Protein AF-A0A945QI14-F1 (afdb_monomer_lite)

Sequence (398 aa):
MTNYIFDSDNTSSIIKPHGGILIDRLCLINEDKSYYKDLQSVTLKENQQLDLEKIATGVYSPLKGFMDKKDLESVLNNMRLPNNIIWTIPILLDISKEVAANIRERDKVVLLDINNEIIGLLHVSEKFQYDKHIIINRVYGDVGIDHPGAKLIDIMNPVFLGGEIELYKLKQSDYSQYDLTPKQTRRLFNEKNWTKVIGFHTRNPIHMAHEFIQVSGMKKGDCEGLFLHPVVGMKKTNDYTSSIIIKSYEIMQKEYYEEDKTAFGVFSTYSRYAGPREAVFTAICRQNYGCSHFIVGRDHTGIGNKNINNKKDIFASFNDLAIKIVKFNKVYYSKSSKKYIEQSNDLDIKDDDMMEISGTETRELFQSGKCPPKWFMRPKISKMIMDSINNKMDVFVK

Foldseek 3Di:
DPPVVPPPVVPALFFAAQVRDQAAQEPQDPDDCVVCPPAAEDEDDQQLLLLLVCLRLRLQPPDQWADDPQQLVCLLPPCAGPVRGHHNAHRWDFDAPVSVVPDDQQGKYFYAYPVRDGFWIWRFHDKDFDDLVSVLCSQQNPDDCPQQLSVVSVPGHGMTTTGGMHGNDDDDDPQPVQADGLVRLSVVCVVLVWNAEEEEEDQAQDKPQSVVLQVVVCVVSVGQAYEDEYEAEDDDFFGFHPVLNVVSVVCCCVPPDDVSRYDGHYSHHDQSQSWLSVVLSVLSSVVSSRHQEYEDEQRPSHPPPPVSSDPDNPVVVDPPRRRHYDYFYFWWQFQVVRDIDTDDPPDPDDPVRTHHQDPVVCSVCVVVLHFDDCSTGPVVSSVVSSVCVVVVHRGTDD

Radius of gyration: 21.92 Å; chains: 1; bounding box: 64×45×59 Å

Secondary structure (DSSP, 8-state):
---TTS-TTTT--SPPPTTSS----B------GGGGTTS-EEEPPHHHHHHHHHHHTTTTTT--EE--HHHHHHHHHHSB-TTS-B--S---EEE-HHHHTT--TT-EEEEE-TT--EEEEEEEEEEEE--HHHHHHHHH-S--TT-HHHHHHHTS-SEEEEEEEEES-PPP-TTGGG---HHHHHHHHHHTT-SSEEEEEESS---HHHHHHHHHHHHHTT-SEEEEEEEES---TTSBPHHHHHHHHHHHHHHTS-GGGEEE--EE------HHHHHHHHHHHHHHTT-SEEEEETTTT--S-TTTS-SS-GGGG-SS--SEEEEE--EEEETTTTEEEE--TT----GGGEEE--HHHHHHHHHTT-PPPTTTS-HHHHHHHHHHHHTT---B--

pLDDT: mean 89.98, std 12.89, range [37.16, 98.81]

Structure (mmCIF, N/CA/C/O backbone):
data_AF-A0A945QI14-F1
#
_entry.id   AF-A0A945QI14-F1
#
loop_
_atom_site.group_PDB
_atom_site.id
_atom_site.type_symbol
_atom_site.label_atom_id
_atom_site.label_alt_id
_atom_site.label_comp_id
_atom_site.label_asym_id
_atom_site.label_entity_id
_atom_site.label_seq_id
_atom_site.pdbx_PDB_ins_code
_atom_site.Cartn_x
_atom_site.Cartn_y
_atom_site.Cartn_z
_atom_site.occupancy
_atom_site.B_iso_or_equiv
_atom_site.auth_seq_id
_atom_site.auth_comp_id
_atom_site.auth_asym_id
_atom_site.auth_atom_id
_atom_site.pdbx_PDB_model_num
ATOM 1 N N . MET A 1 1 ? -34.571 -12.481 -3.698 1.00 38.19 1 MET A N 1
ATOM 2 C CA . MET A 1 1 ? -34.380 -11.876 -5.032 1.00 38.19 1 MET A CA 1
ATOM 3 C C . MET A 1 1 ? -33.828 -10.480 -4.817 1.00 38.19 1 MET A C 1
ATOM 5 O O . MET A 1 1 ? -34.558 -9.619 -4.347 1.00 38.19 1 MET A O 1
ATOM 9 N N . THR A 1 2 ? -32.528 -10.286 -5.019 1.00 39.91 2 THR A N 1
ATOM 10 C CA . THR A 1 2 ? -31.888 -8.965 -4.974 1.00 39.91 2 THR A CA 1
ATOM 11 C C . THR A 1 2 ? -32.303 -8.176 -6.214 1.00 39.91 2 THR A C 1
ATOM 13 O O . THR A 1 2 ? -32.326 -8.712 -7.321 1.00 39.91 2 THR A O 1
ATOM 16 N N . ASN A 1 3 ? -32.713 -6.927 -6.012 1.00 37.16 3 ASN A N 1
ATOM 17 C CA . ASN A 1 3 ? -33.284 -6.065 -7.042 1.00 37.16 3 ASN A CA 1
ATOM 18 C C . ASN A 1 3 ? -32.151 -5.558 -7.957 1.00 37.16 3 ASN A C 1
ATOM 20 O O . ASN A 1 3 ? -31.580 -4.497 -7.725 1.00 37.16 3 ASN A O 1
ATOM 24 N N . TYR A 1 4 ? -31.791 -6.361 -8.963 1.00 50.28 4 TYR A N 1
ATOM 25 C CA . TYR A 1 4 ? -30.632 -6.180 -9.855 1.00 50.28 4 TYR A CA 1
ATOM 26 C C . TYR A 1 4 ? -30.584 -4.830 -10.594 1.00 50.28 4 TYR A C 1
ATOM 28 O O . TYR A 1 4 ? -29.544 -4.461 -11.125 1.00 50.28 4 TYR A O 1
ATOM 36 N N . ILE A 1 5 ? -31.694 -4.089 -10.627 1.00 48.12 5 ILE A N 1
ATOM 37 C CA . ILE A 1 5 ? -31.810 -2.781 -11.286 1.00 48.12 5 ILE A CA 1
ATOM 38 C C . ILE A 1 5 ? -31.095 -1.667 -10.495 1.00 48.12 5 ILE A C 1
ATOM 40 O O . ILE A 1 5 ? -30.667 -0.684 -11.090 1.00 48.12 5 ILE A O 1
ATOM 44 N N . PHE A 1 6 ? -30.931 -1.814 -9.175 1.00 48.16 6 PHE A N 1
ATOM 45 C CA . PHE A 1 6 ? -30.326 -0.782 -8.315 1.00 48.16 6 PHE A CA 1
ATOM 46 C C . PHE A 1 6 ? -28.904 -1.112 -7.852 1.00 48.16 6 PHE A C 1
ATOM 48 O O . PHE A 1 6 ? -28.280 -0.313 -7.158 1.00 48.16 6 PHE A O 1
ATOM 55 N N . ASP A 1 7 ? -28.391 -2.282 -8.225 1.00 48.31 7 ASP A N 1
ATOM 56 C CA . ASP A 1 7 ? -27.072 -2.749 -7.825 1.00 48.31 7 ASP A CA 1
ATOM 57 C C . ASP A 1 7 ? -26.057 -2.377 -8.914 1.00 48.31 7 ASP A C 1
ATOM 59 O O . ASP A 1 7 ? -25.743 -3.172 -9.801 1.00 48.31 7 ASP A O 1
ATOM 63 N N . SER A 1 8 ? -25.579 -1.128 -8.885 1.00 50.59 8 SER A N 1
ATOM 64 C CA . SER A 1 8 ? -24.602 -0.602 -9.854 1.00 50.59 8 SER A CA 1
ATOM 65 C C . SER A 1 8 ? -23.279 -1.381 -9.881 1.00 50.59 8 SER A C 1
ATOM 67 O O . SER A 1 8 ? -22.487 -1.213 -10.807 1.00 50.59 8 SER A O 1
ATOM 69 N N . ASP A 1 9 ? -23.039 -2.238 -8.885 1.00 49.31 9 ASP A N 1
ATOM 70 C CA . ASP A 1 9 ? -21.852 -3.087 -8.789 1.00 49.31 9 ASP A CA 1
ATOM 71 C C . ASP A 1 9 ? -21.975 -4.385 -9.609 1.00 49.31 9 ASP A C 1
ATOM 73 O O . ASP A 1 9 ? -20.959 -5.003 -9.934 1.00 49.31 9 ASP A O 1
ATOM 77 N N . ASN A 1 10 ? -23.188 -4.799 -10.004 1.00 49.50 10 ASN A N 1
ATOM 78 C CA . ASN A 1 10 ? -23.413 -6.076 -10.698 1.00 49.50 10 ASN A CA 1
ATOM 79 C C . ASN A 1 10 ? -23.189 -6.033 -12.222 1.00 49.50 10 ASN A C 1
ATOM 81 O O . ASN A 1 10 ? -23.250 -7.075 -12.874 1.00 49.50 10 ASN A O 1
ATOM 85 N N . THR A 1 11 ? -22.903 -4.865 -12.804 1.00 58.03 11 THR A N 1
ATOM 86 C CA . THR A 1 11 ? -22.656 -4.715 -14.253 1.00 58.03 11 THR A CA 1
ATOM 87 C C . THR A 1 11 ? -21.187 -4.490 -14.610 1.00 58.03 11 THR A C 1
ATOM 89 O O . THR A 1 11 ? -20.849 -4.433 -15.791 1.00 58.03 11 THR A O 1
ATOM 92 N N . SER A 1 12 ? -20.295 -4.342 -13.625 1.00 71.75 12 SER A N 1
ATOM 93 C CA . SER A 1 12 ? -18.872 -4.130 -13.895 1.00 71.75 12 SER A CA 1
ATOM 94 C C . SER A 1 12 ? -18.171 -5.454 -14.202 1.00 71.75 12 SER A C 1
ATOM 96 O O . SER A 1 12 ? -18.252 -6.412 -13.438 1.00 71.75 12 SER A O 1
ATOM 98 N N . SER A 1 13 ? -17.432 -5.488 -15.312 1.00 85.38 13 SER A N 1
ATOM 99 C CA . SER A 1 13 ? -16.578 -6.628 -15.684 1.00 85.38 13 SER A CA 1
ATOM 100 C C . SER A 1 13 ? -15.228 -6.634 -14.943 1.00 85.38 13 SER A C 1
ATOM 102 O O . SER A 1 13 ? -14.376 -7.483 -15.203 1.00 85.38 13 SER A O 1
ATOM 104 N N . ILE A 1 14 ? -15.019 -5.690 -14.020 1.00 93.19 14 ILE A N 1
ATOM 105 C CA . ILE A 1 14 ? -13.826 -5.598 -13.176 1.00 93.19 14 ILE A CA 1
ATOM 106 C C . ILE A 1 14 ? -13.908 -6.640 -12.054 1.00 93.19 14 ILE A C 1
ATOM 108 O O . ILE A 1 14 ? -14.978 -6.952 -11.534 1.00 93.19 14 ILE A O 1
ATOM 112 N N . ILE A 1 15 ? -12.751 -7.155 -11.630 1.00 96.31 15 ILE A N 1
ATOM 113 C CA . ILE A 1 15 ? -12.638 -8.098 -10.510 1.00 96.31 15 ILE A CA 1
ATOM 114 C C . ILE A 1 15 ? -13.397 -7.623 -9.261 1.00 96.31 15 ILE A C 1
ATOM 116 O O . ILE A 1 15 ? -13.304 -6.459 -8.848 1.00 96.31 15 ILE A O 1
ATOM 120 N N . LYS A 1 16 ? -14.111 -8.545 -8.609 1.00 96.56 16 LYS A N 1
ATOM 121 C CA . LYS A 1 16 ? -14.795 -8.254 -7.346 1.00 96.56 16 LYS A CA 1
ATOM 122 C C . LYS A 1 16 ? -13.793 -7.844 -6.253 1.00 96.56 16 LYS A C 1
ATOM 124 O O . LYS A 1 16 ? -12.673 -8.367 -6.220 1.00 96.56 16 LYS A O 1
ATOM 129 N N . PRO A 1 17 ? -14.176 -6.930 -5.346 1.00 97.81 17 PRO A N 1
ATOM 130 C CA . PRO A 1 17 ? -13.390 -6.619 -4.155 1.00 97.81 17 PRO A CA 1
ATOM 131 C C . PRO A 1 17 ? -13.049 -7.880 -3.356 1.00 97.81 17 PRO A C 1
ATOM 133 O O . PRO A 1 17 ? -13.747 -8.895 -3.430 1.00 97.81 17 PRO A O 1
ATOM 136 N N . HIS A 1 18 ? -11.967 -7.828 -2.591 1.00 98.25 18 HIS A N 1
ATOM 137 C CA . HIS A 1 18 ? -11.572 -8.927 -1.723 1.00 98.25 18 HIS A CA 1
ATOM 138 C C . HIS A 1 18 ? -12.617 -9.138 -0.622 1.00 98.25 18 HIS A C 1
ATOM 140 O O . HIS A 1 18 ? -13.060 -8.190 0.020 1.00 98.25 18 HIS A O 1
ATOM 146 N N . GLY A 1 19 ? -13.064 -10.382 -0.445 1.00 96.38 19 GLY A N 1
ATOM 147 C CA . GLY A 1 19 ? -14.240 -10.697 0.377 1.00 96.38 19 GLY A CA 1
ATOM 148 C C . GLY A 1 19 ? -15.594 -10.382 -0.277 1.00 96.38 19 GLY A C 1
ATOM 149 O O . GLY A 1 19 ? -16.628 -10.524 0.367 1.00 96.38 19 GLY A O 1
ATOM 150 N N . GLY A 1 20 ? -15.607 -9.993 -1.554 1.00 95.19 20 GLY A N 1
ATOM 151 C CA . GLY A 1 20 ? -16.804 -9.852 -2.387 1.00 95.19 20 GLY A CA 1
ATOM 152 C C . GLY A 1 20 ? -17.472 -8.478 -2.352 1.00 95.19 20 GLY A C 1
ATOM 153 O O . GLY A 1 20 ? -18.148 -8.135 -3.318 1.00 95.19 20 GLY A O 1
ATOM 154 N N . ILE A 1 21 ? -17.261 -7.689 -1.296 1.00 95.25 21 ILE A N 1
ATOM 155 C CA . ILE A 1 21 ? -17.882 -6.371 -1.098 1.00 95.25 21 ILE A CA 1
ATOM 156 C C . ILE A 1 21 ? -16.791 -5.339 -0.822 1.00 95.25 21 ILE A C 1
ATOM 158 O O . ILE A 1 21 ? -15.898 -5.578 -0.008 1.00 95.25 21 ILE A O 1
ATOM 162 N N . LEU A 1 22 ? -16.869 -4.188 -1.494 1.00 97.44 22 LEU A N 1
ATOM 163 C CA . LEU A 1 22 ? -15.998 -3.056 -1.205 1.00 97.44 22 LEU A CA 1
ATOM 164 C C . LEU A 1 22 ? -16.539 -2.346 0.034 1.00 97.44 22 LEU A C 1
ATOM 166 O O . LEU A 1 22 ? -17.647 -1.815 0.012 1.00 97.44 22 LEU A O 1
ATOM 170 N N . ILE A 1 23 ? -15.765 -2.349 1.111 1.00 97.56 23 ILE A N 1
ATOM 171 C CA . ILE A 1 23 ? -16.125 -1.635 2.330 1.00 97.56 23 ILE A CA 1
ATOM 172 C C . ILE A 1 23 ? -16.040 -0.129 2.080 1.00 97.56 23 ILE A C 1
ATOM 174 O O . ILE A 1 23 ? -15.099 0.355 1.461 1.00 97.56 23 ILE A O 1
ATOM 178 N N . ASP A 1 24 ? -17.022 0.611 2.580 1.00 94.81 24 ASP A N 1
ATOM 179 C CA . ASP A 1 24 ? -16.979 2.065 2.657 1.00 94.81 24 ASP A CA 1
ATOM 180 C C . ASP A 1 24 ? -17.412 2.491 4.057 1.00 94.81 24 ASP A C 1
ATOM 182 O O . ASP A 1 24 ? -18.504 2.141 4.507 1.00 94.81 24 ASP A O 1
ATOM 186 N N . ARG A 1 25 ? -16.525 3.195 4.756 1.00 96.44 25 ARG A N 1
ATOM 187 C CA . ARG A 1 25 ? -16.767 3.791 6.077 1.00 96.44 25 ARG A CA 1
ATOM 188 C C . ARG A 1 25 ? -16.519 5.299 6.062 1.00 96.44 25 ARG A C 1
ATOM 190 O O . ARG A 1 25 ? -16.268 5.887 7.113 1.00 96.44 25 ARG A O 1
ATOM 197 N N . LEU A 1 26 ? -16.530 5.916 4.880 1.00 92.75 26 LEU A N 1
ATOM 198 C CA . LEU A 1 26 ? -16.517 7.364 4.750 1.00 92.75 26 LEU A CA 1
ATOM 199 C C . LEU A 1 26 ? -17.895 7.916 5.121 1.00 92.75 26 LEU A C 1
ATOM 201 O O . LEU A 1 26 ? -18.877 7.724 4.407 1.00 92.75 26 LEU A O 1
ATOM 205 N N . CYS A 1 27 ? -17.946 8.661 6.217 1.00 87.19 27 CYS A N 1
ATOM 206 C CA . CYS A 1 27 ? -19.120 9.384 6.684 1.00 87.19 27 CYS A CA 1
ATOM 207 C C . CYS A 1 27 ? -18.836 10.887 6.554 1.00 87.19 27 CYS A C 1
ATOM 209 O O . CYS A 1 27 ? -18.526 11.558 7.530 1.00 87.19 27 CYS A O 1
ATOM 211 N N . LEU A 1 28 ? -18.909 11.440 5.338 1.00 70.00 28 LEU A N 1
ATOM 212 C CA . LEU A 1 28 ? -18.572 12.853 5.065 1.00 70.00 28 LEU A CA 1
ATOM 213 C C . LEU A 1 28 ? -19.628 13.864 5.570 1.00 70.00 28 LEU A C 1
ATOM 215 O O . LEU A 1 28 ? -19.743 14.968 5.036 1.00 70.00 28 LEU A O 1
ATOM 219 N N . ILE A 1 29 ? -20.438 13.498 6.562 1.00 61.50 29 ILE A N 1
ATOM 220 C CA . ILE A 1 29 ? -21.533 14.336 7.048 1.00 61.50 29 ILE A CA 1
ATOM 221 C C . ILE A 1 29 ? -21.013 15.268 8.147 1.00 61.50 29 ILE A C 1
ATOM 223 O O . ILE A 1 29 ? -20.301 14.857 9.059 1.00 61.50 29 ILE A O 1
ATOM 227 N N . ASN A 1 30 ? -21.402 16.542 8.052 1.00 54.91 30 ASN A N 1
ATOM 228 C CA . ASN A 1 30 ? -21.245 17.550 9.100 1.00 54.91 30 ASN A CA 1
ATOM 229 C C . ASN A 1 30 ? -22.150 17.182 10.290 1.00 54.91 30 ASN A C 1
ATOM 231 O O . ASN A 1 30 ? -23.257 17.703 10.420 1.00 54.91 30 ASN A O 1
ATOM 235 N N . GLU A 1 31 ? -21.715 16.252 11.137 1.00 59.47 31 GLU A N 1
ATOM 236 C CA . GLU A 1 31 ? -22.353 16.064 12.437 1.00 59.47 31 GLU A CA 1
ATOM 237 C C . GLU A 1 31 ? -22.071 17.276 13.333 1.00 59.47 31 GLU A C 1
ATOM 239 O O . GLU A 1 31 ? -21.006 17.903 13.271 1.00 59.47 31 GLU A O 1
ATOM 244 N N . ASP A 1 32 ? -23.050 17.623 14.169 1.00 68.81 32 ASP A N 1
ATOM 245 C CA . ASP A 1 32 ? -22.863 18.619 15.213 1.00 68.81 32 ASP A CA 1
ATOM 246 C C . ASP A 1 32 ? -21.738 18.149 16.146 1.00 68.81 32 ASP A C 1
ATOM 248 O O . ASP A 1 32 ? -21.873 17.170 16.884 1.00 68.81 32 ASP A O 1
ATOM 252 N N . LYS A 1 33 ? -20.611 18.872 16.117 1.00 68.06 33 LYS A N 1
ATOM 253 C CA . LYS A 1 33 ? -19.427 18.578 16.935 1.00 68.06 33 LYS A CA 1
ATOM 254 C C . LYS A 1 33 ? -19.729 18.559 18.436 1.00 68.06 33 LYS A C 1
ATOM 256 O O . LYS A 1 33 ? -18.892 18.082 19.201 1.00 68.06 33 LYS A O 1
ATOM 261 N N . SER A 1 34 ? -20.879 19.084 18.869 1.00 72.06 34 SER A N 1
ATOM 262 C CA . SER A 1 34 ? -21.343 19.001 20.253 1.00 72.06 34 SER A CA 1
ATOM 263 C C . SER A 1 34 ? -21.474 17.555 20.749 1.00 72.06 34 SER A C 1
ATOM 265 O O . SER A 1 34 ? -21.073 17.295 21.880 1.00 72.06 34 SER A O 1
ATOM 267 N N . TYR A 1 35 ? -21.904 16.609 19.899 1.00 78.25 35 TYR A N 1
ATOM 268 C CA . TYR A 1 35 ? -22.067 15.191 20.259 1.00 78.25 35 TYR A CA 1
ATOM 269 C C . TYR A 1 35 ? -20.754 14.535 20.714 1.00 78.25 35 TYR A C 1
ATOM 271 O O . TYR A 1 35 ? -20.748 13.666 21.582 1.00 78.25 35 TYR A O 1
ATOM 279 N N . TYR A 1 36 ? -19.626 14.969 20.149 1.00 82.06 36 TYR A N 1
ATOM 280 C CA . TYR A 1 36 ? -18.319 14.363 20.404 1.00 82.06 36 TYR A CA 1
ATOM 281 C C . TYR A 1 36 ? -17.601 14.922 21.633 1.00 82.06 36 TYR A C 1
ATOM 283 O O . TYR A 1 36 ? -16.623 14.321 22.071 1.00 82.06 36 TYR A O 1
ATOM 291 N N . LYS A 1 37 ? -18.041 16.065 22.179 1.00 77.56 37 LYS A N 1
ATOM 292 C CA . LYS A 1 37 ? -17.332 16.749 23.277 1.00 77.56 37 LYS A CA 1
ATOM 293 C C . LYS A 1 37 ? -17.241 15.909 24.548 1.00 77.56 37 LYS A C 1
ATOM 295 O O . LYS A 1 37 ? -16.249 16.017 25.262 1.00 77.56 37 LYS A O 1
ATOM 300 N N . ASP A 1 38 ? -18.253 15.086 24.799 1.00 84.56 38 ASP A N 1
ATOM 301 C CA . ASP A 1 38 ? -18.352 14.278 26.015 1.00 84.56 38 ASP A CA 1
ATOM 302 C C . ASP A 1 38 ? -17.764 12.866 25.843 1.00 84.56 38 ASP A C 1
ATOM 304 O O . ASP A 1 38 ? -17.717 12.084 26.794 1.00 84.56 38 ASP A O 1
ATOM 308 N N . LEU A 1 39 ? -17.307 12.521 24.634 1.00 91.19 39 LEU A N 1
ATOM 309 C CA . LEU A 1 39 ? -16.699 11.227 24.348 1.00 91.19 39 LEU A CA 1
ATOM 310 C C . LEU A 1 39 ? -15.200 11.233 24.660 1.00 91.19 39 LEU A C 1
ATOM 312 O O . LEU A 1 39 ? -14.500 12.233 24.501 1.00 91.19 39 LEU A O 1
ATOM 316 N N . GLN A 1 40 ? -14.688 10.065 25.053 1.00 94.88 40 GLN A N 1
ATOM 317 C CA . GLN A 1 40 ? -13.245 9.852 25.138 1.00 94.88 40 GLN A CA 1
ATOM 318 C C . GLN A 1 40 ? -12.618 9.982 23.749 1.00 94.88 40 GLN A C 1
ATOM 320 O O . GLN A 1 40 ? -13.229 9.612 22.743 1.00 94.88 40 GLN A O 1
ATOM 325 N N . SER A 1 41 ? -11.383 10.477 23.696 1.00 95.38 41 SER A N 1
ATOM 326 C CA . SER A 1 41 ? -10.657 10.669 22.443 1.00 95.38 41 SER A CA 1
ATOM 327 C C . SER A 1 41 ? -9.294 9.986 22.451 1.00 95.38 41 SER A C 1
ATOM 329 O O . SER A 1 41 ? -8.666 9.805 23.495 1.00 95.38 41 SER A O 1
ATOM 331 N N . VAL A 1 42 ? -8.848 9.590 21.261 1.00 97.25 42 VAL A N 1
ATOM 332 C CA . VAL A 1 42 ? -7.533 9.006 21.005 1.00 97.25 42 VAL A CA 1
ATOM 333 C C . VAL A 1 42 ? -6.893 9.762 19.849 1.00 97.25 42 VAL A C 1
ATOM 335 O O . VAL A 1 42 ? -7.420 9.776 18.737 1.00 97.25 42 VAL A O 1
ATOM 338 N N . THR A 1 43 ? -5.731 10.359 20.105 1.00 97.31 43 THR A N 1
ATOM 339 C CA . THR A 1 43 ? -4.890 10.957 19.064 1.00 97.31 43 THR A CA 1
ATOM 340 C C . THR A 1 43 ? -4.120 9.871 18.328 1.00 97.31 43 THR A C 1
ATOM 342 O O . THR A 1 43 ? -3.340 9.131 18.931 1.00 97.31 43 THR A O 1
ATOM 345 N N . LEU A 1 44 ? -4.338 9.779 17.018 1.00 97.62 44 LEU A N 1
ATOM 346 C CA . LEU A 1 44 ? -3.696 8.797 16.160 1.00 97.62 44 LEU A CA 1
ATOM 347 C C . LEU A 1 44 ? -2.280 9.222 15.775 1.00 97.62 44 LEU A C 1
ATOM 349 O O . LEU A 1 44 ? -2.009 10.368 15.414 1.00 97.62 44 LEU A O 1
ATOM 353 N N . LYS A 1 45 ? -1.378 8.241 15.772 1.00 95.88 45 LYS A N 1
ATOM 354 C CA . LYS A 1 45 ? -0.085 8.338 15.087 1.00 95.88 45 LYS A CA 1
ATOM 355 C C . LYS A 1 45 ? -0.310 8.356 13.571 1.00 95.88 45 LYS A C 1
ATOM 357 O O . LYS A 1 45 ? -1.310 7.840 13.072 1.00 95.88 45 LYS A O 1
ATOM 362 N N . GLU A 1 46 ? 0.663 8.865 12.815 1.00 93.19 46 GLU A N 1
ATOM 363 C CA . GLU A 1 46 ? 0.556 8.963 11.351 1.00 93.19 46 GLU A CA 1
ATOM 364 C C . GLU A 1 46 ? 0.253 7.613 10.675 1.00 93.19 46 GLU A C 1
ATOM 366 O O . GLU A 1 46 ? -0.610 7.536 9.803 1.00 93.19 46 GLU A O 1
ATOM 371 N N . ASN A 1 47 ? 0.909 6.532 11.100 1.00 94.56 47 ASN A N 1
ATOM 372 C CA . ASN A 1 47 ? 0.667 5.190 10.568 1.00 94.56 47 ASN A CA 1
ATOM 373 C C . ASN A 1 47 ? -0.743 4.664 10.894 1.00 94.56 47 ASN A C 1
ATOM 375 O O . ASN A 1 47 ? -1.361 4.020 10.049 1.00 94.56 47 ASN A O 1
ATOM 379 N N . GLN A 1 48 ? -1.264 4.967 12.086 1.00 97.50 48 GLN A N 1
ATOM 380 C CA . GLN A 1 48 ? -2.617 4.585 12.500 1.00 97.50 48 GLN A CA 1
ATOM 381 C C . GLN A 1 48 ? -3.678 5.354 11.704 1.00 97.50 48 GLN A C 1
ATOM 383 O O . GLN A 1 48 ? -4.667 4.760 11.283 1.00 97.50 48 GLN A O 1
ATOM 388 N N . GLN A 1 49 ? -3.456 6.647 11.438 1.00 96.88 49 GLN A N 1
ATOM 389 C CA . GLN A 1 49 ? -4.329 7.438 10.568 1.00 96.88 49 GLN A CA 1
ATOM 390 C C . GLN A 1 49 ? -4.319 6.907 9.127 1.00 96.88 49 GLN A C 1
ATOM 392 O O . GLN A 1 49 ? -5.381 6.748 8.534 1.00 96.88 49 GLN A O 1
ATOM 397 N N . LEU A 1 50 ? -3.146 6.569 8.575 1.00 95.88 50 LEU A N 1
ATOM 398 C CA . LEU A 1 50 ? -3.064 5.948 7.247 1.00 95.88 50 LEU A CA 1
ATOM 399 C C . LEU A 1 50 ? -3.859 4.635 7.199 1.00 95.88 50 LEU A C 1
ATOM 401 O O . LEU A 1 50 ? -4.587 4.394 6.240 1.00 95.88 50 LEU A O 1
ATOM 405 N N . ASP A 1 51 ? -3.768 3.797 8.232 1.00 98.00 51 ASP A N 1
ATOM 406 C CA . ASP A 1 51 ? -4.533 2.549 8.282 1.00 98.00 51 ASP A CA 1
ATOM 407 C C . ASP A 1 51 ? -6.040 2.777 8.437 1.00 98.00 51 ASP A C 1
ATOM 409 O O . ASP A 1 51 ? -6.812 2.126 7.732 1.00 98.00 51 ASP A O 1
ATOM 413 N N . LEU A 1 52 ? -6.458 3.744 9.261 1.00 98.19 52 LEU A N 1
ATOM 414 C CA . LEU A 1 52 ? -7.853 4.181 9.362 1.00 98.19 52 LEU A CA 1
ATOM 415 C C . LEU A 1 52 ? -8.412 4.564 7.983 1.00 98.19 52 LEU A C 1
ATOM 417 O O . LEU A 1 52 ? -9.477 4.091 7.590 1.00 98.19 52 LEU A O 1
ATOM 421 N N . GLU A 1 53 ? -7.677 5.372 7.217 1.00 96.88 53 GLU A N 1
ATOM 422 C CA . GLU A 1 53 ? -8.095 5.812 5.884 1.00 96.88 53 GLU A CA 1
ATOM 423 C C . GLU A 1 53 ? -8.204 4.658 4.889 1.00 96.88 53 GLU A C 1
ATOM 425 O O . GLU A 1 53 ? -9.136 4.612 4.080 1.00 96.88 53 GLU A O 1
ATOM 430 N N . LYS A 1 54 ? -7.279 3.694 4.939 1.00 98.06 54 LYS A N 1
ATOM 431 C CA . LYS A 1 54 ? -7.300 2.533 4.039 1.00 98.06 54 LYS A CA 1
ATOM 432 C C . LYS A 1 54 ? -8.370 1.507 4.414 1.00 98.06 54 LYS A C 1
ATOM 434 O O . LYS A 1 54 ? -8.913 0.868 3.511 1.00 98.06 54 LYS A O 1
ATOM 439 N N . ILE A 1 55 ? -8.756 1.409 5.685 1.00 98.62 55 ILE A N 1
ATOM 440 C CA . ILE A 1 55 ? -9.993 0.720 6.080 1.00 98.62 55 ILE A CA 1
ATOM 441 C C . ILE A 1 55 ? -11.197 1.472 5.508 1.00 98.62 55 ILE A C 1
ATOM 443 O O . ILE A 1 55 ? -11.999 0.887 4.782 1.00 98.62 55 ILE A O 1
ATOM 447 N N . ALA A 1 56 ? -11.301 2.775 5.783 1.00 97.81 56 ALA A N 1
ATOM 448 C CA . ALA A 1 56 ? -12.501 3.547 5.481 1.00 97.81 56 ALA A CA 1
ATOM 449 C C . ALA A 1 56 ? -12.809 3.657 3.987 1.00 97.81 56 ALA A C 1
ATOM 451 O O . ALA A 1 56 ? -13.966 3.599 3.589 1.00 97.81 56 ALA A O 1
ATOM 452 N N . THR A 1 57 ? -11.778 3.769 3.155 1.00 97.06 57 THR A N 1
ATOM 453 C CA . THR A 1 57 ? -11.909 3.860 1.692 1.00 97.06 57 THR A CA 1
ATOM 454 C C . THR A 1 57 ? -12.068 2.499 1.004 1.00 97.06 57 THR A C 1
ATOM 456 O O . THR A 1 57 ? -12.168 2.439 -0.224 1.00 97.06 57 THR A O 1
ATOM 459 N N . GLY A 1 58 ? -12.052 1.396 1.760 1.00 98.12 58 GLY A N 1
ATOM 460 C CA . GLY A 1 58 ? -12.216 0.042 1.229 1.00 98.12 58 GLY A CA 1
ATOM 461 C C . GLY A 1 58 ? -10.950 -0.591 0.671 1.00 98.12 58 GLY A C 1
ATOM 462 O O . GLY A 1 58 ? -10.999 -1.706 0.147 1.00 98.12 58 GLY A O 1
ATOM 463 N N . VAL A 1 59 ? -9.797 0.066 0.795 1.00 98.56 59 VAL A N 1
ATOM 464 C CA . VAL A 1 59 ? -8.508 -0.485 0.349 1.00 98.56 59 VAL A CA 1
ATOM 465 C C . VAL A 1 59 ? -8.174 -1.756 1.120 1.00 98.56 59 VAL A C 1
ATOM 467 O O . VAL A 1 59 ? -7.628 -2.698 0.543 1.00 98.56 59 VAL A O 1
ATOM 470 N N . TYR A 1 60 ? -8.562 -1.811 2.395 1.00 98.75 60 TYR A N 1
ATOM 471 C CA . TYR A 1 60 ? -8.404 -2.972 3.266 1.00 98.75 60 TYR A CA 1
ATOM 472 C C . TYR A 1 60 ? -9.659 -3.848 3.368 1.00 98.75 60 TYR A C 1
ATOM 474 O O . TYR A 1 60 ? -9.779 -4.629 4.311 1.00 98.75 60 TYR A O 1
ATOM 482 N N . SER A 1 61 ? -10.584 -3.775 2.402 1.00 98.69 61 SER A N 1
ATOM 483 C CA . SER A 1 61 ? -11.721 -4.710 2.354 1.00 98.69 61 SER A CA 1
ATOM 484 C C . SER A 1 61 ? -11.223 -6.162 2.459 1.00 98.69 61 SER A C 1
ATOM 486 O O . SER A 1 61 ? -10.246 -6.511 1.781 1.00 98.69 61 SER A O 1
ATOM 488 N N . PRO A 1 62 ? -11.847 -7.000 3.311 1.00 98.38 62 PRO A N 1
ATOM 489 C CA . PRO A 1 62 ? -13.166 -6.814 3.932 1.00 98.38 62 PRO A CA 1
ATOM 490 C C . PRO A 1 62 ? -13.163 -6.168 5.333 1.00 98.38 62 PRO A C 1
ATOM 492 O O . PRO A 1 62 ? -14.194 -6.196 6.007 1.00 98.38 62 PRO A O 1
ATOM 495 N N . LEU A 1 63 ? -12.036 -5.626 5.811 1.00 98.75 63 LEU A N 1
ATOM 496 C CA . LEU A 1 63 ? -11.979 -5.008 7.137 1.00 98.75 63 LEU A CA 1
ATOM 497 C C . LEU A 1 63 ? -12.910 -3.796 7.222 1.00 98.75 63 LEU A C 1
ATOM 499 O O . LEU A 1 63 ? -12.911 -2.938 6.342 1.00 98.75 63 LEU A O 1
ATOM 503 N N . LYS A 1 64 ? -13.667 -3.717 8.319 1.00 98.38 64 LYS A N 1
ATOM 504 C CA . LYS A 1 64 ? -14.559 -2.592 8.657 1.00 98.38 64 LYS A CA 1
ATOM 505 C C . LYS A 1 64 ? -14.009 -1.699 9.769 1.00 98.38 64 LYS A C 1
ATOM 507 O O . LYS A 1 64 ? -14.662 -0.738 10.169 1.00 98.38 64 LYS A O 1
ATOM 512 N N . GLY A 1 65 ? -12.841 -2.047 10.294 1.00 98.62 65 GLY A N 1
ATOM 513 C CA . GLY A 1 65 ? -12.262 -1.441 11.477 1.00 98.62 65 GLY A CA 1
ATOM 514 C C . GLY A 1 65 ? -10.926 -2.066 11.854 1.00 98.62 65 GLY A C 1
ATOM 515 O O . GLY A 1 65 ? -10.384 -2.879 11.099 1.00 98.62 65 GLY A O 1
ATOM 516 N N . PHE A 1 66 ? -10.400 -1.664 13.008 1.00 98.81 66 PHE A N 1
ATOM 517 C CA . PHE A 1 66 ? -9.181 -2.246 13.565 1.00 98.81 66 PHE A CA 1
ATOM 518 C C . PHE A 1 66 ? -9.472 -3.633 14.136 1.00 98.81 66 PHE A C 1
ATOM 520 O O . PHE A 1 66 ? -10.551 -3.874 14.682 1.00 98.81 66 PHE A O 1
ATOM 527 N N . MET A 1 67 ? -8.507 -4.539 13.984 1.00 98.81 67 MET A N 1
ATOM 528 C CA . MET A 1 67 ? -8.664 -5.944 14.349 1.00 98.81 67 MET A CA 1
ATOM 529 C C . MET A 1 67 ? -8.847 -6.133 15.851 1.00 98.81 67 MET A C 1
ATOM 531 O O . MET A 1 67 ? -8.139 -5.529 16.660 1.00 98.81 67 MET A O 1
ATOM 535 N N . ASP A 1 68 ? -9.754 -7.038 16.197 1.00 98.62 68 ASP A N 1
ATOM 536 C CA . ASP A 1 68 ? -9.878 -7.578 17.543 1.00 98.62 68 ASP A CA 1
ATOM 537 C C . ASP A 1 68 ? -8.819 -8.678 17.797 1.00 98.62 68 ASP A C 1
ATOM 539 O O . ASP A 1 68 ? -7.975 -8.987 16.939 1.00 98.62 68 ASP A O 1
ATOM 543 N N . LYS A 1 69 ? -8.816 -9.272 18.994 1.00 98.69 69 LYS A N 1
ATOM 544 C CA . LYS A 1 69 ? -7.828 -10.296 19.350 1.00 98.69 69 LYS A CA 1
ATOM 545 C C . LYS A 1 69 ? -7.971 -11.553 18.491 1.00 98.69 69 LYS A C 1
ATOM 547 O O . LYS A 1 69 ? -6.968 -12.175 18.132 1.00 98.69 69 LYS A O 1
ATOM 552 N N . LYS A 1 70 ? -9.203 -11.933 18.149 1.00 98.62 70 LYS A N 1
ATOM 553 C CA . LYS A 1 70 ? -9.504 -13.131 17.358 1.00 98.62 70 LYS A CA 1
ATOM 554 C C . LYS A 1 70 ? -9.025 -12.970 15.916 1.00 98.62 70 LYS A C 1
ATOM 556 O O . LYS A 1 70 ? -8.430 -13.898 15.361 1.00 98.62 70 LYS A O 1
ATOM 561 N N . ASP A 1 71 ? -9.248 -11.799 15.329 1.00 98.75 71 ASP A N 1
ATOM 562 C CA . ASP A 1 71 ? -8.724 -11.420 14.021 1.00 98.75 71 ASP A CA 1
ATOM 563 C C . ASP A 1 71 ? -7.195 -11.474 14.016 1.00 98.75 71 ASP A C 1
ATOM 565 O O . ASP A 1 71 ? -6.605 -12.130 13.151 1.00 98.75 71 ASP A O 1
ATOM 569 N N . LEU A 1 72 ? -6.550 -10.858 15.017 1.00 98.75 72 LEU A N 1
ATOM 570 C CA . LEU A 1 72 ? -5.096 -10.868 15.165 1.00 98.75 72 LEU A CA 1
ATOM 571 C C . LEU A 1 72 ? -4.547 -12.299 15.213 1.00 98.75 72 LEU A C 1
ATOM 573 O O . LEU A 1 72 ? -3.687 -12.659 14.409 1.00 98.75 72 LEU A O 1
ATOM 577 N N . GLU A 1 73 ? -5.048 -13.134 16.123 1.00 98.69 73 GLU A N 1
ATOM 578 C CA . GLU A 1 73 ? -4.566 -14.508 16.287 1.00 98.69 73 GLU A CA 1
ATOM 579 C C . GLU A 1 73 ? -4.761 -15.342 15.017 1.00 98.69 73 GLU A C 1
ATOM 581 O O . GLU A 1 73 ? -3.862 -16.095 14.625 1.00 98.69 73 GLU A O 1
ATOM 586 N N . SER A 1 74 ? -5.893 -15.181 14.328 1.00 98.69 74 SER A N 1
ATOM 587 C CA . SER A 1 74 ? -6.145 -15.874 13.065 1.00 98.69 74 SER A CA 1
ATOM 588 C C . SER A 1 74 ? -5.178 -15.426 11.963 1.00 98.69 74 SER A C 1
ATOM 590 O O . SER A 1 74 ? -4.607 -16.264 11.262 1.00 98.69 74 SER A O 1
ATOM 592 N N . VAL A 1 75 ? -4.910 -14.125 11.835 1.00 98.69 75 VAL A N 1
ATOM 593 C CA . VAL A 1 75 ? -3.974 -13.581 10.835 1.00 98.69 75 VAL A CA 1
ATOM 594 C C . VAL A 1 75 ? -2.532 -14.015 11.112 1.00 98.69 75 VAL A C 1
ATOM 596 O O . VAL A 1 75 ? -1.786 -14.361 10.187 1.00 98.69 75 VAL A O 1
ATOM 599 N N . LEU A 1 76 ? -2.117 -14.045 12.381 1.00 98.06 76 LEU A N 1
ATOM 600 C CA . LEU A 1 76 ? -0.775 -14.491 12.758 1.00 98.06 76 LEU A CA 1
ATOM 601 C C . LEU A 1 76 ? -0.564 -15.978 12.465 1.00 98.06 76 LEU A C 1
ATOM 603 O O . LEU A 1 76 ? 0.475 -16.340 11.903 1.00 98.06 76 LEU A O 1
ATOM 607 N N . ASN A 1 77 ? -1.539 -16.819 12.817 1.00 97.19 77 ASN A N 1
ATOM 608 C CA . ASN A 1 77 ? -1.418 -18.273 12.732 1.00 97.19 77 ASN A CA 1
ATOM 609 C C . ASN A 1 77 ? -1.735 -18.827 11.341 1.00 97.19 77 ASN A C 1
ATOM 611 O O . ASN A 1 77 ? -1.034 -19.718 10.869 1.00 97.19 77 ASN A O 1
ATOM 615 N N . ASN A 1 78 ? -2.758 -18.283 10.684 1.00 97.25 78 ASN A N 1
ATOM 616 C CA . ASN A 1 78 ? -3.363 -18.883 9.495 1.00 97.25 78 ASN A CA 1
ATOM 617 C C . ASN A 1 78 ? -3.238 -18.009 8.245 1.00 97.25 78 ASN A C 1
ATOM 619 O O . ASN A 1 78 ? -3.593 -18.464 7.161 1.00 97.25 78 ASN A O 1
ATOM 623 N N . MET A 1 79 ? -2.768 -16.759 8.377 1.00 98.00 79 MET A N 1
ATOM 624 C CA . MET A 1 79 ? -2.791 -15.767 7.290 1.00 98.00 79 MET A CA 1
ATOM 625 C C . MET A 1 79 ? -4.193 -15.592 6.685 1.00 98.00 79 MET A C 1
ATOM 627 O O . MET A 1 79 ? -4.362 -15.388 5.478 1.00 98.00 79 MET A O 1
ATOM 631 N N . ARG A 1 80 ? -5.208 -15.695 7.546 1.00 98.50 80 ARG A N 1
ATOM 632 C CA . ARG A 1 80 ? -6.624 -15.572 7.213 1.00 98.50 80 ARG A CA 1
ATOM 633 C C . ARG A 1 80 ? -7.357 -14.872 8.345 1.00 98.50 80 ARG A C 1
ATOM 635 O O . ARG A 1 80 ? -7.010 -15.052 9.510 1.00 98.50 80 ARG A O 1
ATOM 642 N N . LEU A 1 81 ? -8.399 -14.129 8.004 1.00 98.69 81 LEU A N 1
ATOM 643 C CA . LEU A 1 81 ? -9.407 -13.682 8.960 1.00 98.69 81 LEU A CA 1
ATOM 644 C C . LEU A 1 81 ? -10.205 -14.890 9.492 1.00 98.69 81 LEU A C 1
ATOM 646 O O . LEU A 1 81 ? -10.206 -15.949 8.855 1.00 98.69 81 LEU A O 1
ATOM 650 N N . PRO A 1 82 ? -10.932 -14.759 10.616 1.00 98.31 82 PRO A N 1
ATOM 651 C CA . PRO A 1 82 ? -11.696 -15.861 11.204 1.00 98.31 82 PRO A CA 1
ATOM 652 C C . PRO A 1 82 ? -12.778 -16.454 10.292 1.00 98.31 82 PRO A C 1
ATOM 654 O O . PRO A 1 82 ? -13.177 -17.600 10.469 1.00 98.31 82 PRO A O 1
ATOM 657 N N . ASN A 1 83 ? -13.244 -15.693 9.300 1.00 96.75 83 ASN A N 1
ATOM 658 C CA . ASN A 1 83 ? -14.163 -16.154 8.253 1.00 96.75 83 ASN A CA 1
ATOM 659 C C . ASN A 1 83 ? -13.448 -16.851 7.077 1.00 96.75 83 ASN A C 1
ATOM 661 O O . ASN A 1 83 ? -14.028 -17.006 6.005 1.00 96.75 83 ASN A O 1
ATOM 665 N N . ASN A 1 84 ? -12.190 -17.253 7.275 1.00 97.44 84 ASN A N 1
ATOM 666 C CA . ASN A 1 84 ? -11.331 -17.937 6.315 1.00 97.44 84 ASN A CA 1
ATOM 667 C C . ASN A 1 84 ? -10.913 -17.095 5.094 1.00 97.44 84 ASN A C 1
ATOM 669 O O . ASN A 1 84 ? -10.266 -17.623 4.194 1.00 97.44 84 ASN A O 1
ATOM 673 N N . ILE A 1 85 ? -11.208 -15.792 5.045 1.00 98.19 85 ILE A N 1
ATOM 674 C CA . ILE A 1 85 ? -10.734 -14.911 3.966 1.00 98.19 85 ILE A CA 1
ATOM 675 C C . ILE A 1 85 ? -9.232 -14.645 4.137 1.00 98.19 85 ILE A C 1
ATOM 677 O O . ILE A 1 85 ? -8.791 -14.306 5.231 1.00 98.19 85 ILE A O 1
ATOM 681 N N . ILE A 1 86 ? -8.440 -14.769 3.063 1.00 98.56 86 ILE A N 1
ATOM 682 C CA . ILE A 1 86 ? -6.983 -14.522 3.083 1.00 98.56 86 ILE A CA 1
ATOM 683 C C . ILE A 1 86 ? -6.677 -13.119 3.611 1.00 98.56 86 ILE A C 1
ATOM 685 O O . ILE A 1 86 ? -7.197 -12.135 3.091 1.00 98.56 86 ILE A O 1
ATOM 689 N N . TRP A 1 87 ? -5.792 -13.019 4.601 1.00 98.62 87 TRP A N 1
ATOM 690 C CA . TRP A 1 87 ? -5.285 -11.747 5.107 1.00 98.62 87 TRP A CA 1
ATOM 691 C C . TRP A 1 87 ? -3.999 -11.955 5.915 1.00 98.62 87 TRP A C 1
ATOM 693 O O . TRP A 1 87 ? -3.976 -12.720 6.874 1.00 98.62 87 TRP A O 1
ATOM 703 N N . THR A 1 88 ? -2.908 -11.286 5.542 1.00 97.81 88 THR A N 1
ATOM 704 C CA . THR A 1 88 ? -1.552 -11.661 5.994 1.00 97.81 88 THR A CA 1
ATOM 705 C C . THR A 1 88 ? -0.895 -10.691 6.976 1.00 97.81 88 THR A C 1
ATOM 707 O O . THR A 1 88 ? 0.126 -11.052 7.570 1.00 97.81 88 THR A O 1
ATOM 710 N N . ILE A 1 89 ? -1.447 -9.486 7.154 1.00 98.00 89 ILE A N 1
ATOM 711 C CA . ILE A 1 89 ? -0.834 -8.384 7.911 1.00 98.00 89 ILE A CA 1
ATOM 712 C C . ILE A 1 89 ? -1.800 -7.861 8.982 1.00 98.00 89 ILE A C 1
ATOM 714 O O . ILE A 1 89 ? -2.871 -7.380 8.624 1.00 98.00 89 ILE A O 1
ATOM 718 N N . PRO A 1 90 ? -1.449 -7.888 10.277 1.00 98.31 90 PRO A N 1
ATOM 719 C CA . PRO A 1 90 ? -2.287 -7.289 11.314 1.00 98.31 90 PRO A CA 1
ATOM 720 C C . PRO A 1 90 ? -2.487 -5.780 11.122 1.00 98.31 90 PRO A C 1
ATOM 722 O O . PRO A 1 90 ? -1.524 -5.068 10.835 1.00 98.31 90 PRO A O 1
ATOM 725 N N . ILE A 1 91 ? -3.718 -5.299 11.318 1.00 98.62 91 ILE A N 1
ATOM 726 C CA . ILE A 1 91 ? -4.072 -3.871 11.300 1.00 98.62 91 ILE A CA 1
ATOM 727 C C . ILE A 1 91 ? -4.630 -3.511 12.679 1.00 98.62 91 ILE A C 1
ATOM 729 O O . ILE A 1 91 ? -5.773 -3.833 12.998 1.00 98.62 91 ILE A O 1
ATOM 733 N N . LEU A 1 92 ? -3.786 -2.902 13.511 1.00 98.56 92 LEU A N 1
ATOM 734 C CA . LEU A 1 92 ? -4.018 -2.716 14.944 1.00 98.56 92 LEU A CA 1
ATOM 735 C C . LEU A 1 92 ? -4.008 -1.234 15.316 1.00 98.56 92 LEU A C 1
ATOM 737 O O . LEU A 1 92 ? -3.243 -0.456 14.745 1.00 98.56 92 LEU A O 1
ATOM 741 N N . LEU A 1 93 ? -4.803 -0.875 16.323 1.00 98.62 93 LEU A N 1
ATOM 742 C CA . LEU A 1 93 ? -4.777 0.437 16.961 1.00 98.62 93 LEU A CA 1
ATOM 743 C C . LEU A 1 93 ? -4.253 0.299 18.391 1.00 98.62 93 LEU A C 1
ATOM 745 O O . LEU A 1 93 ? -4.952 -0.222 19.257 1.00 98.62 93 LEU A O 1
ATOM 749 N N . ASP A 1 94 ? -3.025 0.758 18.629 1.00 98.44 94 ASP A N 1
ATOM 750 C CA . ASP A 1 94 ? -2.373 0.724 19.939 1.00 98.44 94 ASP A CA 1
ATOM 751 C C . ASP A 1 94 ? -2.535 2.040 20.720 1.00 98.44 94 ASP A C 1
ATOM 753 O O . ASP A 1 94 ? -2.278 3.129 20.202 1.00 98.44 94 ASP A O 1
ATOM 757 N N . ILE A 1 95 ? -2.879 1.933 22.003 1.00 98.12 95 ILE A N 1
ATOM 758 C CA . ILE A 1 95 ? -3.044 3.048 22.943 1.00 98.12 95 ILE A CA 1
ATOM 759 C C . ILE A 1 95 ? -2.307 2.792 24.260 1.00 98.12 95 ILE A C 1
ATOM 761 O O . ILE A 1 95 ? -2.063 1.647 24.656 1.00 98.12 95 ILE A O 1
ATOM 765 N N . SER A 1 96 ? -1.927 3.870 24.948 1.00 97.50 96 SER A N 1
ATOM 766 C CA . SER A 1 96 ? -1.239 3.780 26.238 1.00 97.50 96 SER A CA 1
ATOM 767 C C . SER A 1 96 ? -2.165 3.230 27.334 1.00 97.50 96 SER A C 1
ATOM 769 O O . SER A 1 96 ? -3.392 3.235 27.196 1.00 97.50 96 SER A O 1
ATOM 771 N N . LYS A 1 97 ? -1.591 2.754 28.448 1.00 97.00 97 LYS A N 1
ATOM 772 C CA . LYS A 1 97 ? -2.386 2.221 29.571 1.00 97.00 97 LYS A CA 1
ATOM 773 C C . LYS A 1 97 ? -3.249 3.303 30.220 1.00 97.00 97 LYS A C 1
ATOM 775 O O . LYS A 1 97 ? -4.351 3.009 30.670 1.00 97.00 97 LYS A O 1
ATOM 780 N N . GLU A 1 98 ? -2.753 4.534 30.241 1.00 96.38 98 GLU A N 1
ATOM 781 C CA . GLU A 1 98 ? -3.414 5.700 30.824 1.00 96.38 98 GLU A CA 1
ATOM 782 C C . GLU A 1 98 ? -4.679 6.049 30.034 1.00 96.38 98 GLU A C 1
ATOM 784 O O . GLU A 1 98 ? -5.748 6.195 30.619 1.00 96.38 98 GLU A O 1
ATOM 789 N N . VAL A 1 99 ? -4.586 6.091 28.700 1.00 95.50 99 VAL A N 1
ATOM 790 C CA . VAL A 1 99 ? -5.749 6.308 27.824 1.00 95.50 99 VAL A CA 1
ATOM 791 C C . VAL A 1 99 ? -6.719 5.128 27.922 1.00 95.50 99 VAL A C 1
ATOM 793 O O . VAL A 1 99 ? -7.926 5.308 28.078 1.00 95.50 99 VAL A O 1
ATOM 796 N N . ALA A 1 100 ? -6.191 3.901 27.916 1.00 96.50 100 ALA A N 1
ATOM 797 C CA . ALA A 1 100 ? -6.986 2.681 28.008 1.00 96.50 100 ALA A CA 1
ATOM 798 C C . ALA A 1 100 ? -7.789 2.552 29.312 1.00 96.50 100 ALA A C 1
ATOM 800 O O . ALA A 1 100 ? -8.788 1.831 29.329 1.00 96.50 100 ALA A O 1
ATOM 801 N N . ALA A 1 101 ? -7.373 3.201 30.403 1.00 96.25 101 ALA A N 1
ATOM 802 C CA . ALA A 1 101 ? -8.076 3.150 31.685 1.00 96.25 101 ALA A CA 1
ATOM 803 C C . ALA A 1 101 ? -9.477 3.786 31.618 1.00 96.25 101 ALA A C 1
ATOM 805 O O . ALA A 1 101 ? -10.378 3.347 32.333 1.00 96.25 101 ALA A O 1
ATOM 806 N N . ASN A 1 102 ? -9.672 4.758 30.722 1.00 95.75 102 ASN A N 1
ATOM 807 C CA . ASN A 1 102 ? -10.917 5.521 30.592 1.00 95.75 102 ASN A CA 1
ATOM 808 C C . ASN A 1 102 ? -11.849 5.005 29.488 1.00 95.75 102 ASN A C 1
ATOM 810 O O . ASN A 1 102 ? -12.962 5.503 29.360 1.00 95.75 102 ASN A O 1
ATOM 814 N N . ILE A 1 103 ? -11.413 4.014 28.706 1.00 96.69 103 ILE A N 1
ATOM 815 C CA . ILE A 1 103 ? -12.172 3.449 27.582 1.00 96.69 103 ILE A CA 1
ATOM 816 C C . ILE A 1 103 ? -12.688 2.064 27.965 1.00 96.69 103 ILE A C 1
ATOM 818 O O . ILE A 1 103 ? -11.933 1.230 28.468 1.00 96.69 103 ILE A O 1
ATOM 822 N N . ARG A 1 104 ? -13.958 1.778 27.708 1.00 95.88 104 ARG A N 1
ATOM 823 C CA . ARG A 1 104 ? -14.599 0.473 27.908 1.00 95.88 104 ARG A CA 1
ATOM 824 C C . ARG A 1 104 ? -15.021 -0.123 26.570 1.00 95.88 104 ARG A C 1
ATOM 826 O O . ARG A 1 104 ? -15.108 0.555 25.552 1.00 95.88 104 ARG A O 1
ATOM 833 N N . GLU A 1 105 ? -15.268 -1.425 26.569 1.00 96.62 105 GLU A N 1
ATOM 834 C CA . GLU A 1 105 ? -15.920 -2.064 25.428 1.00 96.62 105 GLU A CA 1
ATOM 835 C C . GLU A 1 105 ? -17.325 -1.487 25.245 1.00 96.62 105 GLU A C 1
ATOM 837 O O . GLU A 1 105 ? -18.001 -1.174 26.227 1.00 96.62 105 GLU A O 1
ATOM 842 N N . ARG A 1 106 ? -17.768 -1.393 23.988 1.00 95.56 106 ARG A N 1
ATOM 843 C CA . ARG A 1 106 ? -19.002 -0.731 23.533 1.00 95.56 106 ARG A CA 1
ATOM 844 C C . ARG A 1 106 ? -18.990 0.797 23.617 1.00 95.56 106 ARG A C 1
ATOM 846 O O . ARG A 1 106 ? -19.981 1.410 23.219 1.00 95.56 106 ARG A O 1
ATOM 853 N N . ASP A 1 107 ? -17.899 1.411 24.072 1.00 95.62 107 ASP A N 1
ATOM 854 C CA . ASP A 1 107 ? -17.747 2.860 23.987 1.00 95.62 107 ASP A CA 1
ATOM 855 C C . ASP A 1 107 ? -17.585 3.312 22.531 1.00 95.62 107 ASP A C 1
ATOM 857 O O . ASP A 1 107 ? -17.069 2.597 21.665 1.00 95.62 107 ASP A O 1
ATOM 861 N N . LYS A 1 108 ? -17.988 4.559 22.292 1.00 95.62 108 LYS A N 1
ATOM 862 C CA . LYS A 1 108 ? -17.623 5.318 21.101 1.00 95.62 108 LYS A CA 1
ATOM 863 C C . LYS A 1 108 ? -16.447 6.219 21.447 1.00 95.62 108 LYS A C 1
ATOM 865 O O . LYS A 1 108 ? -16.540 7.023 22.373 1.00 95.62 108 LYS A O 1
ATOM 870 N N . VAL A 1 109 ? -15.359 6.085 20.701 1.00 97.00 109 VAL A N 1
ATOM 871 C CA . VAL A 1 109 ? -14.119 6.834 20.917 1.00 97.00 109 VAL A CA 1
ATOM 872 C C . VAL A 1 109 ? -13.860 7.734 19.722 1.00 97.00 109 VAL A C 1
ATOM 874 O O . VAL A 1 109 ? -13.818 7.273 18.582 1.00 97.00 109 VAL A O 1
ATOM 877 N N . VAL A 1 110 ? -13.671 9.020 19.987 1.00 96.25 110 VAL A N 1
ATOM 878 C CA . VAL A 1 110 ? -13.322 10.019 18.975 1.00 96.25 110 VAL A CA 1
ATOM 879 C C . VAL A 1 110 ? -11.878 9.808 18.537 1.00 96.25 110 VAL A C 1
ATOM 881 O O . VAL A 1 110 ? -10.972 9.724 19.366 1.00 96.25 110 VAL A O 1
ATOM 884 N N . LEU A 1 111 ? -11.651 9.742 17.229 1.00 96.62 111 LEU A N 1
ATOM 885 C CA . LEU A 1 111 ? -10.319 9.644 16.644 1.00 96.62 111 LEU A CA 1
ATOM 886 C C . LEU A 1 111 ? -9.860 11.038 16.227 1.00 96.62 111 LEU A C 1
ATOM 888 O O . LEU A 1 111 ? -10.541 11.717 15.450 1.00 96.62 111 LEU A O 1
ATOM 892 N N . LEU A 1 112 ? -8.710 11.453 16.753 1.00 95.88 112 LEU A N 1
ATOM 893 C CA . LEU A 1 112 ? -8.086 12.737 16.457 1.00 95.88 112 LEU A CA 1
ATOM 894 C C . LEU A 1 112 ? -6.840 12.544 15.589 1.00 95.88 112 LEU A C 1
ATOM 896 O O . LEU A 1 112 ? -6.126 11.551 15.743 1.00 95.88 112 LEU A O 1
ATOM 900 N N . ASP A 1 113 ? -6.551 13.498 14.710 1.00 95.19 113 ASP A N 1
ATOM 901 C CA . ASP A 1 113 ? -5.239 13.589 14.067 1.00 95.19 113 ASP A CA 1
ATOM 902 C C . ASP A 1 113 ? -4.194 14.226 15.004 1.00 95.19 113 ASP A C 1
ATOM 904 O O . ASP A 1 113 ? -4.494 14.649 16.123 1.00 95.19 113 ASP A O 1
ATOM 908 N N . ILE A 1 114 ? -2.950 14.337 14.533 1.00 93.69 114 ILE A N 1
ATOM 909 C CA . ILE A 1 114 ? -1.852 14.941 15.303 1.00 93.69 114 ILE A CA 1
ATOM 910 C C . ILE A 1 114 ? -2.058 16.437 15.616 1.00 93.69 114 ILE A C 1
ATOM 912 O O . ILE A 1 114 ? -1.408 16.969 16.513 1.00 93.69 114 ILE A O 1
ATOM 916 N N . ASN A 1 115 ? -2.961 17.113 14.901 1.00 92.81 115 ASN A N 1
ATOM 917 C CA . ASN A 1 115 ? -3.335 18.510 15.127 1.00 92.81 115 ASN A CA 1
ATOM 918 C C . ASN A 1 115 ? -4.549 18.642 16.064 1.00 92.81 115 ASN A C 1
ATOM 920 O O . ASN A 1 115 ? -5.057 19.746 16.256 1.00 92.81 115 ASN A O 1
ATOM 924 N N . ASN A 1 116 ? -4.997 17.533 16.665 1.00 92.44 116 ASN A N 1
ATOM 925 C CA . ASN A 1 116 ? -6.195 17.422 17.496 1.00 92.44 116 ASN A CA 1
ATOM 926 C C . ASN A 1 116 ? -7.506 17.732 16.752 1.00 92.44 116 ASN A C 1
ATOM 928 O O . ASN A 1 116 ? -8.502 18.113 17.372 1.00 92.44 116 ASN A O 1
ATOM 932 N N . GLU A 1 117 ? -7.540 17.559 15.431 1.00 92.00 117 GLU A N 1
ATOM 933 C CA . GLU A 1 117 ? -8.781 17.620 14.669 1.00 92.00 117 GLU A CA 1
ATOM 934 C C . GLU A 1 117 ? -9.524 16.286 14.734 1.00 92.00 117 GLU A C 1
ATOM 936 O O . GLU A 1 117 ? -8.930 15.220 14.589 1.00 92.00 117 GLU A O 1
ATOM 941 N N . ILE A 1 118 ? -10.848 16.343 14.893 1.00 92.31 118 ILE A N 1
ATOM 942 C CA . ILE A 1 118 ? -11.712 15.163 14.792 1.00 92.31 118 ILE A CA 1
ATOM 943 C C . ILE A 1 118 ? -11.692 14.658 13.351 1.00 92.31 118 ILE A C 1
ATOM 945 O O . ILE A 1 118 ? -12.145 15.354 12.440 1.00 92.31 118 ILE A O 1
ATOM 949 N N . ILE A 1 119 ? -11.202 13.435 13.168 1.00 94.06 119 ILE A N 1
ATOM 950 C CA . ILE A 1 119 ? -11.117 12.777 11.860 1.00 94.06 119 ILE A CA 1
ATOM 951 C C . ILE A 1 119 ? -12.047 11.577 11.737 1.00 94.06 119 ILE A C 1
ATOM 953 O O . ILE A 1 119 ? -12.358 11.180 10.616 1.00 94.06 119 ILE A O 1
ATOM 957 N N . GLY A 1 120 ? -12.524 11.015 12.847 1.00 94.62 120 GLY A N 1
ATOM 958 C CA . GLY A 1 120 ? -13.402 9.855 12.804 1.00 94.62 120 GLY A CA 1
ATOM 959 C C . GLY A 1 120 ? -13.850 9.358 14.170 1.00 94.62 120 GLY A C 1
ATOM 960 O O . GLY A 1 120 ? -13.638 10.008 15.196 1.00 94.62 120 GLY A O 1
ATOM 961 N N . LEU A 1 121 ? -14.445 8.172 14.164 1.00 95.62 121 LEU A N 1
ATOM 962 C CA . LEU A 1 121 ? -14.971 7.497 15.342 1.00 95.62 121 LEU A CA 1
ATOM 963 C C . LEU A 1 121 ? -14.594 6.014 15.317 1.00 95.62 121 LEU A C 1
ATOM 965 O O . LEU A 1 121 ? -14.557 5.391 14.258 1.00 95.62 121 LEU A O 1
ATOM 969 N N . LEU A 1 122 ? -14.347 5.444 16.490 1.00 97.94 122 LEU A N 1
ATOM 970 C CA . LEU A 1 122 ? -14.196 4.012 16.711 1.00 97.94 122 LEU A CA 1
ATOM 971 C C . LEU A 1 122 ? -15.321 3.519 17.620 1.00 97.94 122 LEU A C 1
ATOM 973 O O . LEU A 1 122 ? -15.497 4.025 18.728 1.00 97.94 122 LEU A O 1
ATOM 977 N N . HIS A 1 123 ? -16.041 2.494 17.175 1.00 97.81 123 HIS A N 1
ATOM 978 C CA . HIS A 1 123 ? -16.997 1.746 17.990 1.00 97.81 123 HIS A CA 1
ATOM 979 C C . HIS A 1 123 ? -16.270 0.548 18.592 1.00 97.81 123 HIS A C 1
ATOM 981 O O . HIS A 1 123 ? -16.062 -0.458 17.912 1.00 97.81 123 HIS A O 1
ATOM 987 N N . VAL A 1 124 ? -15.836 0.671 19.846 1.00 98.50 124 VAL A N 1
ATOM 988 C CA . VAL A 1 124 ? -14.954 -0.310 20.492 1.00 98.50 124 VAL A CA 1
ATOM 989 C C . VAL A 1 124 ? -15.700 -1.627 20.692 1.00 98.50 124 VAL A C 1
ATOM 991 O O . VAL A 1 124 ? -16.659 -1.693 21.459 1.00 98.50 124 VAL A O 1
ATOM 994 N N . SER A 1 125 ? -15.245 -2.695 20.040 1.00 98.06 125 SER A N 1
ATOM 995 C CA . SER A 1 125 ? -15.764 -4.048 20.261 1.00 98.06 125 SER A CA 1
ATOM 996 C C . SER A 1 125 ? -14.978 -4.792 21.335 1.00 98.06 125 SER A C 1
ATOM 998 O O . SER A 1 125 ? -15.578 -5.517 22.120 1.00 98.06 125 SER A O 1
ATOM 1000 N N . GLU A 1 126 ? -13.65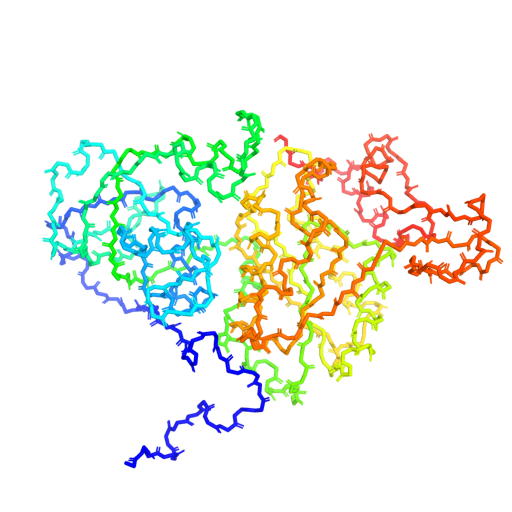9 -4.597 21.386 1.00 98.19 126 GLU A N 1
ATOM 1001 C CA . GLU A 1 126 ? -12.764 -5.283 22.321 1.00 98.19 126 GLU A CA 1
ATOM 1002 C C . GLU A 1 126 ? -11.594 -4.372 22.714 1.00 98.19 126 GLU A C 1
ATOM 1004 O O . GLU A 1 126 ? -11.057 -3.627 21.888 1.00 98.19 126 GLU A O 1
ATOM 1009 N N . LYS A 1 127 ? -11.161 -4.470 23.975 1.00 98.12 127 LYS A N 1
ATOM 1010 C CA . LYS A 1 127 ? -9.920 -3.861 24.466 1.00 98.12 127 LYS A CA 1
ATOM 1011 C C . LYS A 1 127 ? -9.020 -4.942 25.052 1.00 98.12 127 LYS A C 1
ATOM 1013 O O . LYS A 1 127 ? -9.349 -5.525 26.082 1.00 98.12 127 LYS A O 1
ATOM 1018 N N . PHE A 1 128 ? -7.856 -5.172 24.449 1.00 98.56 128 PHE A N 1
ATOM 1019 C CA . PHE A 1 128 ? -7.002 -6.307 24.808 1.00 98.56 128 PHE A CA 1
ATOM 1020 C C . PHE A 1 128 ? -5.514 -5.951 24.887 1.00 98.56 128 PHE A C 1
ATOM 1022 O O . PHE A 1 128 ? -5.059 -4.922 24.397 1.00 98.56 128 PHE A O 1
ATOM 1029 N N . GLN A 1 129 ? -4.741 -6.822 25.533 1.00 98.25 129 GLN A N 1
ATOM 1030 C CA . GLN A 1 129 ? -3.277 -6.797 25.516 1.00 98.25 129 GLN A CA 1
ATOM 1031 C C . GLN A 1 129 ? -2.766 -8.008 24.742 1.00 98.25 129 GLN A C 1
ATOM 1033 O O . GLN A 1 129 ? -3.393 -9.071 24.752 1.00 98.25 129 GLN A O 1
ATOM 1038 N N . TYR A 1 130 ? -1.619 -7.853 24.087 1.00 97.69 130 TYR A N 1
ATOM 1039 C CA . TYR A 1 130 ? -0.986 -8.929 23.336 1.00 97.69 130 TYR A CA 1
ATOM 1040 C C . TYR A 1 130 ? 0.535 -8.808 23.394 1.00 97.69 130 TYR A C 1
ATOM 1042 O O . TYR A 1 130 ? 1.074 -7.700 23.408 1.00 97.69 130 TYR A O 1
ATOM 1050 N N . ASP A 1 131 ? 1.232 -9.944 23.420 1.00 97.00 131 ASP A N 1
ATOM 1051 C CA . ASP A 1 131 ? 2.692 -9.955 23.409 1.00 97.00 131 ASP A CA 1
ATOM 1052 C C . ASP A 1 131 ? 3.220 -9.565 22.019 1.00 97.00 131 ASP A C 1
ATOM 1054 O O . ASP A 1 131 ? 3.085 -10.294 21.030 1.00 97.00 131 ASP A O 1
ATOM 1058 N N . LYS A 1 132 ? 3.857 -8.394 21.956 1.00 96.25 132 LYS A N 1
ATOM 1059 C CA . LYS A 1 132 ? 4.438 -7.829 20.736 1.00 96.25 132 LYS A CA 1
ATOM 1060 C C . LYS A 1 132 ? 5.542 -8.715 20.151 1.00 96.25 132 LYS A C 1
ATOM 1062 O O . LYS A 1 132 ? 5.684 -8.749 18.929 1.00 96.25 132 LYS A O 1
ATOM 1067 N N . HIS A 1 133 ? 6.265 -9.487 20.967 1.00 95.06 133 HIS A N 1
ATOM 1068 C CA . HIS A 1 133 ? 7.280 -10.421 20.472 1.00 95.06 133 HIS A CA 1
ATOM 1069 C C . HIS A 1 133 ? 6.662 -11.564 19.664 1.00 95.06 133 HIS A C 1
ATOM 1071 O O . HIS A 1 133 ? 7.236 -11.982 18.657 1.00 95.06 133 HIS A O 1
ATOM 1077 N N . ILE A 1 134 ? 5.462 -12.024 20.035 1.00 96.56 134 ILE A N 1
ATOM 1078 C CA . ILE A 1 134 ? 4.728 -13.027 19.255 1.00 96.56 134 ILE A CA 1
ATOM 1079 C C . ILE A 1 134 ? 4.333 -12.446 17.895 1.00 96.56 134 ILE A C 1
ATOM 1081 O O . ILE A 1 134 ? 4.525 -13.111 16.877 1.00 96.56 134 ILE A O 1
ATOM 1085 N N . ILE A 1 135 ? 3.839 -11.201 17.854 1.00 96.94 135 ILE A N 1
ATOM 1086 C CA . ILE A 1 135 ? 3.498 -10.515 16.595 1.00 96.94 135 ILE A CA 1
ATOM 1087 C C . ILE A 1 135 ? 4.740 -10.412 15.703 1.00 96.94 135 ILE A C 1
ATOM 1089 O O . ILE A 1 135 ? 4.693 -10.811 14.539 1.00 96.94 135 ILE A O 1
ATOM 1093 N N . ILE A 1 136 ? 5.856 -9.924 16.255 1.00 95.38 136 ILE A N 1
ATOM 1094 C CA . ILE A 1 136 ? 7.116 -9.754 15.523 1.00 95.38 136 ILE A CA 1
ATOM 1095 C C . ILE A 1 136 ? 7.579 -11.088 14.935 1.00 95.38 136 ILE A C 1
ATOM 1097 O O . ILE A 1 136 ? 7.778 -11.180 13.725 1.00 95.38 136 ILE A O 1
ATOM 1101 N N . ASN A 1 137 ? 7.676 -12.134 15.757 1.00 94.06 137 ASN A N 1
ATOM 1102 C CA . ASN A 1 137 ? 8.153 -13.441 15.316 1.00 94.06 137 ASN A CA 1
ATOM 1103 C C . ASN A 1 137 ? 7.220 -14.058 14.258 1.00 94.06 137 ASN A C 1
ATOM 1105 O O . ASN A 1 137 ? 7.661 -14.559 13.228 1.00 94.06 137 ASN A O 1
ATOM 1109 N N . ARG A 1 138 ? 5.899 -13.967 14.440 1.00 94.88 138 ARG A N 1
ATOM 1110 C CA . ARG A 1 138 ? 4.938 -14.543 13.486 1.00 94.88 138 ARG A CA 1
ATOM 1111 C C . ARG A 1 138 ? 4.904 -13.813 12.145 1.00 94.88 138 ARG A C 1
ATOM 1113 O O . ARG A 1 138 ? 4.663 -14.459 11.122 1.00 94.88 138 ARG A O 1
ATOM 1120 N N . VAL A 1 139 ? 5.111 -12.495 12.136 1.00 93.50 139 VAL A N 1
ATOM 1121 C CA . VAL A 1 139 ? 5.070 -11.685 10.908 1.00 93.50 139 VAL A CA 1
ATOM 1122 C C . VAL A 1 139 ? 6.417 -11.675 10.189 1.00 93.50 139 VAL A C 1
ATOM 1124 O O . VAL A 1 139 ? 6.445 -11.841 8.970 1.00 93.50 139 VAL A O 1
ATOM 1127 N N . TYR A 1 140 ? 7.516 -11.500 10.921 1.00 91.00 140 TYR A N 1
ATOM 1128 C CA . TYR A 1 140 ? 8.845 -11.273 10.349 1.00 91.00 140 TYR A CA 1
ATOM 1129 C C . TYR A 1 140 ? 9.795 -12.471 10.493 1.00 91.00 140 TYR A C 1
ATOM 1131 O O . TYR A 1 140 ? 10.785 -12.538 9.770 1.00 91.00 140 TYR A O 1
ATOM 1139 N N . GLY A 1 141 ? 9.484 -13.433 11.365 1.00 88.75 141 GLY A N 1
ATOM 1140 C CA . GLY A 1 141 ? 10.396 -14.505 11.764 1.00 88.75 141 GLY A CA 1
ATOM 1141 C C . GLY A 1 141 ? 11.369 -14.058 12.856 1.00 88.75 141 GLY A C 1
ATOM 1142 O O . GLY A 1 141 ? 11.170 -13.029 13.505 1.00 88.75 141 GLY A O 1
ATOM 1143 N N . ASP A 1 142 ? 12.438 -14.831 13.041 1.00 84.62 142 ASP A N 1
ATOM 1144 C CA . ASP A 1 142 ? 13.550 -14.463 13.918 1.00 84.62 142 ASP A CA 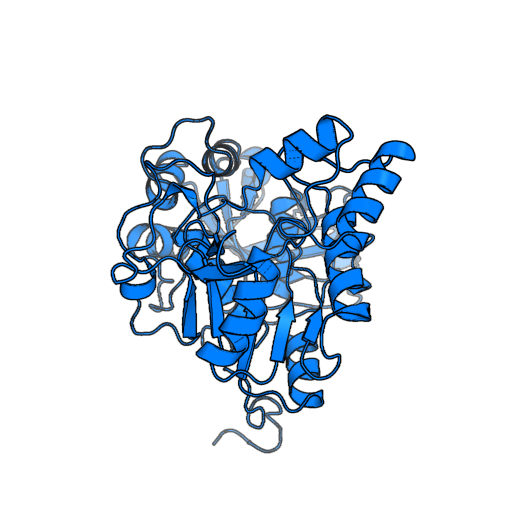1
ATOM 1145 C C . ASP A 1 142 ? 14.410 -13.388 13.237 1.00 84.62 142 ASP A C 1
ATOM 1147 O O . ASP A 1 142 ? 15.319 -13.669 12.451 1.00 84.62 142 ASP A O 1
ATOM 1151 N N . VAL A 1 143 ? 14.031 -12.133 13.463 1.00 82.31 143 VAL A N 1
ATOM 1152 C CA . VAL A 1 143 ? 14.715 -10.953 12.937 1.00 82.31 143 VAL A CA 1
ATOM 1153 C C . VAL A 1 143 ? 15.253 -10.120 14.089 1.00 82.31 143 VAL A C 1
ATOM 1155 O O . VAL A 1 143 ? 14.604 -9.963 15.121 1.00 82.31 143 VAL A O 1
ATOM 1158 N N . GLY A 1 144 ? 16.442 -9.549 13.902 1.00 80.19 144 GLY A N 1
ATOM 1159 C CA . GLY A 1 144 ? 17.017 -8.622 14.873 1.00 80.19 144 GLY A CA 1
ATOM 1160 C C . GLY A 1 144 ? 16.176 -7.351 15.036 1.00 80.19 144 GLY A C 1
ATOM 1161 O O . GLY A 1 144 ? 15.384 -6.987 14.162 1.00 80.19 144 GLY A O 1
ATOM 1162 N N . ILE A 1 145 ? 16.405 -6.637 16.140 1.00 74.94 145 ILE A N 1
ATOM 1163 C CA . ILE A 1 145 ? 15.673 -5.411 16.500 1.00 74.94 145 ILE A CA 1
ATOM 1164 C C . ILE A 1 145 ? 15.828 -4.274 15.472 1.00 74.94 145 ILE A C 1
ATOM 1166 O O . ILE A 1 145 ? 14.976 -3.393 15.375 1.00 74.94 145 ILE A O 1
ATOM 1170 N N . ASP A 1 146 ? 16.873 -4.338 14.644 1.00 85.19 146 ASP A N 1
ATOM 1171 C CA . ASP A 1 146 ? 17.126 -3.390 13.556 1.00 85.19 146 ASP A CA 1
ATOM 1172 C C . ASP A 1 146 ? 16.201 -3.587 12.342 1.00 85.19 146 ASP A C 1
ATOM 1174 O O . ASP A 1 146 ? 16.200 -2.765 11.421 1.00 85.19 146 ASP A O 1
ATOM 1178 N N . HIS A 1 147 ? 15.395 -4.659 12.306 1.00 88.44 147 HIS A N 1
ATOM 1179 C CA . 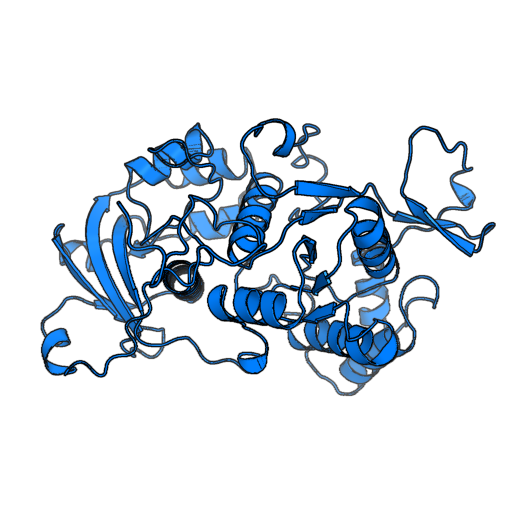HIS A 1 147 ? 14.422 -4.863 11.238 1.00 88.44 147 HIS A CA 1
ATOM 1180 C C . HIS A 1 147 ? 13.354 -3.751 11.277 1.00 88.44 147 HIS A C 1
ATOM 1182 O O . HIS A 1 147 ? 12.602 -3.667 12.253 1.00 88.44 147 HIS A O 1
ATOM 1188 N N . PRO A 1 148 ? 13.198 -2.931 10.215 1.00 88.75 148 PRO A N 1
ATOM 1189 C CA . PRO A 1 148 ? 12.332 -1.750 10.263 1.00 88.75 148 PRO A CA 1
ATOM 1190 C C . PRO A 1 148 ? 10.881 -2.070 10.641 1.00 88.75 148 PRO A C 1
ATOM 1192 O O . PRO A 1 148 ? 10.281 -1.366 11.446 1.00 88.75 148 PRO A O 1
ATOM 1195 N N . GLY A 1 149 ? 10.338 -3.170 10.113 1.00 90.88 149 GLY A N 1
ATOM 1196 C CA . GLY A 1 149 ? 8.995 -3.642 10.449 1.00 90.88 149 GLY A CA 1
ATOM 1197 C C . GLY A 1 149 ? 8.844 -4.155 11.880 1.00 90.88 149 GLY A C 1
ATOM 1198 O O . GLY A 1 149 ? 7.799 -3.958 12.494 1.00 90.88 149 GLY A O 1
ATOM 1199 N N . ALA A 1 150 ? 9.889 -4.782 12.432 1.00 92.88 150 ALA A N 1
ATOM 1200 C CA . ALA A 1 150 ? 9.850 -5.295 13.800 1.00 92.88 150 ALA A CA 1
ATOM 1201 C C . ALA A 1 150 ? 9.870 -4.129 14.788 1.00 92.88 150 ALA A C 1
ATOM 1203 O O . ALA A 1 150 ? 9.059 -4.094 15.707 1.00 92.88 150 ALA A O 1
ATOM 1204 N N . LYS A 1 151 ? 10.706 -3.119 14.514 1.00 93.12 151 LYS A N 1
ATOM 1205 C CA . LYS A 1 151 ? 10.763 -1.870 15.276 1.00 93.12 151 LYS A CA 1
ATOM 1206 C C . LYS A 1 151 ? 9.418 -1.141 15.317 1.00 93.12 151 LYS A C 1
ATOM 1208 O O . LYS A 1 151 ? 9.059 -0.627 16.367 1.00 93.12 151 LYS A O 1
ATOM 1213 N N . LEU A 1 152 ? 8.657 -1.121 14.214 1.00 92.94 152 LEU A N 1
ATOM 1214 C CA . LEU A 1 152 ? 7.312 -0.520 14.194 1.00 92.94 152 LEU A CA 1
ATOM 1215 C C . LEU A 1 152 ? 6.356 -1.187 15.192 1.00 92.94 152 LEU A C 1
ATOM 1217 O O . LEU A 1 152 ? 5.565 -0.487 15.815 1.00 92.94 152 LEU A O 1
ATOM 1221 N N . ILE A 1 153 ? 6.432 -2.513 15.344 1.00 95.38 153 ILE A N 1
ATOM 1222 C CA . ILE A 1 153 ? 5.624 -3.250 16.323 1.00 95.38 153 ILE A CA 1
ATOM 1223 C C . ILE A 1 153 ? 6.191 -3.062 17.729 1.00 95.38 153 ILE A C 1
ATOM 1225 O O . ILE A 1 153 ? 5.436 -2.806 18.657 1.00 95.38 153 ILE A O 1
ATOM 1229 N N . ASP A 1 154 ? 7.510 -3.134 17.896 1.00 94.88 154 ASP A N 1
ATOM 1230 C CA . ASP A 1 154 ? 8.178 -3.017 19.193 1.00 94.88 154 ASP A CA 1
ATOM 1231 C C . ASP A 1 154 ? 7.871 -1.689 19.905 1.00 94.88 154 ASP A C 1
ATOM 1233 O O . ASP A 1 154 ? 7.646 -1.674 21.113 1.00 94.88 154 ASP A O 1
ATOM 1237 N N . ILE A 1 155 ? 7.733 -0.583 19.168 1.00 95.06 155 ILE A N 1
ATOM 1238 C CA . ILE A 1 155 ? 7.379 0.729 19.741 1.00 95.06 155 ILE A CA 1
ATOM 1239 C C . ILE A 1 155 ? 5.872 0.934 19.973 1.00 95.06 155 ILE A C 1
ATOM 1241 O O . ILE A 1 155 ? 5.468 2.000 20.444 1.00 95.06 155 ILE A O 1
ATOM 1245 N N . MET A 1 156 ? 5.018 -0.034 19.625 1.00 96.81 156 MET A N 1
ATOM 1246 C CA . MET A 1 156 ? 3.580 0.074 19.886 1.00 96.81 156 MET A CA 1
ATOM 1247 C C . MET A 1 156 ? 3.301 0.125 21.387 1.00 96.81 156 MET A C 1
ATOM 1249 O O . MET A 1 156 ? 3.977 -0.512 22.206 1.00 96.81 156 MET A O 1
ATOM 1253 N N . ASN A 1 157 ? 2.259 0.864 21.740 1.00 97.94 157 ASN A N 1
ATOM 1254 C CA . ASN A 1 157 ? 1.705 0.869 23.078 1.00 97.94 157 ASN A CA 1
ATOM 1255 C C . ASN A 1 157 ? 1.146 -0.527 23.450 1.00 97.94 157 ASN A C 1
ATOM 1257 O O . ASN A 1 157 ? 0.875 -1.345 22.571 1.00 97.94 157 ASN A O 1
ATOM 1261 N N . PRO A 1 158 ? 0.994 -0.841 24.750 1.00 97.06 158 PRO A N 1
ATOM 1262 C CA . PRO A 1 158 ? 0.715 -2.209 25.194 1.00 97.06 158 PRO A CA 1
ATOM 1263 C C . PRO A 1 158 ? -0.759 -2.637 25.114 1.00 97.06 158 PRO A C 1
ATOM 1265 O O . PRO A 1 158 ? -1.039 -3.815 25.331 1.00 97.06 158 PRO A O 1
ATOM 1268 N N . VAL A 1 159 ? -1.699 -1.714 24.882 1.00 98.38 159 VAL A N 1
ATOM 1269 C CA . VAL A 1 159 ? -3.139 -2.009 24.810 1.00 98.38 159 VAL A CA 1
ATOM 1270 C C . VAL A 1 159 ? -3.641 -1.739 23.399 1.00 98.38 159 VAL A C 1
ATOM 1272 O O . VAL A 1 159 ? -3.311 -0.709 22.821 1.00 98.38 159 VAL A O 1
ATOM 1275 N N . PHE A 1 160 ? -4.463 -2.638 22.869 1.00 98.69 160 PHE A N 1
ATOM 1276 C CA . PHE A 1 160 ? -5.068 -2.537 21.549 1.00 98.69 160 PHE A CA 1
ATOM 1277 C C . PHE A 1 160 ? -6.582 -2.362 21.652 1.00 98.69 160 PHE A C 1
ATOM 1279 O O . PHE A 1 160 ? -7.220 -2.948 22.532 1.00 98.69 160 PHE A O 1
ATOM 1286 N N . LEU A 1 161 ? -7.145 -1.571 20.740 1.00 98.75 161 LEU A N 1
ATOM 1287 C CA . LEU A 1 161 ? -8.587 -1.447 20.549 1.00 98.75 161 LEU A CA 1
ATOM 1288 C C . LEU A 1 161 ? -8.990 -2.084 19.216 1.00 98.75 161 LEU A C 1
ATOM 1290 O O . LEU A 1 161 ? -8.502 -1.676 18.161 1.00 98.75 161 LEU A O 1
ATOM 1294 N N . GLY A 1 162 ? -9.893 -3.059 19.283 1.00 98.69 162 GLY A N 1
ATOM 1295 C CA . GLY A 1 162 ? -10.604 -3.603 18.130 1.00 98.69 162 GLY A CA 1
ATOM 1296 C C . GLY A 1 162 ? -11.980 -2.955 18.007 1.00 98.69 162 GLY A C 1
ATOM 1297 O O . GLY A 1 162 ? -12.590 -2.588 19.016 1.00 98.69 162 GLY A O 1
ATOM 1298 N N . GLY A 1 163 ? -12.471 -2.789 16.782 1.00 98.50 163 GLY A N 1
ATOM 1299 C CA . GLY A 1 163 ? -13.790 -2.200 16.565 1.00 98.50 163 GLY A CA 1
ATOM 1300 C C . GLY A 1 163 ? -13.976 -1.583 15.193 1.00 98.50 163 GLY A C 1
ATOM 1301 O O . GLY A 1 163 ? -13.007 -1.255 14.507 1.00 98.50 163 GLY A O 1
ATOM 1302 N N . GLU A 1 164 ? -15.237 -1.413 14.798 1.00 98.50 164 GLU A N 1
ATOM 1303 C CA . GLU A 1 164 ? -15.587 -0.776 13.531 1.00 98.50 164 GLU A CA 1
ATOM 1304 C C . GLU A 1 164 ? -15.344 0.736 13.574 1.00 98.50 164 GLU A C 1
ATOM 1306 O O . GLU A 1 164 ? -15.511 1.373 14.614 1.00 98.50 164 GLU A O 1
ATOM 1311 N N . ILE A 1 165 ? -14.985 1.321 12.430 1.00 98.00 165 ILE A N 1
ATOM 1312 C CA . ILE A 1 165 ? -14.611 2.738 12.345 1.00 98.00 165 ILE A CA 1
ATOM 1313 C C . ILE A 1 165 ? -15.569 3.548 11.482 1.00 98.00 165 ILE A C 1
ATOM 1315 O O . ILE A 1 165 ? -16.295 3.011 10.650 1.00 98.00 165 ILE A O 1
ATOM 1319 N N . GLU A 1 166 ? -15.532 4.858 11.644 1.00 95.75 166 GLU A N 1
ATOM 1320 C CA . GLU A 1 166 ? -16.073 5.838 10.708 1.00 95.75 166 GLU A CA 1
ATOM 1321 C C . GLU A 1 166 ? -14.996 6.889 10.455 1.00 95.75 166 GLU A C 1
ATOM 1323 O O . GLU A 1 166 ? -14.284 7.279 11.382 1.00 95.75 166 GLU A O 1
ATOM 1328 N N . LEU A 1 167 ? -14.856 7.337 9.208 1.00 95.31 167 LEU A N 1
ATOM 1329 C CA . LEU A 1 167 ? -13.934 8.409 8.844 1.00 95.31 167 LEU A CA 1
ATOM 1330 C C . LEU A 1 167 ? -14.709 9.593 8.273 1.00 95.31 167 LEU A C 1
ATOM 1332 O O . LEU A 1 167 ? -15.453 9.454 7.304 1.00 95.31 167 LEU A O 1
ATOM 1336 N N . TYR A 1 168 ? -14.472 10.769 8.838 1.00 92.56 168 TYR A N 1
ATOM 1337 C CA . TYR A 1 168 ? -15.146 12.012 8.468 1.00 92.56 168 TYR A CA 1
ATOM 1338 C C . TYR A 1 168 ? -14.289 12.892 7.564 1.00 92.56 168 TYR A C 1
ATOM 1340 O O . TYR A 1 168 ? -14.810 13.683 6.779 1.00 92.56 168 TYR A O 1
ATOM 1348 N N . LYS A 1 169 ? -12.961 12.761 7.659 1.00 88.31 169 LYS A N 1
ATOM 1349 C CA . LYS A 1 169 ? -12.018 13.600 6.922 1.00 88.31 169 LYS A CA 1
ATOM 1350 C C . LYS A 1 169 ? -10.801 12.796 6.479 1.00 88.31 169 LYS A C 1
ATOM 1352 O O . LYS A 1 169 ? -10.104 12.216 7.302 1.00 88.31 169 LYS A O 1
ATOM 1357 N N . LEU A 1 170 ? -10.531 12.810 5.175 1.00 89.62 170 LEU A N 1
ATOM 1358 C CA . LEU A 1 170 ? -9.281 12.299 4.608 1.00 89.62 170 LEU A CA 1
ATOM 1359 C C . LEU A 1 170 ? -8.147 13.305 4.834 1.00 89.62 170 LEU A C 1
ATOM 1361 O O . LEU A 1 170 ? -8.347 14.518 4.683 1.00 89.62 170 LEU A O 1
ATOM 1365 N N . LYS A 1 171 ? -6.946 12.807 5.139 1.00 88.19 171 LYS A N 1
ATOM 1366 C CA . LYS A 1 171 ? -5.727 13.613 5.190 1.00 88.19 171 LYS A CA 1
ATOM 1367 C C . LYS A 1 171 ? -5.461 14.248 3.833 1.00 88.19 171 LYS A C 1
ATOM 1369 O O . LYS A 1 171 ? -5.506 13.597 2.793 1.00 88.19 171 LYS A O 1
ATOM 1374 N N . GLN A 1 172 ? -5.137 15.535 3.858 1.00 87.56 172 GLN A N 1
ATOM 1375 C CA . GLN A 1 172 ? -4.650 16.241 2.681 1.00 87.56 172 GLN A CA 1
ATOM 1376 C C . GLN A 1 172 ? -3.125 16.173 2.619 1.00 87.56 172 GLN A C 1
ATOM 1378 O O . GLN A 1 172 ? -2.442 16.240 3.641 1.00 87.56 172 GLN A O 1
ATOM 1383 N N . SER A 1 173 ? -2.592 16.034 1.410 1.00 85.06 173 SER A N 1
ATOM 1384 C CA . SER A 1 173 ? -1.162 16.067 1.121 1.00 85.06 173 SER A CA 1
ATOM 1385 C C . SER A 1 173 ? -0.909 16.745 -0.223 1.00 85.06 173 SER A C 1
ATOM 1387 O O . SER A 1 173 ? -1.820 16.875 -1.042 1.00 85.06 173 SER A O 1
ATOM 1389 N N . ASP A 1 174 ? 0.353 17.072 -0.504 1.00 85.62 174 ASP A N 1
ATOM 1390 C CA . ASP A 1 174 ? 0.783 17.593 -1.813 1.00 85.62 174 ASP A CA 1
ATOM 1391 C C . ASP A 1 174 ? 0.487 16.628 -2.977 1.00 85.62 174 ASP A C 1
ATOM 1393 O O . ASP A 1 174 ? 0.570 17.000 -4.146 1.00 85.62 174 ASP A O 1
ATOM 1397 N N . TYR A 1 175 ? 0.141 15.374 -2.668 1.00 88.94 175 TYR A N 1
ATOM 1398 C CA . TYR A 1 175 ? -0.126 14.317 -3.638 1.00 88.94 175 TYR A CA 1
ATOM 1399 C C . TYR A 1 175 ? -1.584 13.843 -3.625 1.00 88.94 175 TYR A C 1
ATOM 1401 O O . TYR A 1 175 ? -1.886 12.856 -4.294 1.00 88.94 175 TYR A O 1
ATOM 1409 N N . SER A 1 176 ? -2.494 14.534 -2.919 1.00 89.19 176 SER A N 1
ATOM 1410 C CA . SER A 1 176 ? -3.918 14.156 -2.830 1.00 89.19 176 SER A CA 1
ATOM 1411 C C . SER A 1 176 ? -4.574 13.969 -4.200 1.00 89.19 176 SER A C 1
ATOM 1413 O O . SER A 1 176 ? -5.417 13.095 -4.362 1.00 89.19 176 SER A O 1
ATOM 1415 N N . GLN A 1 177 ? -4.159 14.741 -5.211 1.00 91.94 177 GLN A N 1
ATOM 1416 C CA . GLN A 1 177 ? -4.668 14.616 -6.584 1.00 91.94 177 GLN A CA 1
ATOM 1417 C C . GLN A 1 177 ? -4.384 13.248 -7.231 1.00 91.94 177 GLN A C 1
ATOM 1419 O O . GLN A 1 177 ? -5.062 12.870 -8.182 1.00 91.94 177 GLN A O 1
ATOM 1424 N N . TYR A 1 178 ? -3.397 12.508 -6.719 1.00 94.12 178 TYR A N 1
ATOM 1425 C CA . TYR A 1 178 ? -3.040 11.173 -7.189 1.00 94.12 178 TYR A CA 1
ATOM 1426 C C . TYR A 1 178 ? -3.566 10.049 -6.279 1.00 94.12 178 TYR A C 1
ATOM 1428 O O . TYR A 1 178 ? -3.536 8.889 -6.692 1.00 94.12 178 TYR A O 1
ATOM 1436 N N . ASP A 1 179 ? -4.003 10.338 -5.044 1.00 93.69 179 ASP A N 1
ATOM 1437 C CA . ASP A 1 179 ? -4.454 9.325 -4.066 1.00 93.69 179 ASP A CA 1
ATOM 1438 C C . ASP A 1 179 ? -5.919 8.952 -4.330 1.00 93.69 179 ASP A C 1
ATOM 1440 O O . ASP A 1 179 ? -6.841 9.291 -3.588 1.00 93.69 179 ASP A O 1
ATOM 1444 N N . LEU A 1 180 ? -6.136 8.292 -5.468 1.00 95.75 180 LEU A N 1
ATOM 1445 C CA . LEU A 1 180 ? -7.449 7.818 -5.887 1.00 95.75 180 LEU A CA 1
ATOM 1446 C C . LEU A 1 180 ? -7.925 6.704 -4.955 1.00 95.75 180 LEU A C 1
ATOM 1448 O O . LEU A 1 180 ? -7.207 5.742 -4.714 1.00 95.75 180 LEU A O 1
ATOM 1452 N N . THR A 1 181 ? -9.174 6.768 -4.509 1.00 96.31 181 THR A N 1
ATOM 1453 C CA . THR A 1 181 ? -9.832 5.685 -3.766 1.00 96.31 181 THR A CA 1
ATOM 1454 C C . THR A 1 181 ? -10.123 4.463 -4.658 1.00 96.31 181 THR A C 1
ATOM 1456 O O . THR A 1 181 ? -10.228 4.577 -5.888 1.00 96.31 181 THR A O 1
ATOM 1459 N N . PRO A 1 182 ? -10.350 3.274 -4.069 1.00 97.88 182 PRO A N 1
ATOM 1460 C CA . PRO A 1 182 ? -10.871 2.106 -4.779 1.00 97.88 182 PRO A CA 1
ATOM 1461 C C . PRO A 1 182 ? -12.127 2.375 -5.612 1.00 97.88 182 PRO A C 1
ATOM 1463 O O . PRO A 1 182 ? -12.228 1.902 -6.740 1.00 97.88 182 PRO A O 1
ATOM 1466 N N . LYS A 1 183 ? -13.070 3.178 -5.103 1.00 96.06 183 LYS A N 1
ATOM 1467 C CA . LYS A 1 183 ? -14.271 3.561 -5.861 1.00 96.06 183 LYS A CA 1
ATOM 1468 C C . LYS A 1 183 ? -13.919 4.365 -7.115 1.00 96.06 183 LYS A C 1
ATOM 1470 O O . LYS A 1 183 ? -14.431 4.076 -8.195 1.00 96.06 183 LYS A O 1
ATOM 1475 N N . GLN A 1 184 ? -13.019 5.341 -6.989 1.00 96.50 184 GLN A N 1
ATOM 1476 C CA . GLN A 1 184 ? -12.588 6.185 -8.109 1.00 96.50 184 GLN A CA 1
ATOM 1477 C C . GLN A 1 184 ? -11.801 5.397 -9.162 1.00 96.50 184 GLN A C 1
ATOM 1479 O O . GLN A 1 184 ? -12.078 5.531 -10.348 1.00 96.50 184 GLN A O 1
ATOM 1484 N N . THR A 1 185 ? -10.864 4.543 -8.748 1.00 97.88 185 THR A N 1
ATOM 1485 C CA . THR A 1 185 ? -10.085 3.697 -9.677 1.00 97.88 185 THR A CA 1
ATOM 1486 C C . THR A 1 185 ? -10.959 2.689 -10.417 1.00 97.88 185 THR A C 1
ATOM 1488 O O . THR A 1 185 ? -10.853 2.574 -11.633 1.00 97.88 185 THR A O 1
ATOM 1491 N N . ARG A 1 186 ? -11.893 2.023 -9.729 1.00 97.62 186 ARG A N 1
ATOM 1492 C CA . ARG A 1 186 ? -12.865 1.124 -10.373 1.00 97.62 186 ARG A CA 1
ATOM 1493 C C . ARG A 1 186 ? -13.733 1.853 -11.394 1.00 97.62 186 ARG A C 1
ATOM 1495 O O . ARG A 1 186 ? -13.937 1.343 -12.491 1.00 97.62 186 ARG A O 1
ATOM 1502 N N . ARG A 1 187 ? -14.208 3.058 -11.061 1.00 95.69 187 ARG A N 1
ATOM 1503 C CA . ARG A 1 187 ? -14.938 3.910 -12.008 1.00 95.69 187 ARG A CA 1
ATOM 1504 C C . ARG A 1 187 ? -14.075 4.267 -13.220 1.00 95.69 187 ARG A C 1
ATOM 1506 O O . ARG A 1 187 ? -14.524 4.063 -14.340 1.00 95.69 187 ARG A O 1
ATOM 1513 N N . LEU A 1 188 ? -12.840 4.717 -12.999 1.00 95.75 188 LEU A N 1
ATOM 1514 C CA . LEU A 1 188 ? -11.888 5.044 -14.064 1.00 95.75 188 LEU A CA 1
ATOM 1515 C C . LEU A 1 188 ? -11.645 3.852 -15.002 1.00 95.75 188 LEU A C 1
ATOM 1517 O O . LEU A 1 188 ? -11.639 4.011 -16.218 1.00 95.75 188 LEU A O 1
ATOM 1521 N N . PHE A 1 189 ? -11.455 2.651 -14.454 1.00 96.94 189 PHE A N 1
ATOM 1522 C CA . PHE A 1 189 ? -11.233 1.447 -15.256 1.00 96.94 189 PHE A CA 1
ATOM 1523 C C . PHE A 1 189 ? -12.473 1.072 -16.077 1.00 96.94 189 PHE A C 1
ATOM 1525 O O . PHE A 1 189 ? -12.328 0.711 -17.241 1.00 96.94 189 PHE A O 1
ATOM 1532 N N . ASN A 1 190 ? -13.681 1.232 -15.523 1.00 94.44 190 ASN A N 1
ATOM 1533 C CA . ASN A 1 190 ? -14.925 1.043 -16.276 1.00 94.44 190 ASN A CA 1
ATOM 1534 C C . ASN A 1 190 ? -15.060 2.077 -17.406 1.00 94.44 190 ASN A C 1
ATOM 1536 O O . ASN A 1 190 ? -15.396 1.704 -18.523 1.00 94.44 190 ASN A O 1
ATOM 1540 N N . GLU A 1 191 ? -14.762 3.355 -17.147 1.00 93.75 191 GLU A N 1
ATOM 1541 C CA . GLU A 1 191 ? -14.798 4.422 -18.164 1.00 93.75 191 GLU A CA 1
ATOM 1542 C C . GLU A 1 191 ? -13.781 4.178 -19.294 1.00 93.75 191 GLU A C 1
ATOM 1544 O O . GLU A 1 191 ? -14.046 4.508 -20.449 1.00 93.75 191 GLU A O 1
ATOM 1549 N N . LYS A 1 192 ? -12.650 3.530 -18.987 1.00 94.25 192 LYS A N 1
ATOM 1550 C CA . LYS A 1 192 ? -11.663 3.061 -19.976 1.00 94.25 192 LYS A CA 1
ATOM 1551 C C . LYS A 1 192 ? -12.022 1.721 -20.637 1.00 94.25 192 LYS A C 1
ATOM 1553 O O . LYS A 1 192 ? -11.254 1.238 -21.464 1.00 94.25 192 LYS A O 1
ATOM 1558 N N . ASN A 1 193 ? -13.170 1.126 -20.305 1.00 94.38 193 ASN A N 1
ATOM 1559 C CA . ASN A 1 193 ? -13.601 -0.203 -20.755 1.00 94.38 193 ASN A CA 1
ATOM 1560 C C . ASN A 1 193 ? -12.584 -1.318 -20.452 1.00 94.38 193 ASN A C 1
ATOM 1562 O O . ASN A 1 193 ? -12.465 -2.282 -21.206 1.00 94.38 193 ASN A O 1
ATOM 1566 N N . TRP A 1 194 ? -11.835 -1.194 -19.354 1.00 96.69 194 TRP A N 1
ATOM 1567 C CA . TRP A 1 194 ? -10.888 -2.216 -18.927 1.00 96.69 194 TRP A CA 1
ATOM 1568 C C . TRP A 1 194 ? -11.555 -3.260 -18.033 1.00 96.69 194 TRP A C 1
ATOM 1570 O O . TRP A 1 194 ? -12.226 -2.946 -17.051 1.00 96.69 194 TRP A O 1
ATOM 1580 N N . THR A 1 195 ? -11.275 -4.522 -18.325 1.00 95.06 195 THR A N 1
ATOM 1581 C CA . THR A 1 195 ? -11.681 -5.702 -17.554 1.00 95.06 195 THR A CA 1
ATOM 1582 C C . THR A 1 195 ? -10.472 -6.373 -16.899 1.00 95.06 195 THR A C 1
ATOM 1584 O O . THR A 1 195 ? -10.507 -6.764 -15.725 1.00 95.06 195 THR A O 1
ATOM 1587 N N . LYS A 1 196 ? -9.351 -6.453 -17.628 1.00 98.12 196 LYS A N 1
ATOM 1588 C CA . LYS A 1 196 ? -8.084 -7.005 -17.143 1.00 98.12 196 LYS A CA 1
ATOM 1589 C C . LYS A 1 196 ? -7.082 -5.893 -16.890 1.00 98.12 196 LYS A C 1
ATOM 1591 O O . LYS A 1 196 ? -6.396 -5.430 -17.797 1.00 98.12 196 LYS A O 1
ATOM 1596 N N . VAL A 1 197 ? -6.975 -5.500 -15.624 1.00 98.62 197 VAL A N 1
ATOM 1597 C CA . VAL A 1 197 ? -6.040 -4.461 -15.179 1.00 98.62 197 VAL A CA 1
ATOM 1598 C C . VAL A 1 197 ? -4.898 -5.081 -14.386 1.00 98.62 197 VAL A C 1
ATOM 1600 O O . VAL A 1 197 ? -5.139 -5.823 -13.432 1.00 98.62 197 VAL A O 1
ATOM 1603 N N . ILE A 1 198 ? -3.656 -4.770 -14.746 1.00 98.75 198 ILE A N 1
ATOM 1604 C CA . ILE A 1 198 ? -2.474 -5.206 -14.005 1.00 98.75 198 ILE A CA 1
ATOM 1605 C C . ILE A 1 198 ? -1.937 -4.078 -13.125 1.00 98.75 198 ILE A C 1
ATOM 1607 O O . ILE A 1 198 ? -1.628 -2.986 -13.595 1.00 98.75 198 ILE A O 1
ATOM 1611 N N . GLY A 1 199 ? -1.826 -4.337 -11.825 1.00 98.44 199 GLY A N 1
ATOM 1612 C CA . GLY A 1 199 ? -1.258 -3.394 -10.870 1.00 98.44 199 GLY A CA 1
ATOM 1613 C C . GLY A 1 199 ? 0.261 -3.520 -10.776 1.00 98.44 199 GLY A C 1
ATOM 1614 O O . GLY A 1 199 ? 0.788 -4.626 -10.628 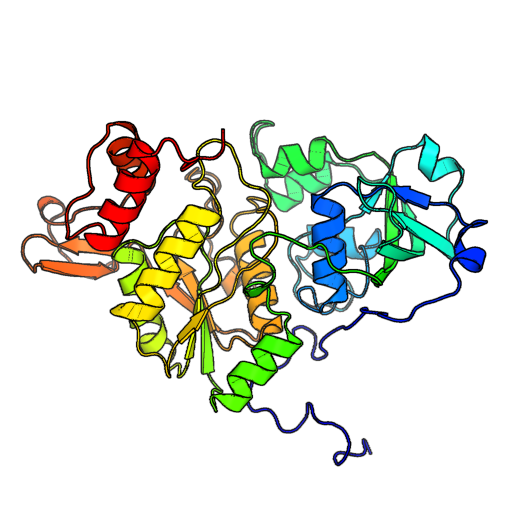1.00 98.44 199 GLY A O 1
ATOM 1615 N N . PHE A 1 200 ? 0.960 -2.384 -10.780 1.00 97.50 200 PHE A N 1
ATOM 1616 C CA . PHE A 1 200 ? 2.394 -2.304 -10.510 1.00 97.50 200 PHE A CA 1
ATOM 1617 C C . PHE A 1 200 ? 2.669 -1.542 -9.210 1.00 97.50 200 PHE A C 1
ATOM 1619 O O . PHE A 1 200 ? 2.364 -0.356 -9.080 1.00 97.50 200 PHE A O 1
ATOM 1626 N N . HIS A 1 201 ? 3.255 -2.238 -8.237 1.00 95.12 201 HIS A N 1
ATOM 1627 C CA . HIS A 1 201 ? 3.691 -1.663 -6.969 1.00 95.12 201 HIS A CA 1
ATOM 1628 C C . HIS A 1 201 ? 5.180 -1.334 -7.011 1.00 95.12 201 HIS A C 1
ATOM 1630 O O . HIS A 1 201 ? 5.992 -2.131 -7.473 1.00 95.12 201 HIS A O 1
ATOM 1636 N N . THR A 1 202 ? 5.549 -0.182 -6.462 1.00 91.19 202 THR A N 1
ATOM 1637 C CA . THR A 1 202 ? 6.949 0.223 -6.342 1.00 91.19 202 THR A CA 1
ATOM 1638 C C . THR A 1 202 ? 7.125 1.269 -5.253 1.00 91.19 202 THR A C 1
ATOM 1640 O O . THR A 1 202 ? 6.193 1.967 -4.863 1.00 91.19 202 THR A O 1
ATOM 1643 N N . ARG A 1 203 ? 8.355 1.393 -4.778 1.00 89.06 203 ARG A N 1
ATOM 1644 C CA . ARG A 1 203 ? 8.808 2.422 -3.835 1.00 89.06 203 ARG A CA 1
ATOM 1645 C C . ARG A 1 203 ? 10.007 3.200 -4.369 1.00 89.06 203 ARG A C 1
ATOM 1647 O O . ARG A 1 203 ? 10.614 3.957 -3.622 1.00 89.06 203 ARG A O 1
ATOM 1654 N N . ASN A 1 204 ? 10.355 2.980 -5.636 1.00 90.25 204 ASN A N 1
ATOM 1655 C CA . ASN A 1 204 ? 11.532 3.536 -6.284 1.00 90.25 204 ASN A CA 1
ATOM 1656 C C . ASN A 1 204 ? 11.136 4.312 -7.546 1.00 90.25 204 ASN A C 1
ATOM 1658 O O . ASN A 1 204 ? 10.126 3.975 -8.183 1.00 90.25 204 ASN A O 1
ATOM 1662 N N . PRO A 1 205 ? 11.957 5.296 -7.952 1.00 94.12 205 PRO A N 1
ATOM 1663 C CA . PRO A 1 205 ? 11.879 5.867 -9.283 1.00 94.12 205 PRO A CA 1
ATOM 1664 C C . PRO A 1 205 ? 11.989 4.775 -10.343 1.00 94.12 205 PRO A C 1
ATOM 1666 O O . PRO A 1 205 ? 12.662 3.752 -10.161 1.00 94.12 205 PRO A O 1
ATOM 1669 N N . ILE A 1 206 ? 11.303 4.980 -11.456 1.00 94.44 206 ILE A N 1
ATOM 1670 C CA . ILE A 1 206 ? 11.295 4.000 -12.533 1.00 94.44 206 ILE A CA 1
ATOM 1671 C C . ILE A 1 206 ? 12.648 3.950 -13.263 1.00 94.44 206 ILE A C 1
ATOM 1673 O O . ILE A 1 206 ? 13.288 4.968 -13.521 1.00 94.44 206 ILE A O 1
ATOM 1677 N N . HIS A 1 207 ? 13.082 2.738 -13.600 1.00 93.81 207 HIS A N 1
ATOM 1678 C CA . HIS A 1 207 ? 14.269 2.450 -14.405 1.00 93.81 207 HIS A CA 1
ATOM 1679 C C . HIS A 1 207 ? 13.915 1.391 -15.456 1.00 93.81 207 HIS A C 1
ATOM 1681 O O . HIS A 1 207 ? 12.811 0.843 -15.442 1.00 93.81 207 HIS A O 1
ATOM 1687 N N . MET A 1 208 ? 14.847 1.041 -16.340 1.00 94.50 208 MET A N 1
ATOM 1688 C CA . MET A 1 208 ? 14.528 0.227 -17.517 1.00 94.50 208 MET A CA 1
ATOM 1689 C C . MET A 1 208 ? 14.033 -1.190 -17.182 1.00 94.50 208 MET A C 1
ATOM 1691 O O . MET A 1 208 ? 13.143 -1.695 -17.858 1.00 94.50 208 MET A O 1
ATOM 1695 N N . ALA A 1 209 ? 14.509 -1.811 -16.094 1.00 92.50 209 ALA A N 1
ATOM 1696 C CA . ALA A 1 209 ? 13.932 -3.083 -15.634 1.00 92.50 209 ALA A CA 1
ATOM 1697 C C . ALA A 1 209 ? 12.463 -2.963 -15.176 1.00 92.50 209 ALA A C 1
ATOM 1699 O O . ALA A 1 209 ? 11.681 -3.869 -15.448 1.00 92.50 209 ALA A O 1
ATOM 1700 N N . HIS A 1 210 ? 12.059 -1.857 -14.534 1.00 94.62 210 HIS A N 1
ATOM 1701 C CA . HIS A 1 210 ? 10.655 -1.624 -14.175 1.00 94.62 210 HIS A CA 1
ATOM 1702 C C . HIS A 1 210 ? 9.794 -1.446 -15.430 1.00 94.62 210 HIS A C 1
ATOM 1704 O O . HIS A 1 210 ? 8.725 -2.039 -15.535 1.00 94.62 210 HIS A O 1
ATOM 1710 N N . GLU A 1 211 ? 10.287 -0.680 -16.403 1.00 95.62 211 GLU A N 1
ATOM 1711 C CA . GLU A 1 211 ? 9.608 -0.512 -17.687 1.00 95.62 211 GLU A CA 1
ATOM 1712 C C . GLU A 1 211 ? 9.422 -1.866 -18.394 1.00 95.62 211 GLU A C 1
ATOM 1714 O O . GLU A 1 211 ? 8.316 -2.200 -18.820 1.00 95.62 211 GLU A O 1
ATOM 1719 N N . PHE A 1 212 ? 10.472 -2.692 -18.435 1.00 95.56 212 PHE A N 1
ATOM 1720 C CA . PHE A 1 212 ? 10.418 -4.025 -19.031 1.00 95.56 212 PHE A CA 1
ATOM 1721 C C . PHE A 1 212 ? 9.349 -4.918 -18.389 1.00 95.56 212 PHE A C 1
ATOM 1723 O O . PHE A 1 212 ? 8.563 -5.525 -19.118 1.00 95.56 212 PHE A O 1
ATOM 1730 N N . ILE A 1 213 ? 9.292 -5.009 -17.053 1.00 95.50 213 ILE A N 1
ATOM 1731 C CA . ILE A 1 213 ? 8.313 -5.878 -16.371 1.00 95.50 213 ILE A CA 1
ATOM 1732 C C . ILE A 1 213 ? 6.887 -5.346 -16.485 1.00 95.50 213 ILE A C 1
ATOM 1734 O O . ILE A 1 213 ? 5.955 -6.139 -16.537 1.00 95.50 213 ILE A O 1
ATOM 1738 N N . GLN A 1 214 ? 6.697 -4.030 -16.575 1.00 96.94 214 GLN A N 1
ATOM 1739 C CA . GLN A 1 214 ? 5.378 -3.435 -16.781 1.00 96.94 214 GLN A CA 1
ATOM 1740 C C . GLN A 1 214 ? 4.836 -3.768 -18.175 1.00 96.94 214 GLN A C 1
ATOM 1742 O O . GLN A 1 214 ? 3.743 -4.323 -18.295 1.00 96.94 214 GLN A O 1
ATOM 1747 N N . VAL A 1 215 ? 5.630 -3.527 -19.225 1.00 95.81 215 VAL A N 1
ATOM 1748 C CA . VAL A 1 215 ? 5.236 -3.838 -20.610 1.00 95.81 215 VAL A CA 1
ATOM 1749 C C . VAL A 1 215 ? 5.101 -5.346 -20.829 1.00 95.81 215 VAL A C 1
ATOM 1751 O O . VAL A 1 215 ? 4.137 -5.812 -21.436 1.00 95.81 215 VAL A O 1
ATOM 1754 N N . SER A 1 216 ? 6.046 -6.137 -20.320 1.00 96.62 216 SER A N 1
ATOM 1755 C CA . SER A 1 216 ? 5.982 -7.597 -20.426 1.00 96.62 216 SER A CA 1
ATOM 1756 C C . SER A 1 216 ? 4.844 -8.171 -19.586 1.00 96.62 216 SER A C 1
ATOM 1758 O O . SER A 1 216 ? 4.249 -9.167 -19.980 1.00 96.62 216 SER A O 1
ATOM 1760 N N . GLY A 1 217 ? 4.518 -7.551 -18.449 1.00 97.19 217 GLY A N 1
ATOM 1761 C CA . GLY A 1 217 ? 3.457 -7.986 -17.544 1.00 97.19 217 GLY A CA 1
ATOM 1762 C C . GLY A 1 217 ? 2.084 -7.826 -18.173 1.00 97.19 217 GLY A C 1
ATOM 1763 O O . GLY A 1 217 ? 1.296 -8.766 -18.141 1.00 97.19 217 GLY A O 1
ATOM 1764 N N . MET A 1 218 ? 1.852 -6.690 -18.836 1.00 97.69 218 MET A N 1
ATOM 1765 C CA . MET A 1 218 ? 0.665 -6.465 -19.664 1.00 97.69 218 MET A CA 1
ATOM 1766 C C . MET A 1 218 ? 0.477 -7.576 -20.701 1.00 97.69 218 MET A C 1
ATOM 1768 O O . MET A 1 218 ? -0.606 -8.139 -20.808 1.00 97.69 218 MET A O 1
ATOM 1772 N N . LYS A 1 219 ? 1.550 -7.953 -21.411 1.00 97.00 219 LYS A N 1
ATOM 1773 C CA . LYS A 1 219 ? 1.508 -9.031 -22.414 1.00 97.00 219 LYS A CA 1
ATOM 1774 C C . LYS A 1 219 ? 1.287 -10.411 -21.788 1.00 97.00 219 LYS A C 1
ATOM 1776 O O . LYS A 1 219 ? 0.418 -11.145 -22.237 1.00 97.00 219 LYS A O 1
ATOM 1781 N N . LYS A 1 220 ? 2.050 -10.768 -20.747 1.00 96.38 220 LYS A N 1
ATOM 1782 C CA . LYS A 1 220 ? 1.946 -12.067 -20.052 1.00 96.38 220 LYS A CA 1
ATOM 1783 C C . LYS A 1 220 ? 0.571 -12.282 -19.415 1.00 96.38 220 LYS A C 1
ATOM 1785 O O . LYS A 1 220 ? 0.090 -13.408 -19.383 1.00 96.38 220 LYS A O 1
ATOM 1790 N N . GLY A 1 221 ? -0.023 -11.220 -18.873 1.00 96.62 221 GLY A N 1
ATOM 1791 C CA . GLY A 1 221 ? -1.345 -11.247 -18.252 1.00 96.62 221 GLY A CA 1
ATOM 1792 C C . GLY A 1 221 ? -2.500 -11.013 -19.224 1.00 96.62 221 GLY A C 1
ATOM 1793 O O . GLY A 1 221 ? -3.645 -11.034 -18.777 1.00 96.62 221 GLY A O 1
ATOM 1794 N N . ASP A 1 222 ? -2.219 -10.762 -20.511 1.00 97.31 222 ASP A N 1
ATOM 1795 C CA . ASP A 1 222 ? -3.220 -10.364 -21.510 1.00 97.31 222 ASP A CA 1
ATOM 1796 C C . ASP A 1 222 ? -4.115 -9.225 -20.981 1.00 97.31 222 ASP A C 1
ATOM 1798 O O . ASP A 1 222 ? -5.338 -9.330 -20.929 1.00 97.31 222 ASP A O 1
ATOM 1802 N N . CYS A 1 223 ? -3.479 -8.185 -20.434 1.00 97.94 223 CYS A N 1
ATOM 1803 C CA . CYS A 1 223 ? -4.146 -7.075 -19.759 1.00 97.94 223 CYS A CA 1
ATOM 1804 C C . CYS A 1 223 ? -4.347 -5.878 -20.692 1.00 97.94 223 CYS A C 1
ATOM 1806 O O . CYS A 1 223 ? -3.506 -5.573 -21.537 1.00 97.94 223 CYS A O 1
ATOM 1808 N N . GLU A 1 224 ? -5.453 -5.173 -20.479 1.00 97.12 224 GLU A N 1
ATOM 1809 C CA . GLU A 1 224 ? -5.888 -4.009 -21.259 1.00 97.12 224 GLU A CA 1
ATOM 1810 C C . GLU A 1 224 ? -5.389 -2.702 -20.638 1.00 97.12 224 GLU A C 1
ATOM 1812 O O . GLU A 1 224 ? -5.092 -1.747 -21.355 1.00 97.12 224 GLU A O 1
ATOM 1817 N N . GLY A 1 225 ? -5.222 -2.687 -19.310 1.00 97.75 225 GLY A N 1
ATOM 1818 C CA . GLY A 1 225 ? -4.747 -1.528 -18.562 1.00 97.75 225 GLY A CA 1
ATOM 1819 C C . GLY A 1 225 ? -3.638 -1.841 -17.565 1.00 97.75 225 GLY A C 1
ATOM 1820 O O . GLY A 1 225 ? -3.686 -2.839 -16.846 1.00 97.75 225 GLY A O 1
ATOM 1821 N N . LEU A 1 226 ? -2.660 -0.943 -17.477 1.00 98.44 226 LEU A N 1
ATOM 1822 C CA . LEU A 1 226 ? -1.617 -0.925 -16.457 1.00 98.44 226 LEU A CA 1
ATOM 1823 C C . LEU A 1 226 ? -1.930 0.162 -15.428 1.00 98.44 226 LEU A C 1
ATOM 1825 O O . LEU A 1 226 ? -1.978 1.348 -15.758 1.00 98.44 226 LEU A O 1
ATOM 1829 N N . PHE A 1 227 ? -2.074 -0.235 -14.165 1.00 98.50 227 PHE A N 1
ATOM 1830 C CA . PHE A 1 227 ? -2.213 0.690 -13.048 1.00 98.50 227 PHE A CA 1
ATOM 1831 C C . PHE A 1 227 ? -0.871 0.878 -12.334 1.00 98.50 227 PHE A C 1
ATOM 1833 O O . PHE A 1 227 ? -0.420 0.026 -11.560 1.00 98.50 227 PHE A O 1
ATOM 1840 N N . LEU A 1 228 ? -0.222 2.008 -12.614 1.00 97.81 228 LEU A N 1
ATOM 1841 C CA . LEU A 1 228 ? 1.014 2.442 -11.974 1.00 97.81 228 LEU A CA 1
ATOM 1842 C C . LEU A 1 228 ? 0.680 2.992 -10.591 1.00 97.81 228 LEU A C 1
ATOM 1844 O O . LEU A 1 228 ? 0.009 4.017 -10.482 1.00 97.81 228 LEU A O 1
ATOM 1848 N N . HIS A 1 229 ? 1.141 2.308 -9.544 1.00 97.56 229 HIS A N 1
ATOM 1849 C CA . HIS A 1 229 ? 0.695 2.608 -8.189 1.00 97.56 229 HIS A CA 1
ATOM 1850 C C . HIS A 1 229 ? 1.844 2.611 -7.163 1.00 97.56 229 HIS A C 1
ATOM 1852 O O . HIS A 1 229 ? 1.907 1.718 -6.297 1.00 97.56 229 HIS A O 1
ATOM 1858 N N . PRO A 1 230 ? 2.788 3.576 -7.268 1.00 95.31 230 PRO A N 1
ATOM 1859 C CA . PRO A 1 230 ? 3.874 3.744 -6.311 1.00 95.31 230 PRO A CA 1
ATOM 1860 C C . PRO A 1 230 ? 3.391 4.102 -4.908 1.00 95.31 230 PRO A C 1
ATOM 1862 O O . PRO A 1 230 ? 2.404 4.807 -4.733 1.00 95.31 230 PRO A O 1
ATOM 1865 N N . VAL A 1 231 ? 4.136 3.652 -3.901 1.00 92.75 231 VAL A N 1
ATOM 1866 C CA . VAL A 1 231 ? 3.890 3.996 -2.498 1.00 92.75 231 VAL A CA 1
ATOM 1867 C C . VAL A 1 231 ? 4.373 5.409 -2.207 1.00 92.75 231 VAL A C 1
ATOM 1869 O O . VAL A 1 231 ? 5.558 5.725 -2.386 1.00 92.75 231 VAL A O 1
ATOM 1872 N N . VAL A 1 232 ? 3.473 6.220 -1.667 1.00 88.50 232 VAL A N 1
ATOM 1873 C CA . VAL A 1 232 ? 3.766 7.522 -1.058 1.00 88.50 232 VAL A CA 1
ATOM 1874 C C . VAL A 1 232 ? 3.369 7.449 0.413 1.00 88.50 232 VAL A C 1
ATOM 1876 O O . VAL A 1 232 ? 2.486 6.679 0.759 1.00 88.50 232 VAL A O 1
ATOM 1879 N N . GLY A 1 233 ? 4.051 8.173 1.292 1.00 84.75 233 GLY A N 1
ATOM 1880 C CA . GLY A 1 233 ? 3.844 8.081 2.742 1.00 84.75 233 GLY A CA 1
ATOM 1881 C C . GLY A 1 233 ? 5.161 7.879 3.481 1.00 84.75 233 GLY A C 1
ATOM 1882 O O . GLY A 1 233 ? 6.212 8.289 2.978 1.00 84.75 233 GLY A O 1
ATOM 1883 N N . MET A 1 234 ? 5.113 7.256 4.662 1.00 85.12 234 MET A N 1
ATOM 1884 C CA . MET A 1 234 ? 6.300 7.067 5.498 1.00 85.12 234 MET A CA 1
ATOM 1885 C C . MET A 1 234 ? 7.328 6.170 4.799 1.00 85.12 234 MET A C 1
ATOM 1887 O O . MET A 1 234 ? 7.022 5.075 4.316 1.00 85.12 234 MET A O 1
ATOM 1891 N N . LYS A 1 235 ? 8.574 6.637 4.771 1.00 83.38 235 LYS A N 1
ATOM 1892 C CA . LYS A 1 235 ? 9.714 5.972 4.134 1.00 83.38 235 LYS A CA 1
ATOM 1893 C C . LYS A 1 235 ? 10.876 5.893 5.115 1.00 83.38 235 LYS A C 1
ATOM 1895 O O . LYS A 1 235 ? 10.942 6.666 6.066 1.00 83.38 235 LYS A O 1
ATOM 1900 N N . LYS A 1 236 ? 11.792 4.952 4.886 1.00 82.88 236 LYS A N 1
ATOM 1901 C CA . LYS A 1 236 ? 13.023 4.861 5.680 1.00 82.88 236 LYS A CA 1
ATOM 1902 C C . LYS A 1 236 ? 14.077 5.838 5.158 1.00 82.88 236 LYS A C 1
ATOM 1904 O O . LYS A 1 236 ? 14.067 6.183 3.976 1.00 82.88 236 LYS A O 1
ATOM 1909 N N . THR A 1 237 ? 15.024 6.204 6.013 1.00 84.69 237 THR A N 1
ATOM 1910 C CA . THR A 1 237 ? 16.221 6.959 5.628 1.00 84.69 237 THR A CA 1
ATOM 1911 C C . THR A 1 237 ? 16.915 6.317 4.419 1.00 84.69 237 THR A C 1
ATOM 1913 O O . THR A 1 237 ? 17.000 5.088 4.312 1.00 84.69 237 THR A O 1
ATOM 1916 N N . ASN A 1 238 ? 17.410 7.155 3.506 1.00 85.25 238 ASN A N 1
ATOM 1917 C CA . ASN A 1 238 ? 18.025 6.796 2.220 1.00 85.25 238 ASN A CA 1
ATOM 1918 C C . ASN A 1 238 ? 17.083 6.217 1.142 1.00 85.25 238 ASN A C 1
ATOM 1920 O O . ASN A 1 238 ? 17.567 5.798 0.081 1.00 85.25 238 ASN A O 1
ATOM 1924 N N . ASP A 1 239 ? 15.765 6.171 1.364 1.00 87.12 239 ASP A N 1
ATOM 1925 C CA . ASP A 1 239 ? 14.801 5.987 0.270 1.00 87.12 239 ASP A CA 1
ATOM 1926 C C . ASP A 1 239 ? 14.664 7.283 -0.549 1.00 87.12 239 ASP A C 1
ATOM 1928 O O . ASP A 1 239 ? 14.906 8.379 -0.047 1.00 87.12 239 ASP A O 1
ATOM 1932 N N . TYR A 1 240 ? 14.228 7.174 -1.806 1.00 91.88 240 TYR A N 1
ATOM 1933 C CA . TYR A 1 240 ? 13.845 8.346 -2.598 1.00 91.88 240 TYR A CA 1
ATOM 1934 C C . TYR A 1 240 ? 12.594 9.019 -2.026 1.00 91.88 240 TYR A C 1
ATOM 1936 O O . TYR A 1 240 ? 11.660 8.344 -1.583 1.00 91.88 240 TYR A O 1
ATOM 1944 N N . THR A 1 241 ? 12.539 10.347 -2.092 1.00 93.81 241 THR A N 1
ATOM 1945 C CA . THR A 1 241 ? 11.347 11.107 -1.699 1.00 93.81 241 THR A CA 1
ATOM 1946 C C . THR A 1 241 ? 10.170 10.831 -2.639 1.00 93.81 241 THR A C 1
ATOM 1948 O O . THR A 1 241 ? 10.337 10.495 -3.816 1.00 93.81 241 THR A O 1
ATOM 1951 N N . SER A 1 242 ? 8.944 10.965 -2.120 1.00 93.75 242 SER A N 1
ATOM 1952 C CA . SER A 1 242 ? 7.714 10.745 -2.898 1.00 93.75 242 SER A CA 1
ATOM 1953 C C . SER A 1 242 ? 7.648 11.636 -4.142 1.00 93.75 242 SER A C 1
ATOM 1955 O O . SER A 1 242 ? 7.232 11.160 -5.195 1.00 93.75 242 SER A O 1
ATOM 1957 N N . SER A 1 243 ? 8.132 12.880 -4.056 1.00 94.56 243 SER A N 1
ATOM 1958 C CA . SER A 1 243 ? 8.159 13.823 -5.179 1.00 94.56 243 SER A CA 1
ATOM 1959 C C . SER A 1 243 ? 8.995 13.307 -6.352 1.00 94.56 243 SER A C 1
ATOM 1961 O O . SER A 1 243 ? 8.554 13.377 -7.495 1.00 94.56 243 SER A O 1
ATOM 1963 N N . ILE A 1 244 ? 10.177 12.741 -6.088 1.00 95.81 244 ILE A N 1
ATOM 1964 C CA . ILE A 1 244 ? 11.054 12.186 -7.128 1.00 95.81 244 ILE A CA 1
ATOM 1965 C C . ILE A 1 244 ? 10.442 10.938 -7.760 1.00 95.81 244 ILE A C 1
ATOM 1967 O O . ILE A 1 244 ? 10.497 10.767 -8.980 1.00 95.81 244 ILE A O 1
ATOM 1971 N N . ILE A 1 245 ? 9.831 10.079 -6.942 1.00 95.75 245 ILE A N 1
ATOM 1972 C CA . ILE A 1 245 ? 9.146 8.880 -7.429 1.00 95.75 245 ILE A CA 1
ATOM 1973 C C . ILE A 1 245 ? 8.006 9.292 -8.364 1.00 95.75 245 ILE A C 1
ATOM 1975 O O . ILE A 1 245 ? 7.998 8.858 -9.514 1.00 95.75 245 ILE A O 1
ATOM 1979 N N . ILE A 1 246 ? 7.104 10.167 -7.913 1.00 96.12 246 ILE A N 1
ATOM 1980 C CA . ILE A 1 246 ? 5.957 10.648 -8.698 1.00 96.12 246 ILE A CA 1
ATOM 1981 C C . ILE A 1 246 ? 6.422 11.278 -10.011 1.00 96.12 246 ILE A C 1
ATOM 1983 O O . ILE A 1 246 ? 6.012 10.811 -11.070 1.00 96.12 246 ILE A O 1
ATOM 1987 N N . LYS A 1 247 ? 7.364 12.232 -9.964 1.00 96.62 247 LYS A N 1
ATOM 1988 C CA . LYS A 1 247 ? 7.905 12.889 -11.168 1.00 96.62 247 LYS A CA 1
ATOM 1989 C C . LYS A 1 247 ? 8.476 11.896 -12.180 1.00 96.62 247 LYS A C 1
ATOM 1991 O O . LYS A 1 247 ? 8.367 12.106 -13.385 1.00 96.62 247 LYS A O 1
ATOM 1996 N N . SER A 1 248 ? 9.087 10.802 -11.717 1.00 97.06 248 SER A N 1
ATOM 1997 C CA . SER A 1 248 ? 9.604 9.770 -12.623 1.00 97.06 248 SER A CA 1
ATOM 1998 C C . SER A 1 248 ? 8.489 9.041 -13.384 1.00 97.06 248 SER A C 1
ATOM 2000 O O . SER A 1 248 ? 8.655 8.768 -14.572 1.00 97.06 248 SER A O 1
ATOM 2002 N N . TYR A 1 249 ? 7.346 8.775 -12.740 1.00 96.81 249 TYR A N 1
ATOM 2003 C CA . TYR A 1 249 ? 6.194 8.127 -13.376 1.00 96.81 249 TYR A CA 1
ATOM 2004 C C . TYR A 1 249 ? 5.365 9.101 -14.216 1.00 96.81 249 TYR A C 1
ATOM 2006 O O . TYR A 1 249 ? 4.896 8.697 -15.274 1.00 96.81 249 TYR A O 1
ATOM 2014 N N . GLU A 1 250 ? 5.266 10.377 -13.832 1.00 95.69 250 GLU A N 1
ATOM 2015 C CA . GLU A 1 250 ? 4.665 11.426 -14.671 1.00 95.69 250 GLU A CA 1
ATOM 2016 C C . GLU A 1 250 ? 5.383 11.537 -16.024 1.00 95.69 250 GLU A C 1
ATOM 2018 O O . GLU A 1 250 ? 4.741 11.564 -17.074 1.00 95.69 250 GLU A O 1
ATOM 2023 N N . ILE A 1 251 ? 6.724 11.539 -16.015 1.00 97.25 251 ILE A N 1
ATOM 2024 C CA . ILE A 1 251 ? 7.531 11.535 -17.246 1.00 97.25 251 ILE A CA 1
ATOM 2025 C C . ILE A 1 251 ? 7.228 10.288 -18.085 1.00 97.25 251 ILE A C 1
ATOM 2027 O O . ILE A 1 251 ? 7.067 10.391 -19.300 1.00 97.25 251 ILE A O 1
ATOM 2031 N N . MET A 1 252 ? 7.140 9.112 -17.456 1.00 96.00 252 MET A N 1
ATOM 2032 C CA . MET A 1 252 ? 6.837 7.871 -18.175 1.00 96.00 252 MET A CA 1
ATOM 2033 C C . MET A 1 252 ? 5.450 7.879 -18.801 1.00 96.00 252 MET A C 1
ATOM 2035 O O . MET A 1 252 ? 5.321 7.563 -19.981 1.00 96.00 252 MET A O 1
ATOM 2039 N N . GLN A 1 253 ? 4.438 8.285 -18.040 1.00 93.12 253 GLN A N 1
ATOM 2040 C CA . GLN A 1 253 ? 3.066 8.361 -18.519 1.00 93.12 253 GLN A CA 1
ATOM 2041 C C . GLN A 1 253 ? 2.928 9.348 -19.680 1.00 93.12 253 GLN A C 1
ATOM 2043 O O . GLN A 1 253 ? 2.261 9.041 -20.658 1.00 93.12 253 GLN A O 1
ATOM 2048 N N . LYS A 1 254 ? 3.590 10.509 -19.600 1.00 94.25 254 LYS A N 1
ATOM 2049 C CA . LYS A 1 254 ? 3.477 11.563 -20.615 1.00 94.25 254 LYS A CA 1
ATOM 2050 C C . LYS A 1 254 ? 4.218 11.256 -21.918 1.00 94.25 254 LYS A C 1
ATOM 2052 O O . LYS A 1 254 ? 3.813 11.743 -22.968 1.00 94.25 254 LYS A O 1
ATOM 2057 N N . GLU A 1 255 ? 5.342 10.541 -21.859 1.00 95.31 255 GLU A N 1
ATOM 2058 C CA . GLU A 1 255 ? 6.273 10.465 -23.000 1.00 95.31 255 GLU A CA 1
ATOM 2059 C C . GLU A 1 255 ? 6.541 9.061 -23.526 1.00 95.31 255 GLU A C 1
ATOM 2061 O O . GLU A 1 255 ? 7.031 8.927 -24.647 1.00 95.31 255 GLU A O 1
ATOM 2066 N N . TYR A 1 256 ? 6.284 8.026 -22.729 1.00 95.44 256 TYR A N 1
ATOM 2067 C CA . TYR A 1 256 ? 6.720 6.667 -23.053 1.00 95.44 256 TYR A CA 1
ATOM 2068 C C . TYR A 1 256 ? 5.590 5.641 -23.017 1.00 95.44 256 TYR A C 1
ATOM 2070 O O . TYR A 1 256 ? 5.707 4.608 -23.674 1.00 95.44 256 TYR A O 1
ATOM 2078 N N . TYR A 1 257 ? 4.514 5.899 -22.275 1.00 95.38 257 TYR A N 1
ATOM 2079 C CA . TYR A 1 257 ? 3.366 5.005 -22.200 1.00 95.38 257 TYR A CA 1
ATOM 2080 C C . TYR A 1 257 ? 2.190 5.469 -23.044 1.00 95.38 257 TYR A C 1
ATOM 2082 O O . TYR A 1 257 ? 1.981 6.654 -23.271 1.00 95.38 257 TYR A O 1
ATOM 2090 N N . GLU A 1 258 ? 1.413 4.491 -23.505 1.00 92.62 258 GLU A N 1
ATOM 2091 C CA . GLU A 1 258 ? 0.153 4.734 -24.194 1.00 92.62 258 GLU A CA 1
ATOM 2092 C C . GLU A 1 258 ? -0.887 5.240 -23.177 1.00 92.62 258 GLU A C 1
ATOM 2094 O O . GLU A 1 258 ? -1.184 4.566 -22.183 1.00 92.62 258 GLU A O 1
ATOM 2099 N N . GLU A 1 259 ? -1.441 6.427 -23.425 1.00 87.88 259 GLU A N 1
ATOM 2100 C CA . GLU A 1 259 ? -2.398 7.107 -22.537 1.00 87.88 259 GLU A CA 1
ATOM 2101 C C . GLU A 1 259 ? -3.668 6.268 -22.291 1.00 87.88 259 GLU A C 1
ATOM 2103 O O . GLU A 1 259 ? -4.174 6.164 -21.168 1.00 87.88 259 GLU A O 1
ATOM 2108 N N . ASP A 1 260 ? -4.132 5.559 -23.320 1.00 92.88 260 ASP A N 1
ATOM 2109 C CA . ASP A 1 260 ? -5.317 4.700 -23.248 1.00 92.88 260 ASP A CA 1
ATOM 2110 C C . ASP A 1 260 ? -5.075 3.345 -22.578 1.00 92.88 260 ASP A C 1
ATOM 2112 O O . ASP A 1 260 ? -6.035 2.630 -22.295 1.00 92.88 260 ASP A O 1
ATOM 2116 N N . LYS A 1 261 ? -3.816 2.995 -22.278 1.00 95.69 261 LYS A N 1
ATOM 2117 C CA . LYS A 1 261 ? -3.442 1.732 -21.612 1.00 95.69 261 LYS A CA 1
ATOM 2118 C C . LYS A 1 261 ? -2.836 1.922 -20.229 1.00 95.69 261 LYS A C 1
ATOM 2120 O O . LYS A 1 261 ? -2.468 0.938 -19.588 1.00 95.69 261 LYS A O 1
ATOM 2125 N N . THR A 1 262 ? -2.709 3.159 -19.754 1.00 96.81 262 THR A N 1
ATOM 2126 C CA . THR A 1 262 ? -2.088 3.442 -18.458 1.00 96.81 262 THR A CA 1
ATOM 2127 C C . THR A 1 262 ? -2.932 4.359 -17.589 1.00 96.81 262 THR A C 1
ATOM 2129 O O . THR A 1 262 ? -3.569 5.303 -18.048 1.00 96.81 262 THR A O 1
ATOM 2132 N N . ALA A 1 263 ? -2.968 4.037 -16.301 1.00 96.69 263 ALA A N 1
ATOM 2133 C CA . ALA A 1 263 ? -3.547 4.866 -15.260 1.00 96.69 263 ALA A CA 1
ATOM 2134 C C . ALA A 1 263 ? -2.507 5.032 -14.154 1.00 96.69 263 ALA A C 1
ATOM 2136 O O . ALA A 1 263 ? -1.816 4.076 -13.792 1.00 96.69 263 ALA A O 1
ATOM 2137 N N . PHE A 1 264 ? -2.402 6.242 -13.619 1.00 96.38 264 PHE A N 1
ATOM 2138 C CA . PHE A 1 264 ? -1.457 6.582 -12.566 1.00 96.38 264 PHE A CA 1
ATOM 2139 C C . PHE A 1 264 ? -2.208 7.040 -11.322 1.00 96.38 264 PHE A C 1
ATOM 2141 O O . PHE A 1 264 ? -3.131 7.847 -11.400 1.00 96.38 264 PHE A O 1
ATOM 2148 N N . GLY A 1 265 ? -1.798 6.510 -10.178 1.00 96.31 265 GLY A N 1
ATOM 2149 C CA . GLY A 1 265 ? -2.217 6.969 -8.862 1.00 96.31 265 GLY A CA 1
ATOM 2150 C C . GLY A 1 265 ? -1.110 6.704 -7.854 1.00 96.31 265 GLY A C 1
ATOM 2151 O O . GLY A 1 265 ? -0.083 6.109 -8.185 1.00 96.31 265 GLY A O 1
ATOM 2152 N N . VAL A 1 266 ? -1.308 7.097 -6.603 1.00 95.88 266 VAL A N 1
ATOM 2153 C CA . VAL A 1 266 ? -0.355 6.825 -5.521 1.00 95.88 266 VAL A CA 1
ATOM 2154 C C . VAL A 1 266 ? -1.003 6.005 -4.420 1.00 95.88 266 VAL A C 1
ATOM 2156 O O . VAL A 1 266 ? -2.139 6.240 -4.034 1.00 95.88 266 VAL A O 1
ATOM 2159 N N . PHE A 1 267 ? -0.252 5.046 -3.884 1.00 95.81 267 PHE A N 1
ATOM 2160 C CA . PHE A 1 267 ? -0.696 4.238 -2.763 1.00 95.81 267 PHE A CA 1
ATOM 2161 C C . PHE A 1 267 ? -0.211 4.891 -1.469 1.00 95.81 267 PHE A C 1
ATOM 2163 O O . PHE A 1 267 ? 0.917 4.631 -1.041 1.00 95.81 267 PHE A O 1
ATOM 2170 N N . SER A 1 268 ? -1.038 5.761 -0.881 1.00 93.44 268 SER A N 1
ATOM 2171 C CA . SER A 1 268 ? -0.686 6.497 0.342 1.00 93.44 268 SER A CA 1
ATOM 2172 C C . SER A 1 268 ? -0.657 5.585 1.576 1.00 93.44 268 SER A C 1
ATOM 2174 O O . SER A 1 268 ? -1.671 5.340 2.218 1.00 93.44 268 SER A O 1
ATOM 2176 N N . THR A 1 269 ? 0.485 4.980 1.883 1.00 93.12 269 THR A N 1
ATOM 2177 C CA . THR A 1 269 ? 0.651 4.073 3.027 1.00 93.12 269 THR A CA 1
ATOM 2178 C C . THR A 1 269 ? 2.116 4.028 3.463 1.00 93.12 269 THR A C 1
ATOM 2180 O O . THR A 1 269 ? 2.976 4.720 2.922 1.00 93.12 269 THR A O 1
ATOM 2183 N N . TYR A 1 270 ? 2.420 3.186 4.441 1.00 92.06 270 TYR A N 1
ATOM 2184 C CA . TYR A 1 270 ? 3.775 2.899 4.882 1.00 92.06 270 TYR A CA 1
ATOM 2185 C C . TYR A 1 270 ? 4.121 1.433 4.610 1.00 92.06 270 TYR A C 1
ATOM 2187 O O . TYR A 1 270 ? 3.282 0.532 4.731 1.00 92.06 270 TYR A O 1
ATOM 2195 N N . SER A 1 271 ? 5.379 1.192 4.244 1.00 90.25 271 SER A N 1
ATOM 2196 C CA . SER A 1 271 ? 5.898 -0.167 4.110 1.00 90.25 271 SER A CA 1
ATOM 2197 C C . SER A 1 271 ? 6.074 -0.788 5.491 1.00 90.25 271 SER A C 1
ATOM 2199 O O . SER A 1 271 ? 6.718 -0.200 6.362 1.00 90.25 271 SER A O 1
ATOM 2201 N N . ARG A 1 272 ? 5.554 -1.999 5.677 1.00 91.56 272 ARG A N 1
ATOM 2202 C CA . ARG A 1 272 ? 5.789 -2.799 6.889 1.00 91.56 272 ARG A CA 1
ATOM 2203 C C . ARG A 1 272 ? 7.059 -3.625 6.796 1.00 91.56 272 ARG A C 1
ATOM 2205 O O . ARG A 1 272 ? 7.535 -4.112 7.811 1.00 91.56 272 ARG A O 1
ATOM 2212 N N . TYR A 1 273 ? 7.631 -3.759 5.602 1.00 87.94 273 TYR A N 1
ATOM 2213 C CA . TYR A 1 273 ? 8.808 -4.582 5.339 1.00 87.94 273 TYR A CA 1
ATOM 2214 C C . TYR A 1 273 ? 8.584 -6.051 5.718 1.00 87.94 273 TYR A C 1
ATOM 2216 O O . TYR A 1 273 ? 9.511 -6.741 6.127 1.00 87.94 273 TYR A O 1
ATOM 2224 N N . ALA A 1 274 ? 7.351 -6.543 5.582 1.00 90.44 274 ALA A N 1
ATOM 2225 C CA . ALA A 1 274 ? 6.969 -7.902 5.974 1.00 90.44 274 ALA A CA 1
ATOM 2226 C C . ALA A 1 274 ? 7.138 -8.920 4.829 1.00 90.44 274 ALA A C 1
ATOM 2228 O O . ALA A 1 274 ? 6.489 -9.970 4.813 1.00 90.44 274 ALA A O 1
ATOM 2229 N N . GLY A 1 275 ? 7.993 -8.599 3.849 1.00 87.50 275 GLY A N 1
ATOM 2230 C CA . GLY A 1 275 ? 8.439 -9.506 2.794 1.00 87.50 275 GLY A CA 1
ATOM 2231 C C . GLY A 1 275 ? 7.273 -10.236 2.110 1.00 87.50 275 GLY A C 1
ATOM 2232 O O . GLY A 1 275 ? 6.356 -9.569 1.623 1.00 87.50 275 GLY A O 1
ATOM 2233 N N . PRO A 1 276 ? 7.255 -11.585 2.092 1.00 89.38 276 PRO A N 1
ATOM 2234 C CA . PRO A 1 276 ? 6.194 -12.355 1.445 1.00 89.38 276 PRO A CA 1
ATOM 2235 C C . PRO A 1 276 ? 4.776 -12.057 1.965 1.00 89.38 276 PRO A C 1
ATOM 2237 O O . PRO A 1 276 ? 3.843 -11.970 1.166 1.00 89.38 276 PRO A O 1
ATOM 2240 N N . ARG A 1 277 ? 4.587 -11.846 3.279 1.00 94.44 277 ARG A N 1
ATOM 2241 C CA . ARG A 1 277 ? 3.261 -11.505 3.832 1.00 94.44 277 ARG A CA 1
ATOM 2242 C C . ARG A 1 277 ? 2.764 -10.170 3.273 1.00 94.44 277 ARG A C 1
ATOM 2244 O O . ARG A 1 277 ? 1.592 -10.056 2.916 1.00 94.44 277 ARG A O 1
ATOM 2251 N N . GLU A 1 278 ? 3.650 -9.184 3.143 1.00 94.31 278 GLU A N 1
ATOM 2252 C CA . GLU A 1 278 ? 3.313 -7.880 2.562 1.00 94.31 278 GLU A CA 1
ATOM 2253 C C . GLU A 1 278 ? 3.051 -7.960 1.052 1.00 94.31 278 GLU A C 1
ATOM 2255 O O . GLU A 1 278 ? 2.203 -7.232 0.538 1.00 94.31 278 GLU A O 1
ATOM 2260 N N . ALA A 1 279 ? 3.697 -8.883 0.335 1.00 93.94 279 ALA A N 1
ATOM 2261 C CA . ALA A 1 279 ? 3.423 -9.117 -1.082 1.00 93.94 279 ALA A CA 1
ATOM 2262 C C . ALA A 1 279 ? 1.966 -9.555 -1.316 1.00 93.94 279 ALA A C 1
ATOM 2264 O O . ALA A 1 279 ? 1.288 -9.020 -2.193 1.00 93.94 279 ALA A O 1
ATOM 2265 N N . VAL A 1 280 ? 1.453 -10.470 -0.489 1.00 96.88 280 VAL A N 1
ATOM 2266 C CA . VAL A 1 280 ? 0.048 -10.913 -0.550 1.00 96.88 280 VAL A CA 1
ATOM 2267 C C . VAL A 1 280 ? -0.902 -9.785 -0.153 1.00 96.88 280 VAL A C 1
ATOM 2269 O O . VAL A 1 280 ? -1.865 -9.507 -0.863 1.00 96.88 280 VAL A O 1
ATOM 2272 N N . PHE A 1 281 ? -0.602 -9.078 0.937 1.00 98.00 281 PHE A N 1
ATOM 2273 C CA . PHE A 1 281 ? -1.404 -7.943 1.396 1.00 98.00 281 PHE A CA 1
ATOM 2274 C C . PHE A 1 281 ? -1.486 -6.825 0.348 1.00 98.00 281 PHE A C 1
ATOM 2276 O O . PHE A 1 281 ? -2.559 -6.292 0.069 1.00 98.00 281 PHE A O 1
ATOM 2283 N N . THR A 1 282 ? -0.365 -6.495 -0.294 1.00 96.94 282 THR A N 1
ATOM 2284 C CA . THR A 1 282 ? -0.334 -5.485 -1.356 1.00 96.94 282 THR A CA 1
ATOM 2285 C C . THR A 1 282 ? -1.094 -5.935 -2.600 1.00 96.94 282 THR A C 1
ATOM 2287 O O . THR A 1 282 ? -1.739 -5.080 -3.209 1.00 96.94 282 THR A O 1
ATOM 2290 N N . ALA A 1 283 ? -1.085 -7.228 -2.943 1.00 98.25 283 ALA A N 1
ATOM 2291 C CA . ALA A 1 283 ? -1.923 -7.791 -4.003 1.00 98.25 283 ALA A CA 1
ATOM 2292 C C . ALA A 1 283 ? -3.421 -7.667 -3.670 1.00 98.25 283 ALA A C 1
ATOM 2294 O O . ALA A 1 283 ? -4.184 -7.178 -4.502 1.00 98.25 283 ALA A O 1
ATOM 2295 N N . ILE A 1 284 ? -3.829 -7.998 -2.437 1.00 98.62 284 ILE A N 1
ATOM 2296 C CA . ILE A 1 284 ? -5.207 -7.812 -1.942 1.00 98.62 284 ILE A CA 1
ATOM 2297 C C . ILE A 1 284 ? -5.633 -6.343 -2.055 1.00 98.62 284 ILE A C 1
ATOM 2299 O O . ILE A 1 284 ? -6.704 -6.044 -2.581 1.00 98.62 284 ILE A O 1
ATOM 2303 N N . CYS A 1 285 ? -4.769 -5.406 -1.653 1.00 98.69 285 CYS A N 1
ATOM 2304 C CA . CYS A 1 285 ? -5.053 -3.981 -1.818 1.00 98.69 285 CYS A CA 1
ATOM 2305 C C . CYS A 1 285 ? -5.312 -3.642 -3.296 1.00 98.69 285 CYS A C 1
ATOM 2307 O O . CYS A 1 285 ? -6.279 -2.954 -3.607 1.00 98.69 285 CYS A O 1
ATOM 2309 N N . ARG A 1 286 ? -4.490 -4.151 -4.230 1.00 98.69 286 ARG A N 1
ATOM 2310 C CA . ARG A 1 286 ? -4.673 -3.920 -5.679 1.00 98.69 286 ARG A CA 1
ATOM 2311 C C . ARG A 1 286 ? -5.963 -4.540 -6.204 1.00 98.69 286 ARG A C 1
ATOM 2313 O O . ARG A 1 286 ? -6.620 -3.909 -7.027 1.00 98.69 286 ARG A O 1
ATOM 2320 N N . GLN A 1 287 ? -6.360 -5.707 -5.702 1.00 98.69 287 GLN A N 1
ATOM 2321 C CA . GLN A 1 287 ? -7.668 -6.280 -6.010 1.00 98.69 287 GLN A CA 1
ATOM 2322 C C . GLN A 1 287 ? -8.782 -5.319 -5.594 1.00 98.69 287 GLN A C 1
ATOM 2324 O O . GLN A 1 287 ? -9.690 -5.063 -6.380 1.00 98.69 287 GLN A O 1
ATOM 2329 N N . ASN A 1 288 ? -8.694 -4.722 -4.404 1.00 98.69 288 ASN A N 1
ATOM 2330 C CA . ASN A 1 288 ? -9.676 -3.742 -3.946 1.00 98.69 288 ASN A CA 1
ATOM 2331 C C . ASN A 1 288 ? -9.715 -2.493 -4.835 1.00 98.69 288 ASN A C 1
ATOM 2333 O O . ASN A 1 288 ? -10.813 -2.050 -5.156 1.00 98.69 288 ASN A O 1
ATOM 2337 N N . TYR A 1 289 ? -8.579 -2.029 -5.363 1.00 98.62 289 TYR A N 1
ATOM 2338 C CA . TYR A 1 289 ? -8.523 -0.989 -6.409 1.00 98.62 289 TYR A CA 1
ATOM 2339 C C . TYR A 1 289 ? -9.065 -1.426 -7.788 1.00 98.62 289 TYR A C 1
ATOM 2341 O O . TYR A 1 289 ? -9.165 -0.604 -8.689 1.00 98.62 289 TYR A O 1
ATOM 2349 N N . GLY A 1 290 ? -9.419 -2.699 -7.986 1.00 98.19 290 GLY A N 1
ATOM 2350 C CA . GLY A 1 290 ? -9.959 -3.215 -9.250 1.00 98.19 290 GLY A CA 1
ATOM 2351 C C . GLY A 1 290 ? -8.929 -3.888 -10.162 1.00 98.19 290 GLY A C 1
ATOM 2352 O O . GLY A 1 290 ? -9.223 -4.162 -11.322 1.00 98.19 290 GLY A O 1
ATOM 2353 N N . CYS A 1 291 ? -7.724 -4.190 -9.674 1.00 98.75 291 CYS A N 1
ATOM 2354 C CA . CYS A 1 291 ? -6.727 -4.898 -10.475 1.00 98.75 291 CYS A CA 1
ATOM 2355 C C . CYS A 1 291 ? -7.044 -6.395 -10.601 1.00 98.75 291 CYS A C 1
ATOM 2357 O O . CYS A 1 291 ? -6.954 -7.153 -9.638 1.00 98.75 291 CYS A O 1
ATOM 2359 N N . SER A 1 292 ? -7.307 -6.791 -11.842 1.00 98.56 292 SER A N 1
ATOM 2360 C CA . SER A 1 292 ? -7.119 -8.109 -12.454 1.00 98.56 292 SER A CA 1
ATOM 2361 C C . SER A 1 292 ? -5.988 -8.993 -11.943 1.00 98.56 292 SER A C 1
ATOM 2363 O O . SER A 1 292 ? -6.121 -10.156 -11.547 1.00 98.56 292 SER A O 1
ATOM 2365 N N . HIS A 1 293 ? -4.820 -8.383 -12.081 1.00 98.75 293 HIS A N 1
ATOM 2366 C CA . HIS A 1 293 ? -3.525 -9.015 -12.053 1.00 98.75 293 HIS A CA 1
ATOM 2367 C C . HIS A 1 293 ? -2.575 -8.152 -11.229 1.00 98.75 293 HIS A C 1
ATOM 2369 O O . HIS A 1 293 ? -2.765 -6.941 -11.089 1.00 98.75 293 HIS A O 1
ATOM 2375 N N . PHE A 1 294 ? -1.515 -8.754 -10.709 1.00 98.50 294 PHE A N 1
ATOM 2376 C CA . PHE A 1 294 ? -0.514 -8.037 -9.934 1.00 98.50 294 PHE A CA 1
ATOM 2377 C C . PHE A 1 294 ? 0.891 -8.506 -10.277 1.00 98.50 294 PHE A C 1
ATOM 2379 O O . PHE A 1 294 ? 1.173 -9.705 -10.261 1.00 98.50 294 PHE A O 1
ATOM 2386 N N . ILE A 1 295 ? 1.769 -7.553 -10.586 1.00 97.12 295 ILE A N 1
ATOM 2387 C CA . ILE A 1 295 ? 3.180 -7.833 -10.852 1.00 97.12 295 ILE A CA 1
ATOM 2388 C C . ILE A 1 295 ? 3.894 -8.084 -9.528 1.00 97.12 295 ILE A C 1
ATOM 2390 O O . ILE A 1 295 ? 3.851 -7.247 -8.626 1.00 97.12 295 ILE A O 1
ATOM 2394 N N . VAL A 1 296 ? 4.608 -9.205 -9.452 1.00 92.75 296 VAL A N 1
ATOM 2395 C CA . VAL A 1 296 ? 5.494 -9.538 -8.333 1.00 92.75 296 VAL A CA 1
ATOM 2396 C C . VAL A 1 296 ? 6.876 -9.869 -8.885 1.00 92.75 296 VAL A C 1
ATOM 2398 O O . VAL A 1 296 ? 7.040 -10.815 -9.655 1.00 92.75 296 VAL A O 1
ATOM 2401 N N . GLY A 1 297 ? 7.873 -9.073 -8.501 1.00 85.81 297 GLY A N 1
ATOM 2402 C CA . GLY A 1 297 ? 9.280 -9.346 -8.801 1.00 85.81 297 GLY A CA 1
ATOM 2403 C C . GLY A 1 297 ? 9.949 -10.232 -7.743 1.00 85.81 297 GLY A C 1
ATOM 2404 O O . GLY A 1 297 ? 9.386 -10.473 -6.677 1.00 85.81 297 GLY A O 1
ATOM 2405 N N . ARG A 1 298 ? 11.188 -10.659 -8.012 1.00 72.38 298 ARG A N 1
ATOM 2406 C CA . ARG A 1 298 ? 11.996 -11.535 -7.136 1.00 72.38 298 ARG A CA 1
ATOM 2407 C C . ARG A 1 298 ? 12.065 -11.104 -5.660 1.00 72.38 298 ARG A C 1
ATOM 2409 O O . ARG A 1 298 ? 11.931 -11.955 -4.792 1.00 72.38 298 ARG A O 1
ATOM 2416 N N . ASP A 1 299 ? 12.273 -9.814 -5.389 1.00 69.00 299 ASP A N 1
ATOM 2417 C CA . ASP A 1 299 ? 12.456 -9.261 -4.032 1.00 69.00 299 ASP A CA 1
ATOM 2418 C C . ASP A 1 299 ? 11.317 -8.303 -3.635 1.00 69.00 299 ASP A C 1
ATOM 2420 O O . ASP A 1 299 ? 11.528 -7.279 -2.977 1.00 69.00 299 ASP A O 1
ATOM 2424 N N . HIS A 1 300 ? 10.092 -8.596 -4.084 1.00 71.50 300 HIS A N 1
ATOM 2425 C CA . HIS A 1 300 ? 8.920 -7.766 -3.801 1.00 71.50 300 HIS A CA 1
ATOM 2426 C C . HIS A 1 300 ? 8.759 -7.525 -2.292 1.00 71.50 300 HIS A C 1
ATOM 2428 O O . HIS A 1 300 ? 8.791 -8.468 -1.503 1.00 71.50 300 HIS A O 1
ATOM 2434 N N . THR A 1 301 ? 8.639 -6.248 -1.901 1.00 63.97 301 THR A N 1
ATOM 2435 C CA . THR A 1 301 ? 8.479 -5.772 -0.506 1.00 63.97 301 THR A CA 1
ATOM 2436 C C . THR A 1 301 ? 9.565 -6.213 0.495 1.00 63.97 301 THR A C 1
ATOM 2438 O O . THR A 1 301 ? 9.410 -6.025 1.701 1.00 63.97 301 THR A O 1
ATOM 2441 N N . GLY A 1 302 ? 10.698 -6.746 0.022 1.00 61.44 302 GLY A N 1
ATOM 2442 C CA . GLY A 1 302 ? 11.833 -7.148 0.857 1.00 61.44 302 GLY A CA 1
ATOM 2443 C C . GLY A 1 302 ? 12.791 -6.002 1.219 1.00 61.44 302 GLY A C 1
ATOM 2444 O O . GLY A 1 302 ? 12.794 -4.930 0.609 1.00 61.44 302 GLY A O 1
ATOM 2445 N N . ILE A 1 303 ? 13.656 -6.246 2.211 1.00 59.66 303 ILE A N 1
ATOM 2446 C CA . ILE A 1 303 ? 14.742 -5.330 2.624 1.00 59.66 303 ILE A CA 1
ATOM 2447 C C . ILE A 1 303 ? 16.127 -5.730 2.087 1.00 59.66 303 ILE A C 1
ATOM 2449 O O . ILE A 1 303 ? 17.133 -5.190 2.536 1.00 59.66 303 ILE A O 1
ATOM 2453 N N . GLY A 1 304 ? 16.198 -6.660 1.129 1.00 52.56 304 GLY A N 1
ATOM 2454 C CA . GLY A 1 304 ? 17.457 -7.102 0.511 1.00 52.56 304 GLY A CA 1
ATOM 2455 C C . GLY A 1 304 ? 18.278 -8.098 1.341 1.00 52.56 304 GLY A C 1
ATOM 2456 O O . GLY A 1 304 ? 19.365 -8.487 0.918 1.00 52.56 304 GLY A O 1
ATOM 2457 N N . ASN A 1 305 ? 17.776 -8.551 2.498 1.00 49.22 305 ASN A N 1
ATOM 2458 C CA . ASN A 1 305 ? 18.419 -9.620 3.259 1.00 49.22 305 ASN A CA 1
ATOM 2459 C C . ASN A 1 305 ? 18.058 -10.991 2.662 1.00 49.22 305 ASN A C 1
ATOM 2461 O O . ASN A 1 305 ? 16.923 -11.458 2.780 1.00 49.22 305 ASN A O 1
ATOM 2465 N N . LYS A 1 306 ? 19.050 -11.648 2.047 1.00 47.09 306 LYS A N 1
ATOM 2466 C CA . LYS A 1 306 ? 18.917 -12.959 1.386 1.00 47.09 306 LYS A CA 1
ATOM 2467 C C . LYS A 1 306 ? 18.421 -14.072 2.322 1.00 47.09 306 LYS A C 1
ATOM 2469 O O . LYS A 1 306 ? 17.885 -15.055 1.820 1.00 47.09 306 LYS A O 1
ATOM 2474 N N . ASN A 1 307 ? 18.557 -13.914 3.642 1.00 42.03 307 ASN A N 1
ATOM 2475 C CA . ASN A 1 307 ? 18.171 -14.933 4.626 1.00 42.03 307 ASN A CA 1
ATOM 2476 C C . ASN A 1 307 ? 16.666 -14.938 4.960 1.00 42.03 307 ASN A C 1
ATOM 2478 O O . ASN A 1 307 ? 16.159 -15.963 5.401 1.00 42.03 307 ASN A O 1
ATOM 2482 N N . ILE A 1 308 ? 15.947 -13.831 4.724 1.00 46.56 308 ILE A N 1
ATOM 2483 C CA . ILE A 1 308 ? 14.496 -13.702 5.004 1.00 46.56 308 ILE A CA 1
ATOM 2484 C C . ILE A 1 308 ? 13.655 -13.980 3.746 1.00 46.56 308 ILE A C 1
ATOM 2486 O O . ILE A 1 308 ? 12.456 -14.252 3.826 1.00 46.56 308 ILE A O 1
ATOM 2490 N N . ASN A 1 309 ? 14.291 -13.986 2.571 1.00 47.47 309 ASN A N 1
ATOM 2491 C CA . ASN A 1 309 ? 13.693 -14.470 1.333 1.00 47.47 309 ASN A CA 1
ATOM 2492 C C . ASN A 1 309 ? 13.526 -15.990 1.413 1.00 47.47 309 ASN A C 1
ATOM 2494 O O . ASN A 1 309 ? 14.319 -16.765 0.872 1.00 47.47 309 ASN A O 1
ATOM 2498 N N . ASN A 1 310 ? 12.486 -16.418 2.124 1.00 46.66 310 ASN A N 1
ATOM 2499 C CA . ASN A 1 310 ? 12.057 -17.799 2.154 1.00 46.66 310 ASN A CA 1
ATOM 2500 C C . ASN A 1 310 ? 11.898 -18.266 0.702 1.00 46.66 310 ASN A C 1
ATOM 2502 O O . ASN A 1 310 ? 11.106 -17.711 -0.055 1.00 46.66 310 ASN A O 1
ATOM 2506 N N . LYS A 1 311 ? 12.661 -19.295 0.315 1.00 51.44 311 LYS A N 1
ATOM 2507 C CA . LYS A 1 311 ? 12.716 -19.875 -1.042 1.00 51.44 311 LYS A CA 1
ATOM 2508 C C . LYS A 1 311 ? 11.372 -20.444 -1.535 1.00 51.44 311 LYS A C 1
ATOM 2510 O O . LYS A 1 311 ? 11.316 -21.025 -2.614 1.00 51.44 311 LYS A O 1
ATOM 2515 N N . LYS A 1 312 ? 10.305 -20.328 -0.740 1.00 63.97 312 LYS A N 1
ATOM 2516 C CA . LYS A 1 312 ? 8.957 -20.782 -1.067 1.00 63.97 312 LYS A CA 1
ATOM 2517 C C . LYS A 1 312 ? 8.104 -19.587 -1.455 1.00 63.97 312 LYS A C 1
ATOM 2519 O O . LYS A 1 312 ? 7.896 -18.664 -0.674 1.00 63.97 312 LYS A O 1
ATOM 2524 N N . ASP A 1 313 ? 7.597 -19.652 -2.672 1.00 82.56 313 ASP A N 1
ATOM 2525 C CA . ASP A 1 313 ? 6.592 -18.750 -3.200 1.00 82.56 313 ASP A CA 1
ATOM 2526 C C . ASP A 1 313 ? 5.329 -18.771 -2.322 1.00 82.56 313 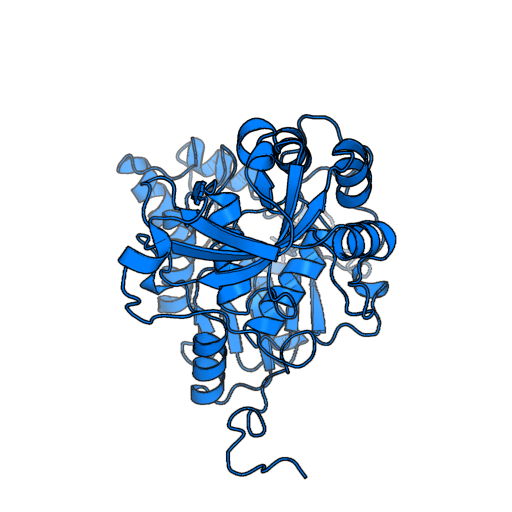ASP A C 1
ATOM 2528 O O . ASP A 1 313 ? 4.551 -19.724 -2.350 1.00 82.56 313 ASP A O 1
ATOM 2532 N N . ILE A 1 314 ? 5.133 -17.719 -1.523 1.00 90.12 314 ILE A N 1
ATOM 2533 C CA . ILE A 1 314 ? 3.999 -17.621 -0.594 1.00 90.12 314 ILE A CA 1
ATOM 2534 C C . ILE A 1 314 ? 2.650 -17.699 -1.319 1.00 90.12 314 ILE A C 1
ATOM 2536 O O . ILE A 1 314 ? 1.699 -18.258 -0.780 1.00 90.12 314 ILE A O 1
ATOM 2540 N N . PHE A 1 315 ? 2.570 -17.205 -2.557 1.00 92.38 315 PHE A N 1
ATOM 2541 C CA . PHE A 1 315 ? 1.333 -17.215 -3.332 1.00 92.38 315 PHE A CA 1
ATOM 2542 C C . PHE A 1 315 ? 0.886 -18.636 -3.684 1.00 92.38 315 PHE A C 1
ATOM 2544 O O . PHE A 1 315 ? -0.311 -18.882 -3.756 1.00 92.38 315 PHE A O 1
ATOM 2551 N N . ALA A 1 316 ? 1.813 -19.595 -3.806 1.00 90.62 316 ALA A N 1
ATOM 2552 C CA . ALA A 1 316 ? 1.472 -21.007 -4.002 1.00 90.62 316 ALA A CA 1
ATOM 2553 C C . ALA A 1 316 ? 0.737 -21.630 -2.799 1.00 90.62 316 ALA A C 1
ATOM 2555 O O . ALA A 1 316 ? 0.169 -22.711 -2.923 1.00 90.62 316 ALA A O 1
ATOM 2556 N N . SER A 1 317 ? 0.730 -20.957 -1.642 1.00 90.88 317 SER A N 1
ATOM 2557 C CA . SER A 1 317 ? 0.003 -21.404 -0.445 1.00 90.88 317 SER A CA 1
ATOM 2558 C C . SER A 1 317 ? -1.481 -21.005 -0.466 1.00 90.88 317 SER A C 1
ATOM 2560 O O . SER A 1 317 ? -2.230 -21.409 0.421 1.00 90.88 317 SER A O 1
ATOM 2562 N N . PHE A 1 318 ? -1.911 -20.215 -1.458 1.00 93.94 318 PHE A N 1
ATOM 2563 C CA . PHE A 1 318 ? -3.266 -19.681 -1.573 1.00 93.94 318 PHE A CA 1
ATOM 2564 C C . PHE A 1 318 ? -3.865 -20.030 -2.939 1.00 93.94 318 PHE A C 1
ATOM 2566 O O . PHE A 1 318 ? -3.582 -19.379 -3.943 1.00 93.94 318 PHE A O 1
ATOM 2573 N N . ASN A 1 319 ? -4.713 -21.056 -2.981 1.00 92.25 319 ASN A N 1
ATOM 2574 C CA . ASN A 1 319 ? -5.431 -21.459 -4.195 1.00 92.25 319 ASN A CA 1
ATOM 2575 C C . ASN A 1 319 ? -6.705 -20.631 -4.449 1.00 92.25 319 ASN A C 1
ATOM 2577 O O . ASN A 1 319 ? -7.253 -20.669 -5.546 1.00 92.25 319 ASN A O 1
ATOM 2581 N N . ASP A 1 320 ? -7.160 -19.887 -3.445 1.00 95.06 320 ASP A N 1
ATOM 2582 C CA . ASP A 1 320 ? -8.387 -19.093 -3.424 1.00 95.06 320 ASP A CA 1
ATOM 2583 C C . ASP A 1 320 ? -8.134 -17.576 -3.519 1.00 95.06 320 ASP A C 1
ATOM 2585 O O . ASP A 1 320 ? -9.046 -16.772 -3.323 1.00 95.06 320 ASP A O 1
ATOM 2589 N N . LEU A 1 321 ? -6.903 -17.158 -3.845 1.00 95.94 321 LEU A N 1
ATOM 2590 C CA . LEU A 1 321 ? -6.598 -15.760 -4.146 1.00 95.94 321 LEU A CA 1
ATOM 2591 C C . LEU A 1 321 ? -7.160 -15.390 -5.529 1.00 95.94 321 LEU A C 1
ATOM 2593 O O . LEU A 1 321 ? -6.737 -15.939 -6.544 1.00 95.94 321 LEU A O 1
ATOM 2597 N N . ALA A 1 322 ? -8.102 -14.445 -5.574 1.00 97.00 322 ALA A N 1
ATOM 2598 C CA . ALA A 1 322 ? -8.789 -14.087 -6.816 1.00 97.00 322 ALA A CA 1
ATOM 2599 C C . ALA A 1 322 ? -7.912 -13.279 -7.792 1.00 97.00 322 ALA A C 1
ATOM 2601 O O . ALA A 1 322 ? -7.998 -13.476 -9.005 1.00 97.00 322 ALA A O 1
ATOM 2602 N N . ILE A 1 323 ? -7.074 -12.369 -7.282 1.00 98.06 323 ILE A N 1
ATOM 2603 C CA . ILE A 1 323 ? -6.132 -11.608 -8.110 1.00 98.06 323 ILE A CA 1
ATOM 2604 C C . ILE A 1 323 ? -5.018 -12.512 -8.649 1.00 98.06 323 ILE A C 1
ATOM 2606 O O . ILE A 1 323 ? -4.361 -13.243 -7.906 1.00 98.06 323 ILE A O 1
ATOM 2610 N N . LYS A 1 324 ? -4.769 -12.441 -9.959 1.00 98.00 324 LYS A N 1
ATOM 2611 C CA . LYS A 1 324 ? -3.762 -13.278 -10.621 1.00 98.00 324 LYS A CA 1
ATOM 2612 C C . LYS A 1 324 ? -2.365 -12.684 -10.477 1.00 98.00 324 LYS A C 1
ATOM 2614 O O . LYS A 1 324 ? -2.127 -11.527 -10.814 1.00 98.00 324 LYS A O 1
ATOM 2619 N N . ILE A 1 325 ? -1.406 -13.486 -10.030 1.00 97.25 325 ILE A N 1
ATOM 2620 C CA . ILE A 1 325 ? -0.029 -13.023 -9.838 1.00 97.25 325 ILE A CA 1
ATOM 2621 C C . ILE A 1 325 ? 0.795 -13.256 -11.103 1.00 97.25 325 ILE A C 1
ATOM 2623 O O . ILE A 1 325 ? 0.962 -14.392 -11.544 1.00 97.25 325 ILE A O 1
ATOM 2627 N N . VAL A 1 326 ? 1.356 -12.181 -11.654 1.00 96.69 326 VAL A N 1
ATOM 2628 C CA . VAL A 1 326 ? 2.280 -12.217 -12.793 1.00 96.69 326 VAL A CA 1
ATOM 2629 C C . VAL A 1 326 ? 3.699 -12.073 -12.257 1.00 96.69 326 VAL A C 1
ATOM 2631 O O . VAL A 1 326 ? 4.137 -10.984 -11.879 1.00 96.69 326 VAL A O 1
ATOM 2634 N N . LYS A 1 327 ? 4.407 -13.200 -12.183 1.00 92.88 327 LYS A N 1
ATOM 2635 C CA . LYS A 1 327 ? 5.748 -13.262 -11.598 1.00 92.88 327 LYS A CA 1
ATOM 2636 C C . LYS A 1 327 ? 6.826 -12.885 -12.602 1.00 92.88 327 LYS A C 1
ATOM 2638 O O . LYS A 1 327 ? 6.742 -13.239 -13.780 1.00 92.88 327 LYS A O 1
ATOM 2643 N N . PHE A 1 328 ? 7.849 -12.212 -12.090 1.00 91.06 328 PHE A N 1
ATOM 2644 C CA . PHE A 1 328 ? 9.080 -11.926 -12.808 1.00 91.06 328 PHE A CA 1
ATOM 2645 C C . PHE A 1 328 ? 10.298 -12.342 -11.992 1.00 91.06 328 PHE A C 1
ATOM 2647 O O . PHE A 1 328 ? 10.444 -11.971 -10.823 1.00 91.06 328 PHE A O 1
ATOM 2654 N N . ASN A 1 329 ? 11.208 -13.054 -12.646 1.00 87.69 329 ASN A N 1
ATOM 2655 C CA . ASN A 1 329 ? 12.566 -13.224 -12.157 1.00 87.69 329 ASN A CA 1
ATOM 2656 C C . ASN A 1 329 ? 13.360 -11.919 -12.316 1.00 87.69 329 ASN A C 1
ATOM 2658 O O . ASN A 1 329 ? 12.860 -10.882 -12.762 1.00 87.69 329 ASN A O 1
ATOM 2662 N N . LYS A 1 330 ? 14.630 -11.957 -11.915 1.00 86.00 330 LYS A N 1
ATOM 2663 C CA . LYS A 1 330 ? 15.519 -10.805 -12.037 1.00 86.00 330 LYS A CA 1
ATOM 2664 C C . LYS A 1 330 ? 15.715 -10.436 -13.510 1.00 86.00 330 LYS A C 1
ATOM 2666 O O . LYS A 1 330 ? 15.903 -11.311 -14.350 1.00 86.00 330 LYS A O 1
ATOM 2671 N N . VAL A 1 331 ? 15.668 -9.141 -13.806 1.00 89.06 331 VAL A N 1
ATOM 2672 C CA . VAL A 1 331 ? 15.856 -8.600 -15.156 1.00 89.06 331 VAL A CA 1
ATOM 2673 C C . VAL A 1 331 ? 17.263 -8.038 -15.279 1.00 89.06 331 VAL A C 1
ATOM 2675 O O . VAL A 1 331 ? 17.722 -7.301 -14.407 1.00 89.06 331 VAL A O 1
ATOM 2678 N N . TYR A 1 332 ? 17.916 -8.369 -16.383 1.00 89.69 332 TYR A N 1
ATOM 2679 C CA . TYR A 1 332 ? 19.264 -7.944 -16.730 1.00 89.69 332 TYR A CA 1
ATOM 2680 C C . TYR A 1 332 ? 19.259 -7.220 -18.071 1.00 89.69 332 TYR A C 1
ATOM 2682 O O . TYR A 1 332 ? 18.358 -7.410 -18.889 1.00 89.69 332 TYR A O 1
ATOM 2690 N N . TYR A 1 333 ? 20.286 -6.415 -18.315 1.00 91.50 333 TYR A N 1
ATOM 2691 C CA . TYR A 1 333 ? 20.573 -5.862 -19.631 1.00 91.50 333 TYR A CA 1
ATOM 2692 C C . TYR A 1 333 ? 21.731 -6.627 -20.277 1.00 91.50 333 TYR A C 1
ATOM 2694 O O . TYR A 1 333 ? 22.838 -6.641 -19.745 1.00 91.50 333 TYR A O 1
ATOM 2702 N N . SER A 1 334 ? 21.489 -7.248 -21.431 1.00 89.75 334 SER A N 1
ATOM 2703 C CA . SER A 1 334 ? 22.525 -7.947 -22.197 1.00 89.75 334 SER A CA 1
ATOM 2704 C C . SER A 1 334 ? 23.250 -6.966 -23.119 1.00 89.75 334 SER A C 1
ATOM 2706 O O . SER A 1 334 ? 22.633 -6.357 -23.999 1.00 89.75 334 SER A O 1
ATOM 2708 N N . LYS A 1 335 ? 24.572 -6.828 -22.952 1.00 86.62 335 LYS A N 1
ATOM 2709 C CA . LYS A 1 335 ? 25.403 -5.956 -23.804 1.00 86.62 335 LYS A CA 1
ATOM 2710 C C . LYS A 1 335 ? 25.436 -6.425 -25.255 1.00 86.62 335 LYS A C 1
ATOM 2712 O O . LYS A 1 335 ? 25.327 -5.598 -26.160 1.00 86.62 335 LYS A O 1
ATOM 2717 N N . SER A 1 336 ? 25.570 -7.733 -25.465 1.00 85.19 336 SER A N 1
ATOM 2718 C CA . SER A 1 336 ? 25.679 -8.350 -26.788 1.00 85.19 336 SER A CA 1
ATOM 2719 C C . SER A 1 336 ? 24.395 -8.205 -27.600 1.00 85.19 336 SER A C 1
ATOM 2721 O O . SER A 1 336 ? 24.437 -7.771 -28.750 1.00 85.19 336 SER A O 1
ATOM 2723 N N . SER A 1 337 ? 23.238 -8.484 -26.993 1.00 85.19 337 SER A N 1
ATOM 2724 C CA . SER A 1 337 ? 21.943 -8.376 -27.682 1.00 85.19 337 SER A CA 1
ATOM 2725 C C . SER A 1 337 ? 21.308 -6.982 -27.622 1.00 85.19 337 SER A C 1
ATOM 2727 O O . SER A 1 337 ? 20.363 -6.719 -28.368 1.00 85.19 337 SER A O 1
ATOM 2729 N N . LYS A 1 338 ? 21.806 -6.091 -26.750 1.00 89.12 338 LYS A N 1
ATOM 2730 C CA . LYS A 1 338 ? 21.223 -4.772 -26.432 1.00 89.12 338 LYS A CA 1
ATOM 2731 C C . LYS A 1 338 ? 19.746 -4.853 -26.025 1.00 89.12 338 LYS A C 1
ATOM 2733 O O . LYS A 1 338 ? 18.946 -3.982 -26.369 1.00 89.12 338 LYS A O 1
ATOM 2738 N N . LYS A 1 339 ? 19.372 -5.918 -25.310 1.00 89.75 339 LYS A N 1
ATOM 2739 C CA . LYS A 1 339 ? 17.999 -6.195 -24.862 1.00 89.75 339 LYS A CA 1
ATOM 2740 C C . LYS A 1 339 ? 17.949 -6.447 -23.360 1.00 89.75 339 LYS A C 1
ATOM 2742 O O . LYS A 1 339 ? 18.932 -6.867 -22.752 1.00 89.75 339 LYS A O 1
ATOM 2747 N N . TYR A 1 340 ? 16.773 -6.214 -22.786 1.00 91.44 340 TYR A N 1
ATOM 2748 C CA . TYR A 1 340 ? 16.458 -6.632 -21.424 1.00 91.44 340 TYR A CA 1
ATOM 2749 C C . TYR A 1 340 ? 15.969 -8.071 -21.440 1.00 91.44 340 TYR A C 1
ATOM 2751 O O . TYR A 1 340 ? 15.130 -8.432 -22.267 1.00 91.44 340 TYR A O 1
ATOM 2759 N N . ILE A 1 341 ? 16.518 -8.879 -20.544 1.00 88.81 341 ILE A N 1
ATOM 2760 C CA . ILE A 1 341 ? 16.261 -10.311 -20.473 1.00 88.81 341 ILE A CA 1
ATOM 2761 C C . ILE A 1 341 ? 15.909 -10.649 -19.031 1.00 88.81 341 ILE A C 1
ATOM 2763 O O . ILE A 1 341 ? 16.615 -10.280 -18.091 1.00 88.81 341 ILE A O 1
ATOM 2767 N N . GLU A 1 342 ? 14.791 -11.340 -18.862 1.00 87.75 342 GLU A N 1
ATOM 2768 C CA . GLU A 1 342 ? 14.430 -11.959 -17.597 1.00 87.75 342 GLU A CA 1
ATOM 2769 C C . GLU A 1 342 ? 15.236 -13.247 -17.411 1.00 87.75 342 GLU A C 1
ATOM 2771 O O . GLU A 1 342 ? 15.335 -14.066 -18.324 1.00 87.75 342 GLU A O 1
ATOM 2776 N N . GLN A 1 343 ? 15.800 -13.432 -16.221 1.00 83.31 343 GLN A N 1
ATOM 2777 C CA . GLN A 1 343 ? 16.524 -14.644 -15.866 1.00 83.31 343 GLN A CA 1
ATOM 2778 C C . GLN A 1 343 ? 15.633 -15.879 -16.042 1.00 83.31 343 GLN A C 1
ATOM 2780 O O . GLN A 1 343 ? 14.532 -15.948 -15.491 1.00 83.31 343 GLN A O 1
ATOM 2785 N N . SER A 1 344 ? 16.138 -16.875 -16.762 1.00 76.00 344 SER A N 1
ATOM 2786 C CA . SER A 1 344 ? 15.525 -18.198 -16.879 1.00 76.00 344 SER A CA 1
ATOM 2787 C C . SER A 1 344 ? 16.602 -19.272 -16.748 1.00 76.00 344 SER A C 1
ATOM 2789 O O . SER A 1 344 ? 17.778 -18.992 -16.978 1.00 76.00 344 SER A O 1
ATOM 2791 N N . ASN A 1 345 ? 16.204 -20.479 -16.344 1.00 62.25 345 ASN A N 1
ATOM 2792 C CA . ASN A 1 345 ? 17.131 -21.601 -16.165 1.00 62.25 345 ASN A CA 1
ATOM 2793 C C . ASN A 1 345 ? 17.657 -22.156 -17.501 1.00 62.25 345 ASN A C 1
ATOM 2795 O O . ASN A 1 345 ? 18.675 -22.835 -17.500 1.00 62.25 345 ASN A O 1
ATOM 2799 N N . ASP A 1 346 ? 16.983 -21.851 -18.613 1.00 57.31 346 ASP A N 1
ATOM 2800 C CA . ASP A 1 346 ? 17.251 -22.428 -19.938 1.00 57.31 346 ASP A CA 1
ATOM 2801 C C . ASP A 1 346 ? 18.165 -21.547 -20.810 1.00 57.31 346 ASP A C 1
ATOM 2803 O O . ASP A 1 346 ? 18.450 -21.871 -21.963 1.00 57.31 346 ASP A O 1
ATOM 2807 N N . LEU A 1 347 ? 18.599 -20.395 -20.292 1.00 58.09 347 LEU A N 1
ATOM 2808 C CA . LEU A 1 347 ? 19.473 -19.472 -21.005 1.00 58.09 347 LEU A CA 1
ATOM 2809 C C . LEU A 1 347 ? 20.926 -19.687 -20.566 1.00 58.09 347 LEU A C 1
ATOM 2811 O O . LEU A 1 347 ? 21.364 -19.100 -19.578 1.00 58.09 347 LEU A O 1
ATOM 2815 N N . ASP A 1 348 ? 21.681 -20.459 -21.356 1.00 54.16 348 ASP A N 1
ATOM 2816 C CA . ASP A 1 348 ? 23.156 -20.529 -21.335 1.00 54.16 348 ASP A CA 1
ATOM 2817 C C . ASP A 1 348 ? 23.770 -19.199 -21.829 1.00 54.16 348 ASP A C 1
ATOM 2819 O O . ASP A 1 348 ? 24.504 -19.123 -22.817 1.00 54.16 348 ASP A O 1
ATOM 2823 N N . ILE A 1 349 ? 23.422 -18.092 -21.175 1.00 55.00 349 ILE A N 1
ATOM 2824 C CA . ILE A 1 349 ? 24.018 -16.786 -21.440 1.00 55.00 349 ILE A CA 1
ATOM 2825 C C . ILE A 1 349 ? 25.231 -16.664 -20.525 1.00 55.00 349 ILE A C 1
ATOM 2827 O O . ILE A 1 349 ? 25.094 -16.656 -19.303 1.00 55.00 349 ILE A O 1
ATOM 2831 N N . LYS A 1 350 ? 26.424 -16.569 -21.124 1.00 57.47 350 LYS A N 1
ATOM 2832 C CA . LYS A 1 350 ? 27.671 -16.305 -20.395 1.00 57.47 350 LYS A CA 1
ATOM 2833 C C . LYS A 1 350 ? 27.500 -15.050 -19.531 1.00 57.47 350 LYS A C 1
ATOM 2835 O O . LYS A 1 350 ? 27.149 -13.988 -20.044 1.00 57.47 350 LYS A O 1
ATOM 2840 N N . ASP A 1 351 ? 27.757 -15.204 -18.236 1.00 59.41 351 ASP A N 1
ATOM 2841 C CA . ASP A 1 351 ? 27.506 -14.213 -17.177 1.00 59.41 351 ASP A CA 1
ATOM 2842 C C . ASP A 1 351 ? 28.157 -12.839 -17.474 1.00 59.41 351 ASP A C 1
ATOM 2844 O O . ASP A 1 351 ? 27.593 -11.792 -17.162 1.00 59.41 351 ASP A O 1
ATOM 2848 N N . ASP A 1 352 ? 29.281 -12.825 -18.202 1.00 61.22 352 ASP A N 1
ATOM 2849 C CA . ASP A 1 352 ? 30.063 -11.620 -18.537 1.00 61.22 352 ASP A CA 1
ATOM 2850 C C . ASP A 1 352 ? 29.314 -10.564 -19.384 1.00 61.22 352 ASP A C 1
ATOM 2852 O O . ASP A 1 352 ? 29.687 -9.384 -19.398 1.00 61.22 352 ASP A O 1
ATOM 2856 N N . ASP A 1 353 ? 28.244 -10.956 -20.082 1.00 77.31 353 ASP A N 1
ATOM 2857 C CA . ASP A 1 353 ? 27.450 -10.059 -20.933 1.00 77.31 353 ASP A CA 1
ATOM 2858 C C . ASP A 1 353 ? 26.236 -9.437 -20.222 1.00 77.31 353 ASP A C 1
ATOM 2860 O O . ASP A 1 353 ? 25.592 -8.539 -20.785 1.00 77.31 353 ASP A O 1
ATOM 2864 N N . MET A 1 354 ? 25.909 -9.893 -19.008 1.00 81.44 354 MET A N 1
ATOM 2865 C CA . MET A 1 354 ? 24.683 -9.538 -18.291 1.00 81.44 354 MET A CA 1
ATOM 2866 C C . MET A 1 354 ? 24.943 -8.451 -17.248 1.00 81.44 354 MET A C 1
ATOM 2868 O O . MET A 1 354 ? 25.597 -8.656 -16.232 1.00 81.44 354 MET A O 1
ATOM 2872 N N . MET A 1 355 ? 24.386 -7.265 -17.481 1.00 87.38 355 MET A N 1
ATOM 2873 C CA . MET A 1 355 ? 24.472 -6.143 -16.549 1.00 87.38 355 MET A CA 1
ATOM 2874 C C . MET A 1 355 ? 23.258 -6.115 -15.627 1.00 87.38 355 MET A C 1
ATOM 2876 O O . MET A 1 355 ? 22.109 -6.104 -16.080 1.00 87.38 355 MET A O 1
ATOM 2880 N N . GLU A 1 356 ? 23.515 -6.075 -14.324 1.00 85.69 356 GLU A N 1
ATOM 2881 C CA . GLU A 1 356 ? 22.483 -5.903 -13.308 1.00 85.69 356 GLU A CA 1
ATOM 2882 C C . GLU A 1 356 ? 21.970 -4.456 -13.259 1.00 85.69 356 GLU A C 1
ATOM 2884 O O . GLU A 1 356 ? 22.707 -3.502 -13.493 1.00 85.69 356 GLU A O 1
ATOM 2889 N N . ILE A 1 357 ? 20.686 -4.298 -12.928 1.00 83.94 357 ILE A N 1
ATOM 2890 C CA . ILE A 1 357 ? 20.065 -3.002 -12.651 1.00 83.94 357 ILE A CA 1
ATOM 2891 C C . ILE A 1 357 ? 19.805 -2.916 -11.143 1.00 83.94 357 ILE A C 1
ATOM 2893 O O . ILE A 1 357 ? 18.762 -3.354 -10.657 1.00 83.94 357 ILE A O 1
ATOM 2897 N N . SER A 1 358 ? 20.784 -2.400 -10.393 1.00 82.00 358 SER A N 1
ATOM 2898 C CA . SER A 1 358 ? 20.744 -2.321 -8.928 1.00 82.00 358 SER A CA 1
ATOM 2899 C C . SER A 1 358 ? 20.276 -0.954 -8.422 1.00 82.00 358 SER A C 1
ATOM 2901 O O . SER A 1 358 ? 20.847 0.094 -8.736 1.00 82.00 358 SER A O 1
ATOM 2903 N N . GLY A 1 359 ? 19.268 -0.956 -7.546 1.00 80.25 359 GLY A N 1
ATOM 2904 C CA . GLY A 1 359 ? 18.809 0.260 -6.871 1.00 80.25 359 GLY A CA 1
ATOM 2905 C C . GLY A 1 359 ? 19.861 0.880 -5.941 1.00 80.25 359 GLY A C 1
ATOM 2906 O O . GLY A 1 359 ? 19.847 2.088 -5.729 1.00 80.25 359 GLY A O 1
ATOM 2907 N N . THR A 1 360 ? 20.790 0.091 -5.392 1.00 81.44 360 THR A N 1
ATOM 2908 C CA . THR A 1 360 ? 21.891 0.623 -4.568 1.00 81.44 360 THR A CA 1
ATOM 2909 C C . THR A 1 360 ? 22.906 1.361 -5.430 1.00 81.44 360 THR A C 1
ATOM 2911 O O . THR A 1 360 ? 23.183 2.523 -5.154 1.00 81.44 360 THR A O 1
ATOM 2914 N N . GLU A 1 361 ? 23.338 0.752 -6.535 1.00 84.56 361 GLU A N 1
ATOM 2915 C CA . GLU A 1 361 ? 24.259 1.377 -7.494 1.00 84.56 361 GLU A CA 1
ATOM 2916 C C . GLU A 1 361 ? 23.678 2.682 -8.060 1.00 84.56 361 GLU A C 1
ATOM 2918 O O . GLU A 1 361 ? 24.355 3.703 -8.130 1.00 84.56 361 GLU A O 1
ATOM 2923 N N . THR A 1 362 ? 22.380 2.690 -8.385 1.00 86.69 362 THR A N 1
ATOM 2924 C CA . THR A 1 362 ? 21.696 3.908 -8.858 1.00 86.69 362 THR A CA 1
ATOM 2925 C C . THR A 1 362 ? 21.789 5.046 -7.849 1.00 86.69 362 THR A C 1
ATOM 2927 O O . THR A 1 362 ? 22.024 6.195 -8.222 1.00 86.69 362 THR A O 1
ATOM 2930 N N . ARG A 1 363 ? 21.578 4.740 -6.563 1.00 87.94 363 ARG A N 1
ATOM 2931 C CA . ARG A 1 363 ? 21.619 5.742 -5.496 1.00 87.94 363 ARG A CA 1
ATOM 2932 C C . ARG A 1 363 ? 23.027 6.290 -5.318 1.00 87.94 363 ARG A C 1
ATOM 2934 O O . ARG A 1 363 ? 23.173 7.505 -5.265 1.00 87.94 363 ARG A O 1
ATOM 2941 N N . GLU A 1 364 ? 24.037 5.425 -5.310 1.00 88.50 364 GLU A N 1
ATOM 2942 C CA . GLU A 1 364 ? 25.450 5.819 -5.220 1.00 88.50 364 GLU A CA 1
ATOM 2943 C C . GLU A 1 364 ? 25.877 6.704 -6.400 1.00 88.50 364 GLU A C 1
ATOM 2945 O O . GLU A 1 364 ? 26.568 7.709 -6.215 1.00 88.50 364 GLU A O 1
ATOM 2950 N N . LEU A 1 365 ? 25.418 6.389 -7.616 1.00 91.81 365 LEU A N 1
ATOM 2951 C CA . LEU A 1 365 ? 25.663 7.224 -8.791 1.00 91.81 365 LEU A CA 1
ATOM 2952 C C . LEU A 1 365 ? 25.090 8.630 -8.595 1.00 91.81 365 LEU A C 1
ATOM 2954 O O . LEU A 1 365 ? 25.828 9.606 -8.713 1.00 91.81 365 LEU A O 1
ATOM 2958 N N . PHE A 1 366 ? 23.820 8.752 -8.207 1.00 92.69 366 PHE A N 1
ATOM 2959 C CA . PHE A 1 366 ? 23.216 10.067 -7.982 1.00 92.69 366 PHE A CA 1
ATOM 2960 C C . PHE A 1 366 ? 23.846 10.823 -6.806 1.00 92.69 366 PHE A C 1
ATOM 2962 O O . PHE A 1 366 ? 24.105 12.018 -6.924 1.00 92.69 366 PHE A O 1
ATOM 2969 N N . GLN A 1 367 ? 24.154 10.144 -5.698 1.00 89.00 367 GLN A N 1
ATOM 2970 C CA . GLN A 1 367 ? 24.839 10.744 -4.546 1.00 89.00 367 GLN A CA 1
ATOM 2971 C C . GLN A 1 367 ? 26.251 11.238 -4.894 1.00 89.00 367 GLN A C 1
ATOM 2973 O O . GLN A 1 367 ? 26.698 12.243 -4.348 1.00 89.00 367 GLN A O 1
ATOM 2978 N N . SER A 1 368 ? 26.933 10.579 -5.836 1.00 90.62 368 SER A N 1
ATOM 2979 C CA . SER A 1 368 ? 28.236 11.008 -6.366 1.00 90.62 368 SER A CA 1
ATOM 2980 C C . SER A 1 368 ? 28.142 11.996 -7.539 1.00 90.62 368 SER A C 1
ATOM 2982 O O . SER A 1 368 ? 29.156 12.306 -8.166 1.00 90.62 368 SER A O 1
ATOM 2984 N N . GLY A 1 369 ? 26.942 12.500 -7.852 1.00 91.06 369 GLY A N 1
ATOM 2985 C CA . GLY A 1 369 ? 26.717 13.484 -8.911 1.00 91.06 369 GLY A CA 1
ATOM 2986 C C . GLY A 1 369 ? 26.822 12.924 -10.335 1.00 91.06 369 GLY A C 1
ATOM 2987 O O . GLY A 1 369 ? 27.040 13.679 -11.283 1.00 91.06 369 GLY A O 1
ATOM 2988 N N . LYS A 1 370 ? 26.689 11.605 -10.509 1.00 93.00 370 LYS A N 1
ATOM 2989 C CA . LYS A 1 370 ? 26.772 10.909 -11.799 1.00 93.00 370 LYS A CA 1
ATOM 2990 C C . LYS A 1 370 ? 25.399 10.403 -12.241 1.00 93.00 370 LYS A C 1
ATOM 2992 O O . LYS A 1 370 ? 24.618 9.879 -11.453 1.00 93.00 370 LYS A O 1
ATOM 2997 N N . CYS A 1 371 ? 25.119 10.502 -13.540 1.00 93.44 371 CYS A N 1
ATOM 2998 C CA . CYS A 1 371 ? 23.941 9.862 -14.124 1.00 93.44 371 CYS A CA 1
ATOM 2999 C C . CYS A 1 371 ? 24.194 8.369 -14.375 1.00 93.44 371 CYS A C 1
ATOM 3001 O O . CYS A 1 371 ? 25.258 8.023 -14.900 1.00 93.44 371 CYS A O 1
ATOM 3003 N N . PRO A 1 372 ? 23.207 7.494 -14.120 1.00 93.88 372 PRO A N 1
ATOM 3004 C CA . PRO A 1 372 ? 23.244 6.139 -14.644 1.00 93.88 372 PRO A CA 1
ATOM 3005 C C . PRO A 1 372 ? 23.220 6.142 -16.185 1.00 93.88 372 PRO A C 1
ATOM 3007 O O . PRO A 1 372 ? 22.702 7.075 -16.810 1.00 93.88 372 PRO A O 1
ATOM 3010 N N . PRO A 1 373 ? 23.788 5.110 -16.829 1.00 93.69 373 PRO A N 1
ATOM 3011 C CA . PRO A 1 373 ? 23.825 5.018 -18.284 1.00 93.69 373 PRO A CA 1
ATOM 3012 C C . PRO A 1 373 ? 22.423 4.823 -18.885 1.00 93.69 373 PRO A C 1
ATOM 3014 O O . PRO A 1 373 ? 21.499 4.349 -18.228 1.00 93.69 373 PRO A O 1
ATOM 3017 N N . LYS A 1 374 ? 22.265 5.127 -20.182 1.00 94.56 374 LYS A N 1
ATOM 3018 C CA . LYS A 1 374 ? 20.950 5.113 -20.863 1.00 94.56 374 LYS A CA 1
ATOM 3019 C C . LYS A 1 374 ? 20.256 3.745 -20.873 1.00 94.56 374 LYS A C 1
ATOM 3021 O O . LYS A 1 374 ? 19.034 3.688 -20.937 1.00 94.56 374 LYS A O 1
ATOM 3026 N N . TRP A 1 375 ? 21.026 2.655 -20.837 1.00 93.25 375 TRP A N 1
ATOM 3027 C CA . TRP A 1 375 ? 20.485 1.295 -20.742 1.00 93.25 375 TRP A CA 1
ATOM 3028 C C . TRP A 1 375 ? 19.956 0.978 -19.334 1.00 93.25 375 TRP A C 1
ATOM 3030 O O . TRP A 1 375 ? 19.188 0.039 -19.161 1.00 93.25 375 TRP A O 1
ATOM 3040 N N . PHE A 1 376 ? 20.333 1.758 -18.325 1.00 93.44 376 PHE A N 1
ATOM 3041 C CA . PHE A 1 376 ? 19.891 1.577 -16.950 1.00 93.44 376 PHE A CA 1
ATOM 3042 C C . PHE A 1 376 ? 18.621 2.387 -16.674 1.00 93.44 376 PHE A C 1
ATOM 3044 O O . PHE A 1 376 ? 17.635 1.861 -16.157 1.00 93.44 376 PHE A O 1
ATOM 3051 N N . MET A 1 377 ? 18.622 3.673 -17.037 1.00 95.62 377 MET A N 1
ATOM 3052 C CA . MET A 1 377 ? 17.514 4.600 -16.802 1.00 95.62 377 MET A CA 1
ATOM 3053 C C . MET A 1 377 ? 17.358 5.560 -17.982 1.00 95.62 377 MET A C 1
ATOM 3055 O O . MET A 1 377 ? 18.337 5.993 -18.594 1.00 95.62 377 MET A O 1
ATOM 3059 N N . ARG A 1 378 ? 16.105 5.919 -18.289 1.00 96.25 378 ARG A N 1
ATOM 3060 C CA . ARG A 1 378 ? 15.779 6.910 -19.320 1.00 96.25 378 ARG A CA 1
ATOM 3061 C C . ARG A 1 378 ? 16.511 8.233 -19.019 1.00 96.25 378 ARG A C 1
ATOM 3063 O O . ARG A 1 378 ? 16.356 8.757 -17.914 1.00 96.25 378 ARG A O 1
ATOM 3070 N N . PRO A 1 379 ? 17.224 8.843 -19.991 1.00 96.44 379 PRO A N 1
ATOM 3071 C CA . PRO A 1 379 ? 18.022 10.051 -19.752 1.00 96.44 379 PRO A CA 1
ATOM 3072 C C . PRO A 1 379 ? 17.246 11.217 -19.139 1.00 96.44 379 PRO A C 1
ATOM 3074 O O . PRO A 1 379 ? 17.794 11.961 -18.333 1.00 96.44 379 PRO A O 1
ATOM 3077 N N . LYS A 1 380 ? 15.965 11.374 -19.496 1.00 96.88 380 LYS A N 1
ATOM 3078 C CA . LYS A 1 380 ? 15.116 12.450 -18.972 1.00 96.88 380 LYS A CA 1
ATOM 3079 C C . LYS A 1 380 ? 14.833 12.299 -17.479 1.00 96.88 380 LYS A C 1
ATOM 3081 O O . LYS A 1 380 ? 14.812 13.292 -16.760 1.00 96.88 380 LYS A O 1
ATOM 3086 N N . ILE A 1 381 ? 14.681 11.062 -17.013 1.00 97.25 381 ILE A N 1
ATOM 3087 C CA . ILE A 1 381 ? 14.480 10.753 -15.596 1.00 97.25 381 ILE A CA 1
ATOM 3088 C C . ILE A 1 381 ? 15.782 10.993 -14.836 1.00 97.25 381 ILE A C 1
ATOM 3090 O O . ILE A 1 381 ? 15.773 11.679 -13.819 1.00 97.25 381 ILE A O 1
ATOM 3094 N N . SER A 1 382 ? 16.914 10.518 -15.366 1.00 96.69 382 SER A N 1
ATOM 3095 C CA . SER A 1 382 ? 18.227 10.775 -14.761 1.00 96.69 382 SER A CA 1
ATOM 3096 C C . SER A 1 382 ? 18.531 12.268 -14.667 1.00 96.69 382 SER A C 1
ATOM 3098 O O . SER A 1 382 ? 18.973 12.736 -13.621 1.00 96.69 382 SER A O 1
ATOM 3100 N N . LYS A 1 383 ? 18.224 13.026 -15.727 1.00 96.38 383 LYS A N 1
ATOM 3101 C CA . LYS A 1 383 ? 18.353 14.483 -15.740 1.00 96.38 383 LYS A CA 1
ATOM 3102 C C . LYS A 1 383 ? 17.449 15.139 -14.695 1.00 96.38 383 LYS A C 1
ATOM 3104 O O . LYS A 1 383 ? 17.940 15.950 -13.929 1.00 96.38 383 LYS A O 1
ATOM 3109 N N . MET A 1 384 ? 16.175 14.751 -14.605 1.00 97.31 384 MET A N 1
ATOM 3110 C CA . MET A 1 384 ? 15.247 15.284 -13.597 1.00 97.31 384 MET A CA 1
ATOM 3111 C C . MET A 1 384 ? 15.764 15.075 -12.164 1.00 97.31 384 MET A C 1
ATOM 3113 O O . MET A 1 384 ? 15.700 15.994 -11.345 1.00 97.31 384 MET A O 1
ATOM 3117 N N . ILE A 1 385 ? 16.322 13.898 -11.865 1.00 96.75 385 ILE A N 1
ATOM 3118 C CA . ILE A 1 385 ? 16.905 13.611 -10.548 1.00 96.75 385 ILE A CA 1
ATOM 3119 C C . ILE A 1 385 ? 18.159 14.466 -10.317 1.00 96.75 385 ILE A C 1
ATOM 3121 O O . ILE A 1 385 ? 18.271 15.100 -9.273 1.00 96.75 385 ILE A O 1
ATOM 3125 N N . MET A 1 386 ? 19.070 14.549 -11.290 1.00 95.75 386 MET A N 1
ATOM 3126 C CA . MET A 1 386 ? 20.278 15.377 -11.179 1.00 95.75 386 MET A CA 1
ATOM 3127 C C . MET A 1 386 ? 19.973 16.869 -11.027 1.00 95.75 386 MET A C 1
ATOM 3129 O O . MET A 1 386 ? 20.556 17.527 -10.171 1.00 95.75 386 MET A O 1
ATOM 3133 N N . ASP A 1 387 ? 19.031 17.398 -11.806 1.00 96.31 387 ASP A N 1
ATOM 3134 C CA . ASP A 1 387 ? 18.585 18.788 -11.702 1.00 96.31 387 ASP A CA 1
ATOM 3135 C C . ASP A 1 387 ? 17.988 19.050 -10.309 1.00 96.31 387 ASP A C 1
ATOM 3137 O O . ASP A 1 387 ? 18.204 20.111 -9.725 1.00 96.31 387 ASP A O 1
ATOM 3141 N N . SER A 1 388 ? 17.302 18.062 -9.725 1.00 95.94 388 SER A N 1
ATOM 3142 C CA . SER A 1 388 ? 16.791 18.147 -8.352 1.00 95.94 388 SER A CA 1
ATOM 3143 C C . SER A 1 388 ? 17.905 18.236 -7.308 1.00 95.94 388 SER A C 1
ATOM 3145 O O . SER A 1 388 ? 17.811 19.057 -6.396 1.00 95.94 388 SER A O 1
ATOM 3147 N N . ILE A 1 389 ? 18.976 17.453 -7.469 1.00 93.56 389 ILE A N 1
ATOM 3148 C CA . ILE A 1 389 ? 20.169 17.509 -6.608 1.00 93.56 389 ILE A CA 1
ATOM 3149 C C . ILE A 1 389 ? 20.857 18.873 -6.737 1.00 93.56 389 ILE A C 1
ATOM 3151 O O . ILE A 1 389 ? 21.140 19.520 -5.730 1.00 93.56 389 ILE A O 1
ATOM 3155 N N . ASN A 1 390 ? 21.073 19.345 -7.968 1.00 93.38 390 ASN A N 1
ATOM 3156 C CA . ASN A 1 390 ? 21.735 20.623 -8.244 1.00 93.38 390 ASN A CA 1
ATOM 3157 C C . ASN A 1 390 ? 20.960 21.818 -7.666 1.00 93.38 390 ASN A C 1
ATOM 3159 O O . ASN A 1 390 ? 21.561 22.771 -7.173 1.00 93.38 390 ASN A O 1
ATOM 3163 N N . ASN A 1 391 ? 19.627 21.734 -7.661 1.00 94.25 391 ASN A N 1
ATOM 3164 C CA . ASN A 1 391 ? 18.740 22.736 -7.071 1.00 94.25 391 ASN A CA 1
ATOM 3165 C C . ASN A 1 391 ? 18.531 22.563 -5.555 1.00 94.25 391 ASN A C 1
ATOM 3167 O O . ASN A 1 391 ? 17.668 23.227 -4.984 1.00 94.25 391 ASN A O 1
ATOM 3171 N N . LYS A 1 392 ? 19.305 21.690 -4.891 1.00 91.19 392 LYS A N 1
ATOM 3172 C CA . LYS A 1 392 ? 19.239 21.426 -3.441 1.00 91.19 392 LYS A CA 1
ATOM 3173 C C . LYS A 1 392 ? 17.856 20.972 -2.954 1.00 91.19 392 LYS A C 1
ATOM 3175 O O . LYS A 1 392 ? 17.495 21.224 -1.807 1.00 91.19 392 LYS A O 1
ATOM 3180 N N . MET A 1 393 ? 17.083 20.304 -3.810 1.00 91.69 393 MET A N 1
ATOM 3181 C CA . MET A 1 393 ? 15.837 19.666 -3.391 1.00 91.69 393 MET A CA 1
ATOM 3182 C C . MET A 1 393 ? 16.128 18.352 -2.662 1.00 91.69 393 MET A C 1
ATOM 3184 O O . MET A 1 393 ? 17.104 17.659 -2.960 1.00 91.69 393 MET A O 1
ATOM 3188 N N . ASP A 1 394 ? 15.241 17.966 -1.747 1.00 90.56 394 ASP A N 1
ATOM 3189 C CA . ASP A 1 394 ? 15.349 16.689 -1.047 1.00 90.56 394 ASP A CA 1
ATOM 3190 C C . ASP A 1 394 ? 15.012 15.524 -1.993 1.00 90.56 394 ASP A C 1
ATOM 3192 O O . ASP A 1 394 ? 13.852 15.228 -2.292 1.00 90.56 394 ASP A O 1
ATOM 3196 N N . VAL A 1 395 ? 16.058 14.860 -2.491 1.00 92.12 395 VAL A N 1
ATOM 3197 C CA . VAL A 1 395 ? 15.948 13.666 -3.348 1.00 92.12 395 VAL A CA 1
ATOM 3198 C C . VAL A 1 395 ? 15.844 12.385 -2.530 1.00 92.12 395 VAL A C 1
ATOM 3200 O O . VAL A 1 395 ? 15.143 11.450 -2.924 1.00 92.12 395 VAL A O 1
ATOM 3203 N N . PHE A 1 396 ? 16.507 12.359 -1.376 1.00 91.81 396 PHE A N 1
ATOM 3204 C CA . PHE A 1 396 ? 16.526 11.233 -0.453 1.00 91.81 396 PHE A CA 1
ATOM 3205 C C . PHE 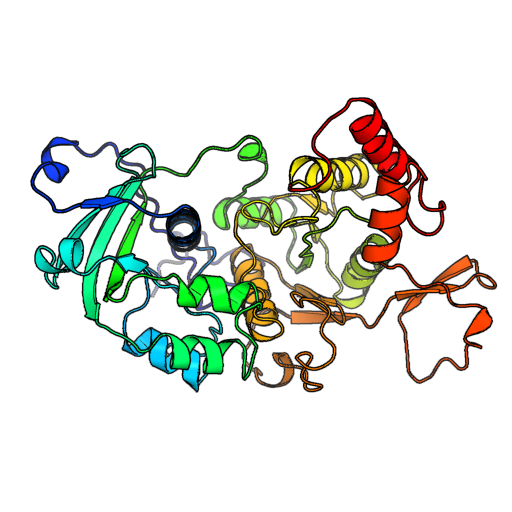A 1 396 ? 15.939 11.643 0.892 1.00 91.81 396 PHE A C 1
ATOM 3207 O O . PHE A 1 396 ? 16.143 12.766 1.352 1.00 91.81 396 PHE A O 1
ATOM 3214 N N . VAL A 1 397 ? 15.220 10.719 1.519 1.00 88.12 397 VAL A N 1
ATOM 3215 C CA . VAL A 1 397 ? 14.736 10.863 2.892 1.00 88.12 397 VAL A CA 1
ATOM 3216 C C . VAL A 1 397 ? 15.944 10.876 3.824 1.00 88.12 397 VAL A C 1
ATOM 3218 O O . VAL A 1 397 ? 16.778 9.966 3.756 1.00 88.12 397 VAL A O 1
ATOM 3221 N N . LYS A 1 398 ? 16.035 11.926 4.643 1.00 84.00 398 LYS A N 1
ATOM 3222 C CA . LYS A 1 398 ? 17.130 12.145 5.593 1.00 84.00 398 LYS A CA 1
ATOM 3223 C C . LYS A 1 398 ? 17.020 11.261 6.829 1.00 84.00 398 LYS A C 1
ATOM 3225 O O . LYS A 1 398 ? 15.906 10.780 7.138 1.00 84.00 398 LYS A O 1
#